Protein AF-0000000075639686 (afdb_homodimer)

Radius of gyration: 26.22 Å; Cα contacts (8 Å, |Δi|>4): 947; chains: 2; bounding box: 119×69×52 Å

Solvent-accessible surface area (backbone atoms only — not comparable to full-atom values): 20696 Å² total; per-residue (Å²): 134,85,78,78,78,78,77,75,76,74,72,72,68,76,64,76,86,61,84,72,82,29,56,40,62,60,57,76,54,48,77,17,32,34,47,80,26,70,75,27,55,53,42,80,59,68,42,42,56,49,83,75,45,85,30,66,38,75,43,95,82,59,18,47,31,42,30,37,31,35,31,18,69,37,25,50,29,41,35,26,19,71,46,66,72,51,40,70,68,28,65,32,37,35,39,36,39,28,27,71,89,72,32,21,30,36,32,33,34,28,25,19,56,37,55,72,40,76,44,78,74,43,81,67,37,75,40,83,39,69,57,78,50,24,77,86,40,63,40,44,30,32,42,34,39,35,85,83,24,36,36,36,34,27,40,68,93,50,90,57,61,82,43,72,45,69,41,78,77,68,35,66,48,10,40,26,59,38,11,54,91,42,49,24,38,35,31,35,54,15,60,70,86,130,136,86,79,76,77,79,77,75,74,74,73,72,68,77,64,75,86,61,82,69,82,29,54,37,62,59,56,78,52,51,78,16,32,33,46,79,26,70,77,28,54,52,42,82,60,69,42,42,56,48,82,75,44,85,30,65,40,74,43,96,81,61,18,46,30,40,30,36,31,34,31,20,70,37,24,50,29,40,34,26,19,71,48,66,73,51,41,71,67,29,67,32,38,37,41,37,38,28,27,72,90,72,33,22,30,36,32,33,35,28,25,20,56,38,56,74,40,75,43,79,75,42,82,66,36,76,41,84,39,68,58,77,50,25,76,88,39,63,41,42,29,34,42,34,39,34,86,84,24,36,34,36,35,26,41,69,92,51,91,58,62,82,42,71,47,70,42,80,77,66,35,67,50,9,41,28,58,38,12,56,92,42,50,23,38,36,31,34,52,15,61,71,84,130

Foldseek 3Di:
DDPPPPPPPPPPPPPPPDPPPDDDQCVQLPPWDKDKADPAQLDQFWKDFPVPQPAWDQDPQRWTKWKKKKAWAAWKKKKAFQDGRQQCQGKIKMWTGCHPVQRKIWIWIFTHNHSHDTHPIDTFDIGHHNDGHYNRHIFMWMWIAHPQQKIFIGTVPGPDGPDITGDNVTHRSIMGIHGHNIMMMMTTSGHDDD/DDPPPPPPPPPPPPPPPDPPPPDDQCVQLPPWDKDKADPAQLDQFWKDFCVPQDAWDQDPQRWTKWKKKKAWAAWKKKKAFQDGRQQCQGKIKMWTGLHPVQRKIWIWIFTHNHSHDTHPIDTFDIGHHNPGHYNRHIFMWMWIAHPQQKIFIGTVPGPDGPDITGDNVTHRRIMGIHGHNIMMMMTTSGHDDD

Secondary structure (DSSP, 8-state):
------------------GGGG--GGGGGTT-EEEEE-S-TTS---EEEGGG-SS-EE-TTS-EEEEEEEEESS-EEEEEESSS---SSEEEEEEEES-TTT-EEEEEEEEESSSS-EEEEEEEEEEE------SSS-EEEEEEE-TTSEEEEEETT-SS-SEEEE-TT---SEEEEE-SSS-EEEEESPPPP-/------------------GGGG--GGGGGTT-EEEEE-S-TTS---EEEGGG-S--EE-TTS-EEEEEEEEESS-EEEEEESSS---SSEEEEEEEES-TTT-EEEEEEEEESSSS-EEEEEEEEEEE------SSS-EEEEEEE-TTSEEEEEETT-SS-SEEEE-TT---SEEEEE-SSS-EEEEESPPPP-

Sequence (388 aa):
MIFATAVLAIVVVLGGQTQSAYENTFDATKGCLQYNSHYGYEFAHPYFSTGAFRNVRRGPDNSTEFRFGMLGDYNGIFRLSPVEYPYDNTQMCEIDLFNWISNVCEVRRFVRTSPSEITNYKQLMVKSGRGSMSRLEPFMFTLAIYPDGSATLTKDGATEPFLEFQDTTISFRYIGFADFSSPVIFFFDCPHKQMIFATAVLAIVVVLGGQTQSAYENTFDATKGCLQYNSHYGYEFAHPYFSTGAFRNVRRGPDNSTEFRFGMLGDYNGIFRLSPVEYPYDNTQMCEIDLFNWISNVCEVRRFVRTSPSEITNYKQLMVKSGRGSMSRLEPFMFTLAIYPDGSATLTKDGATEPFLEFQDTTISFRYIGFADFSSPVIFFFDCPHKQ

Nearest PDB structures (foldseek):
  6m16-assembly1_B  TM=4.529E-01  e=5.889E-03  Swine acute diarrhea syndrome coronavirus
  4udg-assembly1_A  TM=3.227E-01  e=9.935E+00  uncultured organism
  8qs0-assembly2_CCC  TM=2.707E-01  e=8.443E+00  Lemna aequinoctialis
  8qrt-assembly2_DDD  TM=2.505E-01  e=9.935E+00  Lemna aequinoctialis
  8qs0-assembly2_DDD  TM=2.983E-01  e=8.443E+00  Lemna aequinoctialis

pLDDT: mean 86.02, std 18.51, range [27.03, 98.31]

InterPro domains:
  IPR022041 Farnesoic acid O-methyl transferase [PF12248] (41-192)

Organism: Culex quinquefasciatus (NCBI:txid7176)

Structure (mmCIF, N/CA/C/O backbone):
data_AF-0000000075639686-model_v1
#
loop_
_entity.id
_entity.type
_entity.pdbx_description
1 polymer 'Farnesoic acid O-methyl transferase domain-containing protein'
#
loop_
_atom_site.group_PDB
_atom_site.id
_atom_site.type_symbol
_atom_site.label_atom_id
_atom_site.label_alt_id
_atom_site.label_comp_id
_atom_site.label_asym_id
_atom_site.label_entity_id
_atom_site.label_seq_id
_atom_site.pdbx_PDB_ins_code
_atom_site.Cartn_x
_atom_site.Cartn_y
_atom_site.Cartn_z
_atom_site.occupancy
_atom_site.B_iso_or_equiv
_atom_site.auth_seq_id
_atom_site.auth_comp_id
_atom_site.auth_asym_id
_atom_site.auth_atom_id
_atom_site.pdbx_PDB_model_num
ATOM 1 N N . MET A 1 1 ? 60.5 -32.031 -8.359 1 34 1 MET A N 1
ATOM 2 C CA . MET A 1 1 ? 59.719 -31.094 -7.535 1 34 1 MET A CA 1
ATOM 3 C C . MET A 1 1 ? 58.25 -31.125 -7.887 1 34 1 MET A C 1
ATOM 5 O O . MET A 1 1 ? 57.875 -30.891 -9.031 1 34 1 MET A O 1
ATOM 9 N N . ILE A 1 2 ? 57.469 -32.062 -7.234 1 40.56 2 ILE A N 1
ATOM 10 C CA . ILE A 1 2 ? 56.062 -32.312 -7.418 1 40.56 2 ILE A CA 1
ATOM 11 C C . ILE A 1 2 ? 55.219 -31.109 -6.996 1 40.56 2 ILE A C 1
ATOM 13 O O . ILE A 1 2 ? 55.312 -30.672 -5.848 1 40.56 2 ILE A O 1
ATOM 17 N N . PHE A 1 3 ? 54.875 -30.266 -7.973 1 38.22 3 PHE A N 1
ATOM 18 C CA . PHE A 1 3 ? 53.969 -29.125 -7.75 1 38.22 3 PHE A CA 1
ATOM 19 C C . PHE A 1 3 ? 52.562 -29.578 -7.395 1 38.22 3 PHE A C 1
ATOM 21 O O . PHE A 1 3 ? 51.906 -30.219 -8.211 1 38.22 3 PHE A O 1
ATOM 28 N N . ALA A 1 4 ? 52.344 -29.828 -6.125 1 36.97 4 ALA A N 1
ATOM 29 C CA . ALA A 1 4 ? 51 -30.062 -5.652 1 36.97 4 ALA A CA 1
ATOM 30 C C . ALA A 1 4 ? 50.125 -28.828 -5.871 1 36.97 4 ALA A C 1
ATOM 32 O O . ALA A 1 4 ? 50.469 -27.734 -5.422 1 36.97 4 ALA A O 1
ATOM 33 N N . THR A 1 5 ? 49.438 -28.781 -6.969 1 35.66 5 THR A N 1
ATOM 34 C CA . THR A 1 5 ? 48.438 -27.734 -7.211 1 35.66 5 THR A CA 1
ATOM 35 C C . THR A 1 5 ? 47.281 -27.828 -6.203 1 35.66 5 THR A C 1
ATOM 37 O O . THR A 1 5 ? 46.625 -28.859 -6.117 1 35.66 5 THR A O 1
ATOM 40 N N . ALA A 1 6 ? 47.469 -27.031 -5.105 1 44.53 6 ALA A N 1
ATOM 41 C CA . ALA A 1 6 ? 46.312 -26.859 -4.199 1 44.53 6 ALA A CA 1
ATOM 42 C C . ALA A 1 6 ? 45.125 -26.281 -4.934 1 44.53 6 ALA A C 1
ATOM 44 O O . ALA A 1 6 ? 45.156 -25.172 -5.445 1 44.53 6 ALA A O 1
ATOM 45 N N . VAL A 1 7 ? 44.25 -27.125 -5.5 1 29.89 7 VAL A N 1
ATOM 46 C CA . VAL A 1 7 ? 42.969 -26.672 -6 1 29.89 7 VAL A CA 1
ATOM 47 C C . VAL A 1 7 ? 42.125 -26.141 -4.844 1 29.89 7 VAL A C 1
ATOM 49 O O . VAL A 1 7 ? 41.781 -26.875 -3.91 1 29.89 7 VAL A O 1
ATOM 52 N N . LEU A 1 8 ? 42.25 -24.875 -4.52 1 32.16 8 LEU A N 1
ATOM 53 C CA . LEU A 1 8 ? 41.281 -24.219 -3.631 1 32.16 8 LEU A CA 1
ATOM 54 C C . LEU A 1 8 ? 39.875 -24.312 -4.199 1 32.16 8 LEU A C 1
ATOM 56 O O . LEU A 1 8 ? 39.594 -23.719 -5.25 1 32.16 8 LEU A O 1
ATOM 60 N N . ALA A 1 9 ? 39.219 -25.422 -3.928 1 27.03 9 ALA A N 1
ATOM 61 C CA . ALA A 1 9 ? 37.781 -25.453 -4.168 1 27.03 9 ALA A CA 1
ATOM 62 C C . ALA A 1 9 ? 37.094 -24.281 -3.471 1 27.03 9 ALA A C 1
ATOM 64 O O . ALA A 1 9 ? 37.062 -24.219 -2.24 1 27.03 9 ALA A O 1
ATOM 65 N N . ILE A 1 10 ? 37.094 -23.188 -4.168 1 30.86 10 ILE A N 1
ATOM 66 C CA . ILE A 1 10 ? 36.156 -22.156 -3.693 1 30.86 10 ILE A CA 1
ATOM 67 C C . ILE A 1 10 ? 34.75 -22.75 -3.607 1 30.86 10 ILE A C 1
ATOM 69 O O . ILE A 1 10 ? 34.156 -23.109 -4.625 1 30.86 10 ILE A O 1
ATOM 7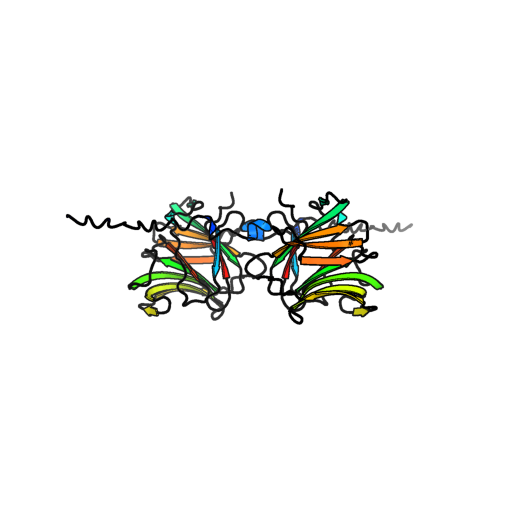3 N N . VAL A 1 11 ? 34.469 -23.375 -2.545 1 30 11 VAL A N 1
ATOM 74 C CA . VAL A 1 11 ? 33.062 -23.656 -2.262 1 30 11 VAL A CA 1
ATOM 75 C C . VAL A 1 11 ? 32.25 -22.359 -2.354 1 30 11 VAL A C 1
ATOM 77 O O . VAL A 1 11 ? 32.406 -21.469 -1.528 1 30 11 VAL A O 1
ATOM 80 N N . VAL A 1 12 ? 31.891 -22.016 -3.527 1 29.72 12 VAL A N 1
ATOM 81 C CA . VAL A 1 12 ? 30.781 -21.047 -3.615 1 29.72 12 VAL A CA 1
ATOM 82 C C . VAL A 1 12 ? 29.594 -21.562 -2.807 1 29.72 12 VAL A C 1
ATOM 84 O O . VAL A 1 12 ? 28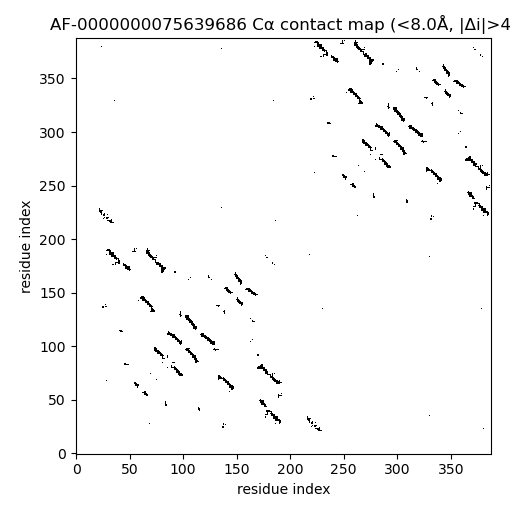.938 -22.531 -3.193 1 29.72 12 VAL A O 1
ATOM 87 N N . VAL A 1 13 ? 29.719 -21.516 -1.542 1 30.27 13 VAL A N 1
ATOM 88 C CA . VAL A 1 13 ? 28.469 -21.594 -0.804 1 30.27 13 VAL A CA 1
ATOM 89 C C . VAL A 1 13 ? 27.453 -20.641 -1.427 1 30.27 13 VAL A C 1
ATOM 91 O O . VAL A 1 13 ? 27.672 -19.422 -1.462 1 30.27 13 VAL A O 1
ATOM 94 N N . LEU A 1 14 ? 26.812 -21.016 -2.561 1 31.23 14 LEU A N 1
ATOM 95 C CA . LEU A 1 14 ? 25.531 -20.375 -2.838 1 31.23 14 LEU A CA 1
ATOM 96 C C . LEU A 1 14 ? 24.781 -20.078 -1.543 1 31.23 14 LEU A C 1
ATOM 98 O O . LEU A 1 14 ? 24.312 -20.984 -0.859 1 31.23 14 LEU A O 1
ATOM 102 N N . GLY A 1 15 ? 25.25 -19.234 -0.791 1 33.28 15 GLY A N 1
ATOM 103 C CA . GLY A 1 15 ? 24.562 -18.688 0.361 1 33.28 15 GLY A CA 1
ATOM 104 C C . GLY A 1 15 ? 23.062 -18.609 0.17 1 33.28 15 GLY A C 1
ATOM 105 O O . GLY A 1 15 ? 22.578 -18.328 -0.929 1 33.28 15 GLY A O 1
ATOM 106 N N . GLY A 1 16 ? 22.219 -19.422 0.935 1 34.81 16 GLY A N 1
ATOM 107 C CA . GLY A 1 16 ? 20.781 -19.328 1.152 1 34.81 16 GLY A CA 1
ATOM 108 C C . GLY A 1 16 ? 20.234 -17.938 0.945 1 34.81 16 GLY A C 1
ATOM 109 O O . GLY A 1 16 ? 20.516 -17.031 1.728 1 34.81 16 GLY A O 1
ATOM 110 N N . GLN A 1 17 ? 20.25 -17.297 -0.092 1 39.22 17 GLN A N 1
ATOM 111 C CA . GLN A 1 17 ? 19.531 -16.047 -0.336 1 39.22 17 GLN A CA 1
ATOM 112 C C . GLN A 1 17 ? 18.328 -15.922 0.587 1 39.22 17 GLN A C 1
ATOM 114 O O . GLN A 1 17 ? 17.297 -16.578 0.383 1 39.22 17 GLN A O 1
ATOM 119 N N . THR A 1 18 ? 18.281 -15.836 1.935 1 39.16 18 THR A N 1
ATOM 120 C CA . THR A 1 18 ? 17.609 -15.773 3.23 1 39.16 18 THR A CA 1
ATOM 121 C C . THR A 1 18 ? 16.344 -14.945 3.146 1 39.16 18 THR A C 1
ATOM 123 O O . THR A 1 18 ? 16.156 -14.156 2.209 1 39.16 18 THR A O 1
ATOM 126 N N . GLN A 1 19 ? 15.305 -14.961 4.113 1 48 19 GLN A N 1
ATOM 127 C CA . GLN A 1 19 ? 14.055 -14.469 4.672 1 48 19 GLN A CA 1
ATOM 128 C C . GLN A 1 19 ? 13.93 -12.953 4.504 1 48 19 GLN A C 1
ATOM 130 O O . GLN A 1 19 ? 12.836 -12.438 4.281 1 48 19 GLN A O 1
ATOM 135 N N . SER A 1 20 ? 15.07 -12.188 4.398 1 59.16 20 SER A N 1
ATOM 136 C CA . SER A 1 20 ? 15.125 -10.727 4.516 1 59.16 20 SER A CA 1
ATOM 137 C C . SER A 1 20 ? 14.727 -10.055 3.207 1 59.16 20 SER A C 1
ATOM 139 O O . SER A 1 20 ? 14.117 -8.984 3.215 1 59.16 20 SER A O 1
ATOM 141 N N . ALA A 1 21 ? 14.758 -10.711 2.09 1 75.25 21 ALA A N 1
ATOM 142 C CA . ALA A 1 21 ? 14.672 -10.008 0.813 1 75.25 21 ALA A CA 1
ATOM 143 C C . ALA A 1 21 ? 13.219 -9.688 0.466 1 75.25 21 ALA A C 1
ATOM 145 O O . ALA A 1 21 ? 12.945 -8.758 -0.298 1 75.25 21 ALA A O 1
ATOM 146 N N . TYR A 1 22 ? 12.336 -10.289 1.148 1 93.62 22 TYR A N 1
ATOM 147 C CA . TYR A 1 22 ? 10.945 -10.07 0.769 1 93.62 22 TYR A CA 1
ATOM 148 C C . TYR A 1 22 ? 10.109 -9.664 1.977 1 93.62 22 TYR A C 1
ATOM 150 O O . TYR A 1 22 ? 8.961 -10.102 2.117 1 93.62 22 TYR A O 1
ATOM 158 N N . GLU A 1 23 ? 10.859 -8.844 2.75 1 93.38 23 GLU A N 1
ATOM 159 C CA . GLU A 1 23 ? 10.18 -8.32 3.926 1 93.38 23 GLU A CA 1
ATOM 160 C C . GLU A 1 23 ? 8.992 -7.441 3.529 1 93.38 23 GLU A C 1
ATOM 162 O O . GLU A 1 23 ? 9.086 -6.656 2.586 1 93.38 23 GLU A O 1
ATOM 167 N N . ASN A 1 24 ? 7.918 -7.625 4.316 1 96.69 24 ASN A N 1
ATOM 168 C CA . ASN A 1 24 ? 6.73 -6.801 4.109 1 96.69 24 ASN A CA 1
ATOM 169 C C . ASN A 1 24 ? 6.914 -5.398 4.684 1 96.69 24 ASN A C 1
ATOM 171 O O . ASN A 1 24 ? 6.832 -5.203 5.895 1 96.69 24 ASN A O 1
ATOM 175 N N . THR A 1 25 ? 7.039 -4.461 3.846 1 95.56 25 THR A N 1
ATOM 176 C CA . THR A 1 25 ? 7.328 -3.098 4.277 1 95.56 25 THR A CA 1
ATOM 177 C C . THR A 1 25 ? 6.086 -2.449 4.883 1 95.56 25 THR A C 1
ATOM 179 O O . THR A 1 25 ? 6.188 -1.458 5.609 1 95.56 25 THR A O 1
ATOM 182 N N . PHE A 1 26 ? 4.965 -3.031 4.668 1 97 26 PHE A N 1
ATOM 183 C CA . PHE A 1 26 ? 3.729 -2.461 5.184 1 97 26 PHE A CA 1
ATOM 184 C C . PHE A 1 26 ? 3.537 -2.824 6.652 1 97 26 PHE A C 1
ATOM 186 O O . PHE A 1 26 ? 2.67 -2.268 7.328 1 97 26 PHE A O 1
ATOM 193 N N . ASP A 1 27 ? 4.387 -3.684 7.137 1 95.81 27 ASP A N 1
ATOM 194 C CA . ASP A 1 27 ? 4.355 -3.947 8.57 1 95.81 27 ASP A CA 1
ATOM 195 C C . ASP A 1 27 ? 4.621 -2.674 9.375 1 95.81 27 ASP A C 1
ATOM 197 O O . ASP A 1 27 ? 4.188 -2.553 10.523 1 95.81 27 ASP A O 1
ATOM 201 N N . ALA A 1 28 ? 5.277 -1.71 8.766 1 96.12 28 ALA A N 1
ATOM 202 C CA . ALA A 1 28 ? 5.582 -0.447 9.43 1 96.12 28 ALA A CA 1
ATOM 203 C C . ALA A 1 28 ? 4.309 0.331 9.742 1 96.12 28 ALA A C 1
ATOM 205 O O . ALA A 1 28 ? 4.309 1.224 10.594 1 96.12 28 ALA A O 1
ATOM 206 N N . THR A 1 29 ? 3.164 0.015 9.07 1 97.44 29 THR A N 1
ATOM 207 C CA . THR A 1 29 ? 1.934 0.783 9.227 1 97.44 29 THR A CA 1
ATOM 208 C C . THR A 1 29 ? 0.999 0.103 10.227 1 97.44 29 THR A C 1
ATOM 210 O O . THR A 1 29 ? -0.123 0.562 10.445 1 97.44 29 THR A O 1
ATOM 213 N N . LYS A 1 30 ? 1.521 -0.934 10.781 1 95.56 30 LYS A N 1
ATOM 214 C CA . LYS A 1 30 ? 0.665 -1.682 11.703 1 95.56 30 LYS A CA 1
ATOM 215 C C . LYS A 1 30 ? 0.157 -0.79 12.828 1 95.56 30 LYS A C 1
ATOM 217 O O . LYS A 1 30 ? 0.941 -0.094 13.477 1 95.56 30 LYS A O 1
ATOM 222 N N . GLY A 1 31 ? -1.211 -0.816 13.023 1 94.88 31 GLY A N 1
ATOM 223 C CA . GLY A 1 31 ? -1.815 -0.076 14.117 1 94.88 31 GLY A CA 1
ATOM 224 C C . GLY A 1 31 ? -2.182 1.349 13.75 1 94.88 31 GLY A C 1
ATOM 225 O O . GLY A 1 31 ? -2.836 2.049 14.523 1 94.88 31 GLY A O 1
ATOM 226 N N . CYS A 1 32 ? -1.742 1.809 12.633 1 97.75 32 CYS A N 1
ATOM 227 C CA . CYS A 1 32 ? -2.115 3.143 12.18 1 97.75 32 CYS A CA 1
ATOM 228 C C . CYS A 1 32 ? -3.578 3.186 11.75 1 97.75 32 CYS A C 1
ATOM 230 O O . CYS A 1 32 ? -4.16 2.154 11.414 1 97.75 32 CYS A O 1
ATOM 232 N N . LEU A 1 33 ? -4.137 4.355 11.773 1 97.75 33 LEU A N 1
ATOM 233 C CA . LEU A 1 33 ? -5.336 4.648 11 1 97.75 33 LEU A CA 1
ATOM 234 C C . LEU A 1 33 ? -4.984 5.012 9.562 1 97.75 33 LEU A C 1
ATOM 236 O O . LEU A 1 33 ? -3.82 5.285 9.25 1 97.75 33 LEU A O 1
ATOM 240 N N . GLN A 1 34 ? -5.977 4.953 8.688 1 98 34 GLN A N 1
ATOM 241 C CA . GLN A 1 34 ? -5.711 5.16 7.27 1 98 34 GLN A CA 1
ATOM 242 C C . GLN A 1 34 ? -6.715 6.133 6.66 1 98 34 GLN A C 1
ATOM 244 O O . GLN A 1 34 ? -7.91 6.062 6.945 1 98 34 GLN A O 1
ATOM 249 N N . TYR A 1 35 ? -6.277 7.117 5.914 1 97.31 35 TYR A N 1
ATOM 250 C CA . TYR A 1 35 ? -7.105 7.992 5.094 1 97.31 35 TYR A CA 1
ATOM 251 C C . TYR A 1 35 ? -6.629 7.996 3.646 1 97.31 35 TYR A C 1
ATOM 253 O O . TYR A 1 35 ? -5.453 8.258 3.375 1 97.31 35 TYR A O 1
ATOM 261 N N . ASN A 1 36 ? -7.496 7.637 2.771 1 95.44 36 ASN A N 1
ATOM 262 C CA . ASN A 1 36 ? -7.203 7.676 1.342 1 95.44 36 ASN A CA 1
ATOM 263 C C . ASN A 1 36 ? -7.617 9.008 0.721 1 95.44 36 ASN A C 1
ATOM 265 O O . ASN A 1 36 ? -8.805 9.305 0.61 1 95.44 36 ASN A O 1
ATOM 269 N N . SER A 1 37 ? -6.59 9.766 0.33 1 93.81 37 SER A N 1
ATOM 270 C CA . SER A 1 37 ? -6.875 11 -0.388 1 93.81 37 SER A CA 1
ATOM 271 C C . SER A 1 37 ? -6.785 10.797 -1.896 1 93.81 37 SER A C 1
ATOM 273 O O . SER A 1 37 ? -5.711 10.5 -2.424 1 93.81 37 SER A O 1
ATOM 275 N N . HIS A 1 38 ? -7.941 10.898 -2.562 1 89.69 38 HIS A N 1
ATOM 276 C CA . HIS A 1 38 ? -7.93 10.711 -4.008 1 89.69 38 HIS A CA 1
ATOM 277 C C . HIS A 1 38 ? -8.883 11.68 -4.699 1 89.69 38 HIS A C 1
ATOM 279 O O . HIS A 1 38 ? -9.211 11.508 -5.875 1 89.69 38 HIS A O 1
ATOM 285 N N . TYR A 1 39 ? -9.281 12.734 -4.016 1 88.38 39 TYR A N 1
ATOM 286 C CA . TYR A 1 39 ? -10.273 13.648 -4.57 1 88.38 39 TYR A CA 1
ATOM 287 C C . TYR A 1 39 ? -9.625 14.953 -5.02 1 88.38 39 TYR A C 1
ATOM 289 O O . TYR A 1 39 ? -10.266 15.781 -5.676 1 88.38 39 TYR A O 1
ATOM 297 N N . GLY A 1 40 ? -8.406 15.125 -4.625 1 90.56 40 GLY A N 1
ATOM 298 C CA . GLY A 1 40 ? -7.699 16.312 -5.098 1 90.56 40 GLY A CA 1
ATOM 299 C C . GLY A 1 40 ? -7.566 17.375 -4.035 1 90.56 40 GLY A C 1
ATOM 300 O O . GLY A 1 40 ? -8.219 17.312 -2.992 1 90.56 40 GLY A O 1
ATOM 301 N N . TYR A 1 41 ? -6.863 18.438 -4.363 1 92.12 41 TYR A N 1
ATOM 302 C CA . TYR A 1 41 ? -6.426 19.5 -3.447 1 92.12 41 TYR A CA 1
ATOM 303 C C . TYR A 1 41 ? -7.609 20.344 -2.98 1 92.12 41 TYR A C 1
ATOM 305 O O . TYR A 1 41 ? -7.645 20.781 -1.832 1 92.12 41 TYR A O 1
ATOM 313 N N . GLU A 1 42 ? -8.562 20.531 -3.854 1 92.31 42 GLU A N 1
ATOM 314 C CA . GLU A 1 42 ? -9.633 21.484 -3.586 1 92.31 42 GLU A CA 1
ATOM 315 C C . GLU A 1 42 ? -10.844 20.781 -2.969 1 92.31 42 GLU A C 1
ATOM 317 O O . GLU A 1 42 ? -11.891 21.406 -2.76 1 92.31 42 GLU A O 1
ATOM 322 N N . PHE A 1 43 ? -10.68 19.578 -2.658 1 93.12 43 PHE A N 1
ATOM 323 C CA . PHE A 1 43 ? -11.734 18.828 -1.995 1 93.12 43 PHE A CA 1
ATOM 324 C C . PHE A 1 43 ? -11.82 19.188 -0.52 1 93.12 43 PHE A C 1
ATOM 326 O O . PHE A 1 43 ? -10.805 19.516 0.106 1 93.12 43 PHE A O 1
ATOM 333 N N . ALA A 1 44 ? -13.062 19.141 0.015 1 93.12 44 ALA A N 1
ATOM 334 C CA . ALA A 1 44 ? -13.266 19.391 1.441 1 93.12 44 ALA A CA 1
ATOM 335 C C . ALA A 1 44 ? -12.875 18.172 2.266 1 93.12 44 ALA A C 1
ATOM 337 O O . ALA A 1 44 ? -13.742 17.469 2.791 1 93.12 44 ALA A O 1
ATOM 338 N N . HIS A 1 45 ? -11.594 17.953 2.406 1 93.81 45 HIS A N 1
ATOM 339 C CA . HIS A 1 45 ? -11.102 16.844 3.195 1 93.81 45 HIS A CA 1
ATOM 340 C C . HIS A 1 45 ? -11.461 17 4.668 1 93.81 45 HIS A C 1
ATOM 342 O O . HIS A 1 45 ? -11.562 18.125 5.168 1 93.81 45 HIS A O 1
ATOM 348 N N . PRO A 1 46 ? -11.656 15.859 5.367 1 95.12 46 PRO A N 1
ATOM 349 C CA . PRO A 1 46 ? -11.891 15.969 6.809 1 95.12 46 PRO A CA 1
ATOM 350 C C . PRO A 1 46 ? -10.633 16.375 7.578 1 95.12 46 PRO A C 1
ATOM 352 O O . PRO A 1 46 ? -9.516 16.203 7.082 1 95.12 46 PRO A O 1
ATOM 355 N N . TYR A 1 47 ? -10.883 16.969 8.703 1 96.12 47 TYR A N 1
ATOM 356 C CA . TYR A 1 47 ? -9.836 17.25 9.68 1 96.12 47 TYR A CA 1
ATOM 357 C C . TYR A 1 47 ? -10.039 16.438 10.945 1 96.12 47 TYR A C 1
ATOM 359 O O . TYR A 1 47 ? -11.164 16.328 11.453 1 96.12 47 TYR A O 1
ATOM 367 N N . PHE A 1 48 ? -8.945 15.883 11.383 1 97 48 PHE A N 1
ATOM 368 C CA . PHE A 1 48 ? -8.992 14.984 12.531 1 97 48 PHE A CA 1
ATOM 369 C C . PHE A 1 48 ? -8.469 15.688 13.781 1 97 48 PHE A C 1
ATOM 371 O O . PHE A 1 48 ? -7.43 16.344 13.734 1 97 48 PHE A O 1
ATOM 378 N N . SER A 1 49 ? -9.242 15.492 14.82 1 97.12 49 SER A N 1
ATOM 379 C CA . SER A 1 49 ? -8.766 16.047 16.094 1 97.12 49 SER A CA 1
ATOM 380 C C . SER A 1 49 ? -7.555 15.281 16.609 1 97.12 49 SER A C 1
ATOM 382 O O . SER A 1 49 ? -7.641 14.078 16.875 1 97.12 49 SER A O 1
ATOM 384 N N . THR A 1 50 ? -6.402 16.016 16.828 1 96.31 50 THR A N 1
ATOM 385 C CA . THR A 1 50 ? -5.207 15.344 17.312 1 96.31 50 THR A CA 1
ATOM 386 C C . THR A 1 50 ? -5.371 14.93 18.766 1 96.31 50 THR A C 1
ATOM 388 O O . THR A 1 50 ? -4.668 14.047 19.25 1 96.31 50 THR A O 1
ATOM 391 N N . GLY A 1 51 ? -6.266 15.602 19.422 1 95.25 51 GLY A N 1
ATOM 392 C CA . GLY A 1 51 ? -6.574 15.219 20.781 1 95.25 51 GLY A CA 1
ATOM 393 C C . GLY A 1 51 ? -7.156 13.82 20.891 1 95.25 51 GLY A C 1
ATOM 394 O O . GLY A 1 51 ? -7.121 13.219 21.969 1 95.25 51 GLY A O 1
ATOM 395 N N . ALA A 1 52 ? -7.715 13.289 19.828 1 95.56 52 ALA A N 1
ATOM 396 C CA . ALA A 1 52 ? -8.328 11.969 19.828 1 95.56 52 ALA A CA 1
ATOM 397 C C . ALA A 1 52 ? -7.309 10.891 19.453 1 95.56 52 ALA A C 1
ATOM 399 O O . ALA A 1 52 ? -7.625 9.703 19.453 1 95.56 52 ALA A O 1
ATOM 400 N N . PHE A 1 53 ? -6.043 11.312 19.125 1 96.88 53 PHE A N 1
ATOM 401 C CA . PHE A 1 53 ? -5.023 10.352 18.734 1 96.88 53 PHE A CA 1
ATOM 402 C C . PHE A 1 53 ? -4.543 9.555 19.938 1 96.88 53 PHE A C 1
ATOM 404 O O . PHE A 1 53 ? -4.375 10.109 21.031 1 96.88 53 PHE A O 1
ATOM 411 N N . ARG A 1 54 ? -4.297 8.25 19.688 1 96.81 54 ARG A N 1
ATOM 412 C CA . ARG A 1 54 ? -3.91 7.352 20.781 1 96.81 54 ARG A CA 1
ATOM 413 C C . ARG A 1 54 ? -2.396 7.156 20.812 1 96.81 54 ARG A C 1
ATOM 415 O O . ARG A 1 54 ? -1.852 6.656 21.797 1 96.81 54 ARG A O 1
ATOM 422 N N . ASN A 1 55 ? -1.733 7.59 19.781 1 97.56 55 ASN A N 1
ATOM 423 C CA . ASN A 1 55 ? -0.317 7.258 19.672 1 97.56 55 ASN A CA 1
ATOM 424 C C . ASN A 1 55 ? 0.55 8.508 19.594 1 97.56 55 ASN A C 1
ATOM 426 O O . ASN A 1 55 ? 1.618 8.5 18.984 1 97.56 55 ASN A O 1
ATOM 430 N N . VAL A 1 56 ? 0.019 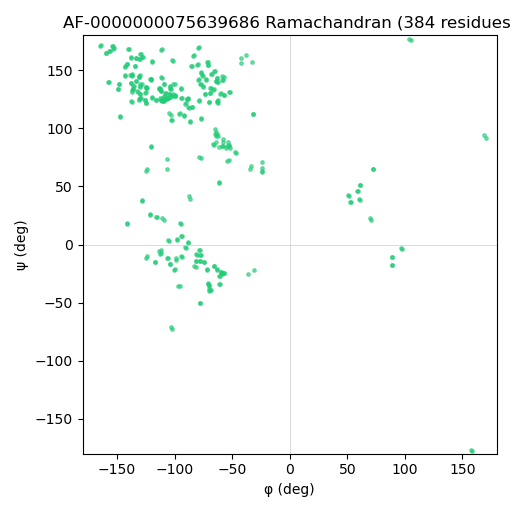9.609 20.172 1 97.25 56 VAL A N 1
ATOM 431 C CA . VAL A 1 56 ? 0.843 10.805 20.281 1 97.25 56 VAL A CA 1
ATOM 432 C C . VAL A 1 56 ? 1.863 10.625 21.406 1 97.25 56 VAL A C 1
ATOM 434 O O . VAL A 1 56 ? 1.533 10.109 22.484 1 97.25 56 VAL A O 1
ATOM 437 N N . ARG A 1 57 ? 3.086 11.031 21.094 1 96.19 57 ARG A N 1
ATOM 438 C CA . ARG A 1 57 ? 4.152 10.859 22.078 1 96.19 57 ARG A CA 1
ATOM 439 C C . ARG A 1 57 ? 4.781 12.203 22.438 1 96.19 57 ARG A C 1
ATOM 441 O O . ARG A 1 57 ? 4.926 13.078 21.578 1 96.19 57 ARG A O 1
ATOM 448 N N . ARG A 1 58 ? 5.102 12.305 23.734 1 94.81 58 ARG A N 1
ATOM 449 C CA . ARG A 1 58 ? 5.934 13.43 24.156 1 94.81 58 ARG A CA 1
ATOM 450 C C . ARG A 1 58 ? 7.414 13.062 24.094 1 94.81 58 ARG A C 1
ATOM 452 O O . ARG A 1 58 ? 7.84 12.086 24.719 1 94.81 58 ARG A O 1
ATOM 459 N N . GLY A 1 59 ? 8.148 13.828 23.328 1 92 59 GLY A N 1
ATOM 460 C CA . GLY A 1 59 ? 9.578 13.578 23.219 1 92 59 GLY A CA 1
ATOM 461 C C . GLY A 1 59 ? 10.375 14.117 24.391 1 92 59 GLY A C 1
ATOM 462 O O . GLY A 1 59 ? 9.828 14.812 25.25 1 92 59 GLY A O 1
ATOM 463 N N . PRO A 1 60 ? 11.633 13.711 24.438 1 87.5 60 PRO A N 1
ATOM 464 C CA . PRO A 1 60 ? 12.484 14.133 25.547 1 87.5 60 PRO A CA 1
ATOM 465 C C . PRO A 1 60 ? 12.641 15.648 25.625 1 87.5 60 PRO A C 1
ATOM 467 O O . PRO A 1 60 ? 12.891 16.203 26.703 1 87.5 60 PRO A O 1
ATOM 470 N N . ASP A 1 61 ? 12.547 16.391 24.641 1 92.06 61 ASP A N 1
ATOM 471 C CA . ASP A 1 61 ? 12.695 17.828 24.578 1 92.06 61 ASP A CA 1
ATOM 472 C C . ASP A 1 61 ? 11.336 18.531 24.688 1 92.06 61 ASP A C 1
ATOM 474 O O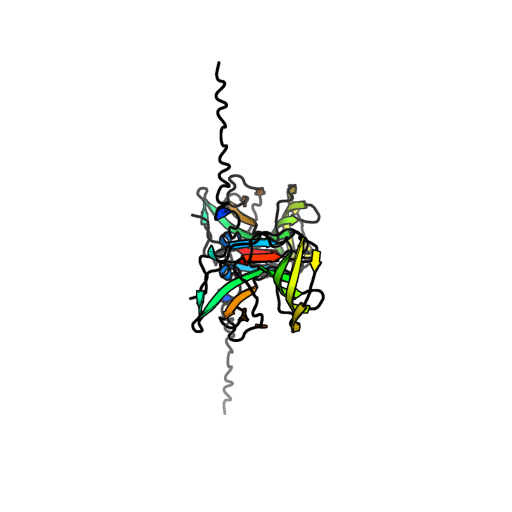 . ASP A 1 61 ? 11.188 19.688 24.281 1 92.06 61 ASP A O 1
ATOM 478 N N . ASN A 1 62 ? 10.383 17.797 25.156 1 93.81 62 ASN A N 1
ATOM 479 C CA . ASN A 1 62 ? 9.016 18.266 25.359 1 93.81 62 ASN A CA 1
ATOM 480 C C . ASN A 1 62 ? 8.297 18.5 24.031 1 93.81 62 ASN A C 1
ATOM 482 O O . ASN A 1 62 ? 7.379 19.328 23.953 1 93.81 62 ASN A O 1
ATOM 486 N N . SER A 1 63 ? 8.836 17.844 23.047 1 95.44 63 SER A N 1
ATOM 487 C CA . SER A 1 63 ? 8.148 17.891 21.766 1 95.44 63 SER A CA 1
ATOM 488 C C . SER A 1 63 ? 6.91 17 21.766 1 95.44 63 SER A C 1
ATOM 490 O O . SER A 1 63 ? 6.836 16.031 22.516 1 95.44 63 SER A O 1
ATOM 492 N N . THR A 1 64 ? 5.887 17.469 21.047 1 96.06 64 THR A N 1
ATOM 493 C CA . THR A 1 64 ? 4.766 16.594 20.703 1 96.06 64 THR A CA 1
ATOM 494 C C . THR A 1 64 ? 5.027 15.867 19.375 1 96.06 64 THR A C 1
ATOM 496 O O . THR A 1 64 ? 5.258 16.516 18.359 1 96.06 64 THR A O 1
ATOM 499 N N . GLU A 1 65 ? 4.938 14.508 19.406 1 97.62 65 GLU A N 1
ATOM 500 C CA . GLU A 1 65 ? 5.383 13.742 18.25 1 97.62 65 GLU A CA 1
ATOM 501 C C . GLU A 1 65 ? 4.242 12.914 17.656 1 97.62 65 GLU A C 1
ATOM 503 O O . GLU A 1 65 ? 3.594 12.148 18.391 1 97.62 65 GLU A O 1
ATOM 508 N N . PHE A 1 66 ? 4.066 13.102 16.406 1 98 66 PHE A N 1
ATOM 509 C CA . PHE A 1 66 ? 3.119 12.32 15.609 1 98 66 PHE A CA 1
ATOM 510 C C . PHE A 1 66 ? 3.852 11.453 14.594 1 98 66 PHE A C 1
ATOM 512 O O . PHE A 1 66 ? 4.742 11.93 13.891 1 98 66 PHE A O 1
ATOM 519 N N . ARG A 1 67 ? 3.482 10.203 14.484 1 98.25 67 ARG A N 1
ATOM 520 C CA . ARG A 1 67 ? 4.039 9.344 13.453 1 98.25 67 ARG A CA 1
ATOM 521 C C . ARG A 1 67 ? 3.041 9.133 12.32 1 98.25 67 ARG A C 1
ATOM 523 O O . ARG A 1 67 ? 1.867 8.844 12.562 1 98.25 67 ARG A O 1
ATOM 530 N N . PHE A 1 68 ? 3.533 9.359 11.156 1 98.12 68 PHE A N 1
ATOM 531 C CA . PHE A 1 68 ? 2.713 9.281 9.953 1 98.12 68 PHE A CA 1
ATOM 532 C C . PHE A 1 68 ? 3.361 8.367 8.914 1 98.12 68 PHE A C 1
ATOM 534 O O . PHE A 1 68 ? 4.555 8.078 9 1 98.12 68 PHE A O 1
ATOM 541 N N . GLY A 1 69 ? 2.586 7.949 8.016 1 97.44 69 GLY A N 1
ATOM 542 C CA . GLY A 1 69 ? 3.039 7.324 6.785 1 97.44 69 GLY A CA 1
ATOM 543 C C . GLY A 1 69 ? 2.324 7.852 5.555 1 97.44 69 GLY A C 1
ATOM 544 O O . GLY A 1 69 ? 1.201 8.352 5.648 1 97.44 69 GLY A O 1
ATOM 545 N N . MET A 1 70 ? 2.977 7.781 4.457 1 96.56 70 MET A N 1
ATOM 546 C CA . MET A 1 70 ? 2.395 8.125 3.16 1 96.56 70 MET A CA 1
ATOM 547 C C . MET A 1 70 ? 2.719 7.055 2.121 1 96.56 70 MET A C 1
ATOM 549 O O . MET A 1 70 ? 3.834 6.527 2.092 1 96.56 70 MET A O 1
ATOM 553 N N . LEU A 1 71 ? 1.772 6.77 1.315 1 95.81 71 LEU A N 1
ATOM 554 C CA . LEU A 1 71 ? 1.932 5.879 0.172 1 95.81 71 LEU A CA 1
ATOM 555 C C . LEU A 1 71 ? 1.373 6.516 -1.097 1 95.81 71 LEU A C 1
ATOM 557 O O . LEU A 1 71 ? 0.214 6.938 -1.126 1 95.81 71 LEU A O 1
ATOM 561 N N . GLY A 1 72 ? 2.168 6.602 -2.098 1 91.62 72 GLY A N 1
ATOM 562 C CA . GLY A 1 72 ? 1.764 7.203 -3.359 1 91.62 72 GLY A CA 1
ATOM 563 C C . GLY A 1 72 ? 2.934 7.688 -4.191 1 91.62 72 GLY A C 1
ATOM 564 O O . GLY A 1 72 ? 4.094 7.512 -3.809 1 91.62 72 GLY A O 1
ATOM 565 N N . ASP A 1 73 ? 2.633 8.281 -5.293 1 86.5 73 ASP A N 1
ATOM 566 C CA . ASP A 1 73 ? 3.666 8.742 -6.219 1 86.5 73 ASP A CA 1
ATOM 567 C C . ASP A 1 73 ? 4.305 10.039 -5.73 1 86.5 73 ASP A C 1
ATOM 569 O O . ASP A 1 73 ? 5.527 10.18 -5.746 1 86.5 73 ASP A O 1
ATOM 573 N N . TYR A 1 74 ? 3.396 10.969 -5.414 1 83.5 74 TYR A N 1
ATOM 574 C CA . TYR A 1 74 ? 3.893 12.273 -4.996 1 83.5 74 TYR A CA 1
ATOM 575 C C . TYR A 1 74 ? 2.832 13.031 -4.211 1 83.5 74 TYR A C 1
ATOM 577 O O . TYR A 1 74 ? 1.684 12.594 -4.121 1 83.5 74 TYR A O 1
ATOM 585 N N . ASN A 1 75 ? 3.322 14.086 -3.531 1 81.12 75 ASN A N 1
ATOM 586 C CA . ASN A 1 75 ? 2.49 15.164 -3.012 1 81.12 75 ASN A CA 1
ATOM 587 C C . ASN A 1 75 ? 1.665 14.711 -1.812 1 81.12 75 ASN A C 1
ATOM 589 O O . ASN A 1 75 ? 0.434 14.75 -1.848 1 81.12 75 ASN A O 1
ATOM 593 N N . GLY A 1 76 ? 2.266 14.383 -0.778 1 92.19 76 GLY A N 1
ATOM 594 C CA . GLY A 1 76 ? 1.537 14.258 0.475 1 92.19 76 GLY A CA 1
ATOM 595 C C . GLY A 1 76 ? 1.385 15.57 1.211 1 92.19 76 GLY A C 1
ATOM 596 O O . GLY A 1 76 ? 2.379 16.203 1.566 1 92.19 76 GLY A O 1
ATOM 597 N N . ILE A 1 77 ? 0.148 16.016 1.417 1 95 77 ILE A N 1
ATOM 598 C CA . ILE A 1 77 ? -0.109 17.328 2.012 1 95 77 ILE A CA 1
ATOM 599 C C . ILE A 1 77 ? -0.729 17.156 3.396 1 95 77 ILE A C 1
ATOM 601 O O . ILE A 1 77 ? -1.736 16.453 3.549 1 95 77 ILE A O 1
ATOM 605 N N . PHE A 1 78 ? -0.088 17.75 4.324 1 96.62 78 PHE A N 1
ATOM 606 C CA . PHE A 1 78 ? -0.587 17.828 5.695 1 96.62 78 PHE A CA 1
ATOM 607 C C . PHE A 1 78 ? -1.065 19.234 6.016 1 96.62 78 PHE A C 1
ATOM 609 O O . PHE A 1 78 ? -0.31 20.203 5.879 1 96.62 78 PHE A O 1
ATOM 616 N N . ARG A 1 79 ? -2.32 19.281 6.461 1 95.75 79 ARG A N 1
ATOM 617 C CA . ARG A 1 79 ? -2.895 20.578 6.848 1 95.75 79 ARG A CA 1
ATOM 618 C C . ARG A 1 79 ? -3.088 20.656 8.359 1 95.75 79 ARG A C 1
ATOM 620 O O . ARG A 1 79 ? -3.744 19.797 8.953 1 95.75 79 ARG A O 1
ATOM 627 N N . LEU A 1 80 ? -2.504 21.672 8.883 1 95.88 80 LEU A N 1
ATOM 628 C CA . LEU A 1 80 ? -2.619 21.906 10.32 1 95.88 80 LEU A CA 1
ATOM 629 C C . LEU A 1 80 ? -3.568 23.078 10.602 1 95.88 80 LEU A C 1
ATOM 631 O O . LEU A 1 80 ? -3.381 24.172 10.078 1 95.88 80 LEU A O 1
ATOM 635 N N . SER A 1 81 ? -4.539 22.812 11.43 1 95.62 81 SER A N 1
ATOM 636 C CA . SER A 1 81 ? -5.598 23.797 11.664 1 95.62 81 SER A CA 1
ATOM 637 C C . SER A 1 81 ? -5.945 23.891 13.141 1 95.62 81 SER A C 1
ATOM 639 O O . SER A 1 81 ? -5.918 22.891 13.859 1 95.62 81 SER A O 1
ATOM 641 N N . PRO A 1 82 ? -6.312 25.109 13.578 1 95.19 82 PRO A N 1
ATOM 642 C CA . PRO A 1 82 ? -6.785 25.25 14.953 1 95.19 82 PRO A CA 1
ATOM 643 C C . PRO A 1 82 ? -8.227 24.781 15.133 1 95.19 82 PRO A C 1
ATOM 645 O O . PRO A 1 82 ? -8.68 24.578 16.266 1 95.19 82 PRO A O 1
ATOM 648 N N . VAL A 1 83 ? -8.938 24.594 13.977 1 95.06 83 VAL A N 1
ATOM 649 C CA . VAL A 1 83 ? -10.344 24.219 14.086 1 95.06 83 VAL A CA 1
ATOM 650 C C . VAL A 1 83 ? -10.648 23.062 13.133 1 95.06 83 VAL A C 1
ATOM 652 O O . VAL A 1 83 ? -9.898 22.812 12.188 1 95.06 83 VAL A O 1
ATOM 655 N N . GLU A 1 84 ? -11.742 22.359 13.383 1 94.38 84 GLU A N 1
ATOM 656 C CA . GLU A 1 84 ? -12.125 21.172 12.625 1 94.38 84 GLU A CA 1
ATOM 657 C C . GLU A 1 84 ? -12.586 21.547 11.219 1 94.38 84 GLU A C 1
ATOM 659 O O . GLU A 1 84 ? -12.383 20.781 10.273 1 94.38 84 GLU A O 1
ATOM 664 N N . TYR A 1 85 ? -13.227 22.703 11.062 1 92.19 85 TYR A N 1
ATOM 665 C CA . TYR A 1 85 ? -13.703 23.156 9.758 1 92.19 85 TYR A CA 1
ATOM 666 C C . TYR A 1 85 ? -13.07 24.484 9.375 1 92.19 85 TYR A C 1
ATOM 668 O O . TYR A 1 85 ? -13.703 25.531 9.492 1 92.19 85 TYR A O 1
ATOM 676 N N . PRO A 1 86 ? -11.883 24.391 8.797 1 92.88 86 PRO A N 1
ATOM 677 C CA . PRO A 1 86 ? -11.102 25.609 8.633 1 92.88 86 PRO A CA 1
ATOM 678 C C . PRO A 1 86 ? -11.438 26.359 7.336 1 92.88 86 PRO A C 1
ATOM 680 O O . PRO A 1 86 ? -10.531 26.859 6.664 1 92.88 86 PRO A O 1
ATOM 683 N N . TYR A 1 87 ? -12.68 26.438 6.922 1 89.5 87 TYR A N 1
ATOM 684 C CA . TYR A 1 87 ? -13.07 27.094 5.676 1 89.5 87 TYR A CA 1
ATOM 685 C C . TYR A 1 87 ? -13.812 28.391 5.953 1 89.5 87 TYR A C 1
ATOM 687 O O . TYR A 1 87 ? -14.57 28.875 5.105 1 89.5 87 TYR A O 1
ATOM 695 N N . ASP A 1 88 ? -13.656 28.938 7.066 1 88.5 88 ASP A N 1
ATOM 696 C CA . ASP A 1 88 ? -14.25 30.203 7.484 1 88.5 88 ASP A CA 1
ATOM 697 C C . ASP A 1 88 ? -13.18 31.203 7.938 1 88.5 88 ASP A C 1
ATOM 699 O O . ASP A 1 88 ? -13.172 31.625 9.094 1 88.5 88 ASP A O 1
ATOM 703 N N . ASN A 1 89 ? -12.352 31.609 7.031 1 91.25 89 ASN A N 1
ATOM 704 C CA . ASN A 1 89 ? -11.305 32.594 7.273 1 91.25 89 ASN A CA 1
ATOM 705 C C . ASN A 1 89 ? -10.336 32.125 8.352 1 91.25 89 ASN A C 1
ATOM 707 O O . ASN A 1 89 ? -9.961 32.906 9.234 1 91.25 89 ASN A O 1
ATOM 711 N N . THR A 1 90 ? -10.023 30.891 8.336 1 92.31 90 THR A N 1
ATOM 712 C CA . THR A 1 90 ? -9.109 30.312 9.312 1 92.31 90 THR A CA 1
ATOM 713 C C . THR A 1 90 ? -7.684 30.281 8.781 1 92.31 90 THR A C 1
ATOM 715 O O . THR A 1 90 ? -7.445 29.875 7.641 1 92.31 90 THR A O 1
ATOM 718 N N . GLN A 1 91 ? -6.785 30.859 9.578 1 93.19 91 GLN A N 1
ATOM 719 C CA . GLN A 1 91 ? -5.371 30.719 9.25 1 93.19 91 GLN A CA 1
ATOM 720 C C . GLN A 1 91 ? -4.867 29.312 9.547 1 93.19 91 GLN A C 1
ATOM 722 O O . GLN A 1 91 ? -5.137 28.766 10.625 1 93.19 91 GLN A O 1
ATOM 727 N N . MET A 1 92 ? -4.203 28.734 8.539 1 93.19 92 MET A N 1
ATOM 728 C CA . MET A 1 92 ? -3.713 27.359 8.711 1 93.19 92 MET A CA 1
ATOM 729 C C . MET A 1 92 ? -2.307 27.219 8.141 1 93.19 92 MET A C 1
ATOM 731 O O . MET A 1 92 ? -1.838 28.078 7.402 1 93.19 92 MET A O 1
ATOM 735 N N . CYS A 1 93 ? -1.666 26.219 8.562 1 95.06 93 CYS A N 1
ATOM 736 C CA . CYS A 1 93 ? -0.356 25.844 8.047 1 95.06 93 CYS A CA 1
ATOM 737 C C . CYS A 1 93 ? -0.448 24.562 7.219 1 95.06 93 CYS A C 1
ATOM 739 O O . CYS A 1 93 ? -1.176 23.641 7.574 1 95.06 93 CYS A O 1
ATOM 741 N N . GLU A 1 94 ? 0.256 24.547 6.109 1 95.44 94 GLU A N 1
ATOM 742 C CA . GLU A 1 94 ? 0.284 23.375 5.246 1 95.44 94 GLU A CA 1
ATOM 743 C C . GLU A 1 94 ? 1.716 22.906 4.984 1 95.44 94 GLU A C 1
ATOM 745 O O . GLU A 1 94 ? 2.592 23.734 4.699 1 95.44 94 GLU A O 1
ATOM 750 N N . ILE A 1 95 ? 1.884 21.641 5.172 1 95 95 ILE A N 1
ATOM 751 C CA . ILE A 1 95 ? 3.131 20.984 4.809 1 95 95 ILE A CA 1
ATOM 752 C C . ILE A 1 95 ? 2.932 20.172 3.529 1 95 95 ILE A C 1
ATOM 754 O O . ILE A 1 95 ? 2.154 19.219 3.508 1 95 95 ILE A O 1
ATOM 758 N N . ASP A 1 96 ? 3.543 20.562 2.502 1 93.31 96 ASP A N 1
ATOM 759 C CA . ASP A 1 96 ? 3.504 19.891 1.211 1 93.31 96 ASP A CA 1
ATOM 760 C C . ASP A 1 96 ? 4.789 19.109 0.965 1 93.31 96 ASP A C 1
ATOM 762 O O . ASP A 1 96 ? 5.836 19.688 0.674 1 93.31 96 ASP A O 1
ATOM 766 N N . LEU A 1 97 ? 4.641 17.766 1.064 1 93.06 97 LEU A N 1
ATOM 767 C CA . LEU A 1 97 ? 5.82 16.922 0.955 1 93.06 97 LEU A CA 1
ATOM 768 C C . LEU A 1 97 ? 5.922 16.297 -0.437 1 93.06 97 LEU A C 1
ATOM 770 O O . LEU A 1 97 ? 4.957 15.703 -0.928 1 93.06 97 LEU A O 1
ATOM 774 N N . PHE A 1 98 ? 7.109 16.422 -1.078 1 89 98 PHE A N 1
ATOM 775 C CA . PHE A 1 98 ? 7.5 15.781 -2.33 1 89 98 PHE A CA 1
ATOM 776 C C . PHE A 1 98 ? 6.578 16.203 -3.467 1 89 98 PHE A C 1
ATOM 778 O O . PHE A 1 98 ? 6.031 15.367 -4.176 1 89 98 PHE A O 1
ATOM 785 N N . ASN A 1 99 ? 6.484 17.469 -3.529 1 79.25 99 ASN A N 1
ATOM 786 C CA . ASN A 1 99 ? 5.676 18.047 -4.59 1 79.25 99 ASN A CA 1
ATOM 787 C C . ASN A 1 99 ? 6.203 17.672 -5.973 1 79.25 99 ASN A C 1
ATOM 789 O O . ASN A 1 99 ? 7.395 17.812 -6.246 1 79.25 99 ASN A O 1
ATOM 793 N N . TRP A 1 100 ? 5.348 17.188 -6.836 1 70.31 100 TRP A N 1
ATOM 794 C CA . TRP A 1 100 ? 5.758 16.688 -8.141 1 70.31 100 TRP A CA 1
ATOM 795 C C . TRP A 1 100 ? 6.234 17.828 -9.039 1 70.31 100 TRP A C 1
ATOM 797 O O . TRP A 1 100 ? 7.188 17.656 -9.805 1 70.31 100 TRP A O 1
ATOM 807 N N . ILE A 1 101 ? 5.559 18.891 -8.93 1 65.38 101 ILE A N 1
ATOM 808 C CA . ILE A 1 101 ? 5.84 19.984 -9.859 1 65.38 101 ILE A CA 1
ATOM 809 C C . ILE A 1 101 ? 7.203 20.594 -9.539 1 65.38 101 ILE A C 1
ATOM 811 O O . ILE A 1 101 ? 8.016 20.828 -10.438 1 65.38 101 ILE A O 1
ATOM 815 N N . SER A 1 102 ? 7.41 20.688 -8.273 1 63.56 102 SER A N 1
ATOM 816 C CA . SER A 1 102 ? 8.602 21.453 -7.922 1 63.56 102 SER A CA 1
ATOM 817 C C . SER A 1 102 ? 9.68 20.562 -7.32 1 63.56 102 SER A C 1
ATOM 819 O O . SER A 1 102 ? 10.82 21 -7.148 1 63.56 102 SER A O 1
ATOM 821 N N . ASN A 1 103 ? 9.297 19.344 -7.156 1 73.62 103 ASN A N 1
ATOM 822 C CA . ASN A 1 103 ? 10.227 18.406 -6.52 1 73.62 103 ASN A CA 1
ATOM 823 C C . ASN A 1 103 ? 10.742 18.953 -5.191 1 73.62 103 ASN A C 1
ATOM 825 O O . ASN A 1 103 ? 11.945 18.906 -4.922 1 73.62 103 ASN A O 1
ATOM 829 N N . VAL A 1 104 ? 9.883 19.625 -4.484 1 83.75 104 VAL A N 1
ATOM 830 C CA . VAL A 1 104 ? 10.336 20.234 -3.242 1 83.75 104 VAL A CA 1
ATOM 831 C C . VAL A 1 104 ? 9.367 19.891 -2.111 1 83.75 104 VAL A C 1
ATOM 833 O O . VAL A 1 104 ? 8.266 19.406 -2.361 1 83.75 104 VAL A O 1
ATOM 836 N N . CYS A 1 105 ? 9.852 20.016 -0.947 1 91.94 105 CYS A N 1
ATOM 837 C CA . CYS A 1 105 ? 9.016 20.125 0.244 1 91.94 105 CYS A CA 1
ATOM 838 C C . CYS A 1 105 ? 8.789 21.594 0.605 1 91.94 105 CYS A C 1
ATOM 840 O O . CYS A 1 105 ? 9.719 22.391 0.573 1 91.94 105 CYS A O 1
ATOM 842 N N . GLU A 1 106 ? 7.547 21.875 0.89 1 92.56 106 GLU A N 1
ATOM 843 C CA . GLU A 1 106 ? 7.211 23.266 1.192 1 92.56 106 GLU A CA 1
ATOM 844 C C . GLU A 1 106 ? 6.289 23.359 2.406 1 92.56 106 GLU A C 1
ATOM 846 O O . GLU A 1 106 ? 5.371 22.547 2.559 1 92.56 106 GLU A O 1
ATOM 851 N N . VAL A 1 107 ? 6.625 24.312 3.26 1 95.06 107 VAL A N 1
ATOM 852 C CA . VAL A 1 107 ? 5.723 24.688 4.348 1 95.06 107 VAL A CA 1
ATOM 853 C C . VAL A 1 107 ? 5.18 26.094 4.113 1 95.06 107 VAL A C 1
ATOM 855 O O . VAL A 1 107 ? 5.938 27.016 3.811 1 95.06 107 VAL A O 1
ATOM 858 N N . ARG A 1 108 ? 3.867 26.203 4.258 1 94.81 108 ARG A N 1
ATOM 859 C CA . ARG A 1 108 ? 3.234 27.484 3.973 1 94.81 108 ARG A CA 1
ATOM 860 C C . ARG A 1 108 ? 2.111 27.781 4.961 1 94.81 108 ARG A C 1
ATOM 862 O O . ARG A 1 108 ? 1.571 26.859 5.582 1 94.81 108 ARG A O 1
ATOM 869 N N . ARG A 1 109 ? 1.89 29.016 5.066 1 95.25 109 ARG A N 1
ATOM 870 C CA . ARG A 1 109 ? 0.774 29.516 5.863 1 95.25 109 ARG A CA 1
ATOM 871 C C . ARG A 1 109 ? -0.185 30.344 5.012 1 95.25 109 ARG A C 1
ATOM 873 O O . ARG A 1 109 ? 0.245 31.094 4.129 1 95.25 109 ARG A O 1
ATOM 880 N N . PHE A 1 110 ? -1.473 30.188 5.309 1 94.62 110 PHE A N 1
ATOM 881 C CA . PHE A 1 110 ? -2.469 30.969 4.578 1 94.62 110 PHE A CA 1
ATOM 882 C C . PHE A 1 110 ? -3.812 30.938 5.297 1 94.62 110 PHE A C 1
ATOM 884 O O . PHE A 1 110 ? -3.951 30.281 6.336 1 94.62 110 PHE A O 1
ATOM 891 N N . VAL A 1 111 ? -4.66 31.766 4.773 1 94.88 111 VAL A N 1
ATOM 892 C CA . VAL A 1 111 ? -6.043 31.766 5.234 1 94.88 111 VAL A CA 1
ATOM 893 C C . VAL A 1 111 ? -6.93 31.062 4.207 1 94.88 111 VAL A C 1
ATOM 895 O O . VAL A 1 111 ? -6.812 31.312 3.004 1 94.88 111 VAL A O 1
ATOM 898 N N . ARG A 1 112 ? -7.668 30.125 4.684 1 91.69 112 ARG A N 1
ATOM 899 C CA . ARG A 1 112 ? -8.609 29.453 3.793 1 91.69 112 ARG A CA 1
ATOM 900 C C . ARG A 1 112 ? -10.039 29.922 4.047 1 91.69 112 ARG A C 1
ATOM 902 O O . ARG A 1 112 ? -10.453 30.062 5.199 1 91.69 112 ARG A O 1
ATOM 909 N N . THR A 1 113 ? -10.82 30.203 2.943 1 90.69 113 THR A N 1
ATOM 910 C CA . THR A 1 113 ? -12.203 30.656 3.045 1 90.69 113 THR A CA 1
ATOM 911 C C . THR A 1 113 ? -13.156 29.641 2.416 1 90.69 113 THR A C 1
ATOM 913 O O . THR A 1 113 ? -14.375 29.75 2.555 1 90.69 113 THR A O 1
ATOM 916 N N . SER A 1 114 ? -12.695 28.766 1.68 1 91.25 114 SER A N 1
ATOM 917 C CA . SER A 1 114 ? -13.344 27.594 1.096 1 91.25 114 SER A CA 1
ATOM 918 C C . SER A 1 114 ? -12.328 26.484 0.808 1 91.25 114 SER A C 1
ATOM 920 O O . SER A 1 114 ? -11.117 26.703 0.94 1 91.25 114 SER A O 1
ATOM 922 N N . PRO A 1 115 ? -12.797 25.281 0.453 1 88.75 115 PRO A N 1
ATOM 923 C CA . PRO A 1 115 ? -11.836 24.234 0.115 1 88.75 115 PRO A CA 1
ATOM 924 C C . PRO A 1 115 ? -10.891 24.641 -1.019 1 88.75 115 PRO A C 1
ATOM 926 O O . PRO A 1 115 ? -9.742 24.203 -1.055 1 88.75 115 PRO A O 1
ATOM 929 N N . SER A 1 116 ? -11.312 25.531 -1.826 1 89.62 116 SER A N 1
ATOM 930 C CA . SER A 1 116 ? -10.531 25.828 -3.018 1 89.62 116 SER A CA 1
ATOM 931 C C . SER A 1 116 ? -9.914 27.234 -2.943 1 89.62 116 SER A C 1
ATOM 933 O O . SER A 1 116 ? -9.141 27.609 -3.816 1 89.62 116 SER A O 1
ATOM 935 N N . GLU A 1 117 ? -10.273 28 -1.96 1 91.69 117 GLU A N 1
ATOM 936 C CA . GLU A 1 117 ? -9.852 29.391 -1.936 1 91.69 117 GLU A CA 1
ATOM 937 C C . GLU A 1 117 ? -8.867 29.656 -0.799 1 91.69 117 GLU A C 1
ATOM 939 O O . GLU A 1 117 ? -9.156 29.344 0.361 1 91.69 117 GLU A O 1
ATOM 944 N N . ILE A 1 118 ? -7.723 30.203 -1.11 1 91.56 118 ILE A N 1
ATOM 945 C CA . ILE A 1 118 ? -6.676 30.562 -0.163 1 91.56 118 ILE A CA 1
ATOM 946 C C . ILE A 1 118 ? -6.32 32.031 -0.324 1 91.56 118 ILE A C 1
ATOM 948 O O . ILE A 1 118 ? -6.242 32.562 -1.446 1 91.56 118 ILE A O 1
ATOM 952 N N . THR A 1 119 ? -6.191 32.719 0.832 1 93.31 119 THR A N 1
ATOM 953 C CA . THR A 1 119 ? -5.695 34.094 0.855 1 93.31 119 THR A CA 1
ATOM 954 C C . THR A 1 119 ? -4.57 34.25 1.873 1 93.31 119 THR A C 1
ATOM 956 O O . THR A 1 119 ? -4.305 33.312 2.652 1 93.31 119 THR A O 1
ATOM 959 N N . ASN A 1 120 ? -3.758 35.406 1.762 1 93.44 120 ASN A N 1
ATOM 960 C CA . ASN A 1 120 ? -2.695 35.719 2.703 1 93.44 120 ASN A CA 1
ATOM 961 C C . ASN A 1 120 ? -1.634 34.625 2.762 1 93.44 120 ASN A C 1
ATOM 963 O O . ASN A 1 120 ? -1.238 34.219 3.848 1 93.44 120 ASN A O 1
ATOM 967 N N . TYR A 1 121 ? -1.272 34.219 1.623 1 93.75 121 TYR A N 1
ATOM 968 C CA . TYR A 1 121 ? -0.288 33.156 1.449 1 93.75 121 TYR A CA 1
ATOM 969 C C . TYR A 1 121 ? 1.098 33.625 1.878 1 93.75 121 TYR A C 1
ATOM 971 O O . TYR A 1 121 ? 1.529 34.719 1.518 1 93.75 121 TYR A O 1
ATOM 979 N N . LYS A 1 122 ? 1.784 32.844 2.699 1 93.88 122 LYS A N 1
ATOM 980 C CA . LYS A 1 122 ? 3.172 33.062 3.088 1 93.88 122 LYS A CA 1
ATOM 981 C C . LYS A 1 122 ? 3.967 31.766 3.08 1 93.88 122 LYS A C 1
ATOM 983 O O . LYS A 1 122 ? 3.613 30.812 3.779 1 93.88 122 LYS A O 1
ATOM 988 N N . GLN A 1 123 ? 5.035 31.688 2.324 1 94 123 GLN A N 1
ATOM 989 C CA . GLN A 1 123 ? 5.941 30.547 2.322 1 94 123 GLN A CA 1
ATOM 990 C C . GLN A 1 123 ? 6.875 30.594 3.527 1 94 123 GLN A C 1
ATOM 992 O O . GLN A 1 123 ? 7.574 31.578 3.748 1 94 123 GLN A O 1
ATOM 997 N N . LEU A 1 124 ? 6.84 29.531 4.258 1 93.56 124 LEU A N 1
ATOM 998 C CA . LEU A 1 124 ? 7.664 29.5 5.465 1 93.56 124 LEU A CA 1
ATOM 999 C C . LEU A 1 124 ? 8.984 28.781 5.199 1 93.56 124 LEU A C 1
ATOM 1001 O O . LEU A 1 124 ? 10.008 29.125 5.797 1 93.56 124 LEU A O 1
ATOM 1005 N N . MET A 1 125 ? 8.906 27.797 4.395 1 92.31 125 MET A N 1
ATOM 1006 C CA . MET A 1 125 ? 10.078 26.984 4.113 1 92.31 125 MET A CA 1
ATOM 1007 C C . MET A 1 125 ? 9.938 26.266 2.773 1 92.31 125 MET A C 1
ATOM 1009 O O . MET A 1 125 ? 8.844 25.844 2.408 1 92.31 125 MET A O 1
ATOM 1013 N N . VAL A 1 126 ? 11.039 26.203 2.025 1 90.88 126 VAL A N 1
ATOM 1014 C CA . VAL A 1 126 ? 11.117 25.375 0.824 1 90.88 126 VAL A CA 1
ATOM 1015 C C . VAL A 1 126 ? 12.453 24.641 0.788 1 90.88 126 VAL A C 1
ATOM 1017 O O . VAL A 1 126 ? 13.5 25.234 1.086 1 90.88 126 VAL A O 1
ATOM 1020 N N . LYS A 1 127 ? 12.398 23.453 0.538 1 89.69 127 LYS A N 1
ATOM 1021 C CA . LYS A 1 127 ? 13.602 22.641 0.443 1 89.69 127 LYS A CA 1
ATOM 1022 C C . LYS A 1 127 ? 13.539 21.703 -0.76 1 89.69 127 LYS A C 1
ATOM 1024 O O . LYS A 1 127 ? 12.508 21.078 -1.02 1 89.69 127 LYS A O 1
ATOM 1029 N N . SER A 1 128 ? 14.766 21.781 -1.422 1 77.69 128 SER A N 1
ATOM 1030 C CA . SER A 1 128 ? 14.852 20.828 -2.523 1 77.69 128 SER A CA 1
ATOM 1031 C C . SER A 1 128 ? 14.898 19.406 -2.01 1 77.69 128 SER A C 1
ATOM 1033 O O . SER A 1 128 ? 15.516 19.125 -0.978 1 77.69 128 SER A O 1
ATOM 1035 N N . GLY A 1 129 ? 14.234 18.516 -2.479 1 61.78 129 GLY A N 1
ATOM 1036 C CA . GLY A 1 129 ? 14.367 17.141 -2.061 1 61.78 129 GLY A CA 1
ATOM 1037 C C . GLY A 1 129 ? 13.289 16.234 -2.621 1 61.78 129 GLY A C 1
ATOM 1038 O O . GLY A 1 129 ? 12.102 16.422 -2.322 1 61.78 129 GLY A O 1
ATOM 1039 N N . ARG A 1 130 ? 13.617 15.68 -3.738 1 57.81 130 ARG A N 1
ATOM 1040 C CA . ARG A 1 130 ? 12.703 14.641 -4.207 1 57.81 130 ARG A CA 1
ATOM 1041 C C . ARG A 1 130 ? 12.625 13.492 -3.205 1 57.81 130 ARG A C 1
ATOM 1043 O O . ARG A 1 130 ? 13.625 12.82 -2.945 1 57.81 130 ARG A O 1
ATOM 1050 N N . GLY A 1 131 ? 12.305 13.883 -1.887 1 63.84 131 GLY A N 1
ATOM 1051 C CA . GLY A 1 131 ? 12.148 12.648 -1.128 1 63.84 131 GLY A CA 1
ATOM 1052 C C . GLY A 1 131 ? 11.391 11.578 -1.883 1 63.84 131 GLY A C 1
ATOM 1053 O O . GLY A 1 131 ? 11.008 11.773 -3.039 1 63.84 131 GLY A O 1
ATOM 1054 N N . SER A 1 132 ? 11.484 10.258 -1.532 1 73 132 SER A N 1
ATOM 1055 C CA . SER A 1 132 ? 11.102 9.141 -2.391 1 73 132 SER A CA 1
ATOM 1056 C C . SER A 1 132 ? 9.797 8.5 -1.915 1 73 132 SER A C 1
ATOM 1058 O O . SER A 1 132 ? 9.805 7.691 -0.988 1 73 132 SER A O 1
ATOM 1060 N N . MET A 1 133 ? 8.695 9.344 -2.018 1 83.62 133 MET A N 1
ATOM 1061 C CA . MET A 1 133 ? 7.465 8.57 -1.9 1 83.62 133 MET A CA 1
ATOM 1062 C C . MET A 1 133 ? 7.391 7.496 -2.98 1 83.62 133 MET A C 1
ATOM 1064 O O . MET A 1 133 ? 8.047 7.609 -4.02 1 83.62 133 MET A O 1
ATOM 1068 N N . SER A 1 134 ? 6.84 6.461 -2.588 1 87.19 134 SER A N 1
ATOM 1069 C CA . SER A 1 134 ? 6.695 5.332 -3.498 1 87.19 134 SER A CA 1
ATOM 1070 C C . SER A 1 134 ? 5.324 4.68 -3.361 1 87.19 134 SER A C 1
ATOM 1072 O O . SER A 1 134 ? 4.746 4.664 -2.273 1 87.19 134 SER A O 1
ATOM 1074 N N . ARG A 1 135 ? 4.871 4.223 -4.465 1 88.69 135 ARG A N 1
ATOM 1075 C CA . ARG A 1 135 ? 3.635 3.445 -4.406 1 88.69 135 ARG A CA 1
ATOM 1076 C C . ARG A 1 135 ? 3.906 2.023 -3.928 1 88.69 135 ARG A C 1
ATOM 1078 O O . ARG A 1 135 ? 2.973 1.263 -3.664 1 88.69 135 ARG A O 1
ATOM 1085 N N . LEU A 1 136 ? 5.207 1.684 -3.734 1 89.44 136 LEU A N 1
ATOM 1086 C CA . LEU A 1 136 ? 5.551 0.3 -3.43 1 89.44 136 LEU A CA 1
ATOM 1087 C C . LEU A 1 136 ? 5.891 0.136 -1.951 1 89.44 136 LEU A C 1
ATOM 1089 O O . LEU A 1 136 ? 5.93 -0.985 -1.438 1 89.44 136 LEU A O 1
ATOM 1093 N N . GLU A 1 137 ? 6.137 1.264 -1.363 1 92.5 137 GLU A N 1
ATOM 1094 C CA . GLU A 1 137 ? 6.539 1.229 0.039 1 92.5 137 GLU A CA 1
ATOM 1095 C C . GLU A 1 137 ? 6.086 2.486 0.775 1 92.5 137 GLU A C 1
ATOM 1097 O O . GLU A 1 137 ? 6.262 3.6 0.278 1 92.5 137 GLU A O 1
ATOM 1102 N N . PRO A 1 138 ? 5.496 2.229 1.997 1 96.06 138 PRO A N 1
ATOM 1103 C CA . PRO A 1 138 ? 5.117 3.42 2.762 1 96.06 138 PRO A CA 1
ATOM 1104 C C . PRO A 1 138 ? 6.324 4.234 3.219 1 96.06 138 PRO A C 1
ATOM 1106 O O . PRO A 1 138 ? 7.34 3.668 3.623 1 96.06 138 PRO A O 1
ATOM 1109 N N . PHE A 1 139 ? 6.254 5.543 3.02 1 95.5 139 PHE A N 1
ATOM 1110 C CA . PHE A 1 139 ? 7.215 6.488 3.58 1 95.5 139 PHE A CA 1
ATOM 1111 C C . PHE A 1 139 ? 6.809 6.902 4.988 1 95.5 139 PHE A C 1
ATOM 1113 O O . PHE A 1 139 ? 5.883 7.699 5.164 1 95.5 139 PHE A O 1
ATOM 1120 N N . MET A 1 140 ? 7.539 6.363 6.035 1 96.94 140 MET A N 1
ATOM 1121 C CA . MET A 1 140 ? 7.184 6.594 7.43 1 96.94 140 MET A CA 1
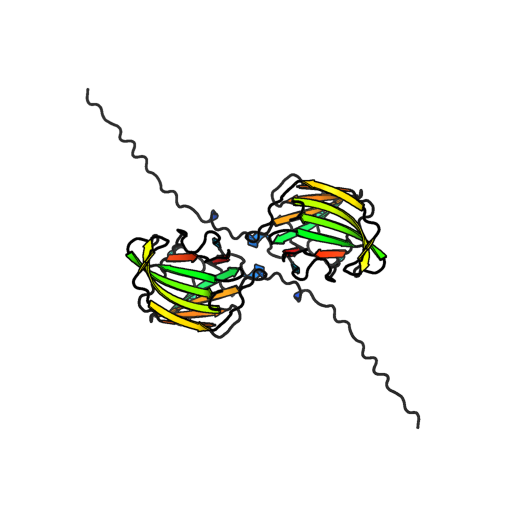ATOM 1122 C C . MET A 1 140 ? 8.055 7.68 8.047 1 96.94 140 MET A C 1
ATOM 1124 O O . MET A 1 140 ? 9.273 7.703 7.824 1 96.94 140 MET A O 1
ATOM 1128 N N . PHE A 1 141 ? 7.391 8.539 8.82 1 96.62 141 PHE A N 1
ATOM 1129 C CA . PHE A 1 141 ? 8.164 9.609 9.438 1 96.62 141 PHE A CA 1
ATOM 1130 C C . PHE A 1 141 ? 7.469 10.125 10.688 1 96.62 141 PHE A C 1
ATOM 1132 O O . PHE A 1 141 ? 6.309 9.797 10.938 1 96.62 141 PHE A O 1
ATOM 1139 N N . THR A 1 142 ? 8.203 10.875 11.461 1 97.5 142 THR A N 1
ATOM 1140 C CA . THR A 1 142 ? 7.691 11.508 12.672 1 97.5 142 THR A CA 1
ATOM 1141 C C . THR A 1 142 ? 7.723 13.023 12.547 1 97.5 142 THR A C 1
ATOM 1143 O O . THR A 1 142 ? 8.742 13.602 12.164 1 97.5 142 THR A O 1
ATOM 1146 N N . LEU A 1 143 ? 6.602 13.633 12.727 1 97.12 143 LEU A N 1
ATOM 1147 C CA . LEU A 1 143 ? 6.516 15.078 12.922 1 97.12 143 LEU A CA 1
ATOM 1148 C C . LEU A 1 143 ? 6.66 15.43 14.398 1 97.12 143 LEU A C 1
ATOM 1150 O O . LEU A 1 143 ? 5.867 14.984 15.234 1 97.12 143 LEU A O 1
ATOM 1154 N N . ALA A 1 144 ? 7.68 16.188 14.727 1 96.81 144 ALA A N 1
ATOM 1155 C CA . ALA A 1 144 ? 7.883 16.688 16.078 1 96.81 144 ALA A CA 1
ATOM 1156 C C . ALA A 1 144 ? 7.66 18.188 16.141 1 96.81 144 ALA A C 1
ATOM 1158 O O . ALA A 1 144 ? 8.266 18.953 15.391 1 96.81 144 ALA A O 1
ATOM 1159 N N . ILE A 1 145 ? 6.75 18.578 17.016 1 95 145 ILE A N 1
ATOM 1160 C CA . ILE A 1 145 ? 6.477 20 17.234 1 95 145 ILE A CA 1
ATOM 1161 C C . ILE A 1 145 ? 6.996 20.406 18.609 1 95 145 ILE A C 1
ATOM 1163 O O . ILE A 1 145 ? 6.613 19.828 19.625 1 95 145 ILE A O 1
ATOM 1167 N N . TYR A 1 146 ? 7.777 21.453 18.578 1 94.56 146 TYR A N 1
ATOM 1168 C CA . TYR A 1 146 ? 8.438 21.875 19.812 1 94.56 146 TYR A CA 1
ATOM 1169 C C . TYR A 1 146 ? 7.727 23.078 20.422 1 94.56 146 TYR A C 1
ATOM 1171 O O . TYR A 1 146 ? 7.02 23.812 19.734 1 94.56 146 TYR A O 1
ATOM 1179 N N . PRO A 1 147 ? 7.938 23.281 21.734 1 92.12 147 PRO A N 1
ATOM 1180 C CA . PRO A 1 147 ? 7.25 24.375 22.438 1 92.12 147 PRO A CA 1
ATOM 1181 C C . PRO A 1 147 ? 7.555 25.75 21.844 1 92.12 147 PRO A C 1
ATOM 1183 O O . PRO A 1 147 ? 6.734 26.656 21.953 1 92.12 147 PRO A O 1
ATOM 1186 N N . ASP A 1 148 ? 8.68 25.922 21.172 1 91.25 148 ASP A N 1
ATOM 1187 C CA . ASP A 1 148 ? 9.07 27.234 20.672 1 91.25 148 ASP A CA 1
ATOM 1188 C C . ASP A 1 148 ? 8.484 27.484 19.281 1 91.25 148 ASP A C 1
ATOM 1190 O O . ASP A 1 148 ? 8.773 28.516 18.656 1 91.25 148 ASP A O 1
ATOM 1194 N N . GLY A 1 149 ? 7.734 26.578 18.766 1 89.06 149 GLY A N 1
ATOM 1195 C CA . GLY A 1 149 ? 7.098 26.75 17.469 1 89.06 149 GLY A CA 1
ATOM 1196 C C . GLY A 1 149 ? 7.875 26.109 16.328 1 89.06 149 GLY A C 1
ATOM 1197 O O . GLY A 1 149 ? 7.434 26.125 15.18 1 89.06 149 GLY A O 1
ATOM 1198 N N . SER A 1 150 ? 8.992 25.578 16.688 1 94.25 150 SER A N 1
ATOM 1199 C CA . SER A 1 150 ? 9.734 24.844 15.656 1 94.25 150 SER A CA 1
ATOM 1200 C C . SER A 1 150 ? 9.172 23.438 15.453 1 94.25 150 SER A C 1
ATOM 1202 O O . SER A 1 150 ? 8.492 22.906 16.328 1 94.25 150 SER A O 1
ATOM 1204 N N . ALA A 1 151 ? 9.414 22.938 14.227 1 95.69 151 ALA A N 1
ATOM 1205 C CA . ALA A 1 151 ? 8.961 21.578 13.906 1 95.69 151 ALA A CA 1
ATOM 1206 C C . ALA A 1 151 ? 9.969 20.859 13.008 1 95.69 151 ALA A C 1
ATOM 1208 O O . ALA A 1 151 ? 10.648 21.5 12.203 1 95.69 151 ALA A O 1
ATOM 1209 N N . THR A 1 152 ? 10.078 19.531 13.219 1 96.12 152 THR A N 1
ATOM 1210 C CA . THR A 1 152 ? 10.945 18.703 12.383 1 96.12 152 THR A CA 1
ATOM 1211 C C . THR A 1 152 ? 10.203 17.469 11.883 1 96.12 152 THR A C 1
ATOM 1213 O O . THR A 1 152 ? 9.305 16.969 12.562 1 96.12 152 THR A O 1
ATOM 1216 N N . LEU A 1 153 ? 10.508 17.078 10.695 1 95.75 153 LEU A N 1
ATOM 1217 C CA . LEU A 1 153 ? 10.086 15.789 10.156 1 95.75 153 LEU A CA 1
ATOM 1218 C C . LEU A 1 153 ? 11.289 14.867 9.969 1 95.75 153 LEU A C 1
ATOM 1220 O O . LEU A 1 153 ? 12.25 15.227 9.289 1 95.75 153 LEU A O 1
ATOM 1224 N N . THR A 1 154 ? 11.195 13.688 10.594 1 95.94 154 THR A N 1
ATOM 1225 C CA . THR A 1 154 ? 12.297 12.719 10.547 1 95.94 154 THR A CA 1
ATOM 1226 C C . THR A 1 154 ? 11.805 11.367 10.055 1 95.94 154 THR A C 1
ATOM 1228 O O . THR A 1 154 ? 10.867 10.797 10.609 1 95.94 154 THR A O 1
ATOM 1231 N N . LYS A 1 155 ? 12.438 10.883 9.008 1 95.31 155 LYS A N 1
ATOM 1232 C CA . LYS A 1 155 ? 12.094 9.562 8.477 1 95.31 155 LYS A CA 1
ATOM 1233 C C . LYS A 1 155 ? 12.383 8.469 9.492 1 95.31 155 LYS A C 1
ATOM 1235 O O . LYS A 1 155 ? 13.375 8.539 10.227 1 95.31 155 LYS A O 1
ATOM 1240 N N . ASP A 1 156 ? 11.469 7.461 9.484 1 96 156 ASP A N 1
ATOM 1241 C CA . ASP A 1 156 ? 11.75 6.309 10.336 1 96 156 ASP A CA 1
ATOM 1242 C C . ASP A 1 156 ? 13.148 5.762 10.078 1 96 156 ASP A C 1
ATOM 1244 O O . ASP A 1 156 ? 13.547 5.562 8.93 1 96 156 ASP A O 1
ATOM 1248 N N . GLY A 1 157 ? 13.914 5.535 11.109 1 93.44 157 GLY A N 1
ATOM 1249 C CA . GLY A 1 157 ? 15.258 4.98 11.008 1 93.44 157 GLY A CA 1
ATOM 1250 C C . GLY A 1 157 ? 16.328 6.039 10.836 1 93.44 157 GLY A C 1
ATOM 1251 O O . GLY A 1 157 ? 17.516 5.762 11 1 93.44 157 GLY A O 1
ATOM 1252 N N . ALA A 1 158 ? 15.93 7.227 10.453 1 93.62 158 ALA A N 1
ATOM 1253 C CA . ALA A 1 158 ? 16.906 8.305 10.289 1 93.62 158 ALA A CA 1
ATOM 1254 C C . ALA A 1 158 ? 17.156 9.016 11.617 1 93.62 158 ALA A C 1
ATOM 1256 O O . ALA A 1 158 ? 16.297 9.039 12.492 1 93.62 158 ALA A O 1
ATOM 1257 N N . THR A 1 159 ? 18.328 9.586 11.719 1 92.75 159 THR A N 1
ATOM 1258 C CA . THR A 1 159 ? 18.672 10.32 12.938 1 92.75 159 THR A CA 1
ATOM 1259 C C . THR A 1 159 ? 18.5 11.82 12.727 1 92.75 159 THR A C 1
ATOM 1261 O O . THR A 1 159 ? 18.344 12.57 13.695 1 92.75 159 THR A O 1
ATOM 1264 N N . GLU A 1 160 ? 18.531 12.211 11.445 1 94.62 160 GLU A N 1
ATOM 1265 C CA . GLU A 1 160 ? 18.391 13.625 11.133 1 94.62 160 GLU A CA 1
ATOM 1266 C C . GLU A 1 160 ? 17.062 13.914 10.438 1 94.62 160 GLU A C 1
ATOM 1268 O O . GLU A 1 160 ? 16.609 13.133 9.602 1 94.62 160 GLU A O 1
ATOM 1273 N N . PRO A 1 161 ? 16.516 15.078 10.789 1 95.31 161 PRO A N 1
ATOM 1274 C CA . PRO A 1 161 ? 15.281 15.453 10.094 1 95.31 161 PRO A CA 1
ATOM 1275 C C . PRO A 1 161 ? 15.516 15.758 8.617 1 95.31 161 PRO A C 1
ATOM 1277 O O . PRO A 1 161 ? 16.562 16.281 8.25 1 95.31 161 PRO A O 1
ATOM 1280 N N . PHE A 1 162 ? 14.477 15.422 7.781 1 93.25 162 PHE A N 1
ATOM 1281 C CA . P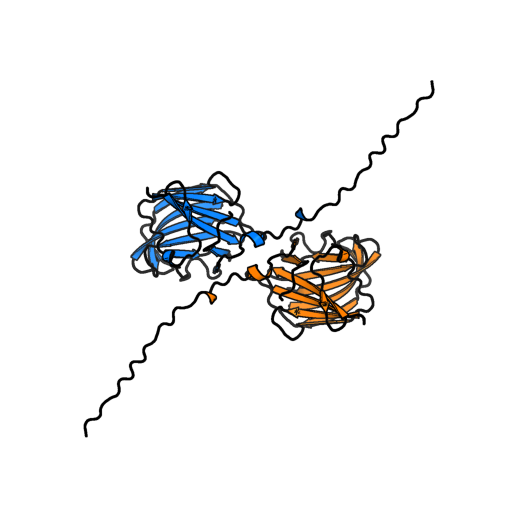HE A 1 162 ? 14.578 15.773 6.371 1 93.25 162 PHE A CA 1
ATOM 1282 C C . PHE A 1 162 ? 13.906 17.109 6.102 1 93.25 162 PHE A C 1
ATOM 1284 O O . PHE A 1 162 ? 14.062 17.688 5.02 1 93.25 162 PHE A O 1
ATOM 1291 N N . LEU A 1 163 ? 13.219 17.609 7.051 1 94.12 163 LEU A N 1
ATOM 1292 C CA . LEU A 1 163 ? 12.586 18.922 6.965 1 94.12 163 LEU A CA 1
ATOM 1293 C C . LEU A 1 163 ? 12.516 19.594 8.336 1 94.12 163 LEU A C 1
ATOM 1295 O O . LEU A 1 163 ? 12.234 18.922 9.336 1 94.12 163 LEU A O 1
ATOM 1299 N N . GLU A 1 164 ? 12.797 20.859 8.359 1 95.12 164 GLU A N 1
ATOM 1300 C CA . GLU A 1 164 ? 12.672 21.688 9.555 1 95.12 164 GLU A CA 1
ATOM 1301 C C . GLU A 1 164 ? 12.062 23.047 9.219 1 95.12 164 GLU A C 1
ATOM 1303 O O . GLU A 1 164 ? 12.398 23.656 8.195 1 95.12 164 GLU A O 1
ATOM 1308 N N . PHE A 1 165 ? 11.188 23.453 10.094 1 95.06 165 PHE A N 1
ATOM 1309 C CA . PHE A 1 165 ? 10.609 24.781 9.883 1 95.06 165 PHE A CA 1
ATOM 1310 C C . PHE A 1 165 ? 10.172 25.406 11.203 1 95.06 165 PHE A C 1
ATOM 1312 O O . PHE A 1 165 ? 10.211 24.734 12.242 1 95.06 165 PHE A O 1
ATOM 1319 N N . GLN A 1 166 ? 9.859 26.688 11.102 1 93.69 166 GLN A N 1
ATOM 1320 C CA . GLN A 1 166 ? 9.391 27.438 12.258 1 93.69 166 GLN A CA 1
ATOM 1321 C C . GLN A 1 166 ? 8.102 28.203 11.945 1 93.69 166 GLN A C 1
ATOM 1323 O O . GLN A 1 166 ? 8.008 28.859 10.906 1 93.69 166 GLN A O 1
ATOM 1328 N N . ASP A 1 167 ? 7.172 27.938 12.781 1 90.25 167 ASP A N 1
ATOM 1329 C CA . ASP A 1 167 ? 5.93 28.703 12.75 1 90.25 167 ASP A CA 1
ATOM 1330 C C . ASP A 1 167 ? 5.344 28.859 14.148 1 90.25 167 ASP A C 1
ATOM 1332 O O . ASP A 1 167 ? 4.711 27.938 14.68 1 90.25 167 ASP A O 1
ATOM 1336 N N . THR A 1 168 ? 5.395 30.031 14.648 1 84.88 168 THR A N 1
ATOM 1337 C CA . THR A 1 168 ? 4.984 30.281 16.031 1 84.88 168 THR A CA 1
ATOM 1338 C C . THR A 1 168 ? 3.463 30.312 16.141 1 84.88 168 THR A C 1
ATOM 1340 O O . THR A 1 168 ? 2.916 30.281 17.25 1 84.88 168 THR A O 1
ATOM 1343 N N . THR A 1 169 ? 2.832 30.297 15.055 1 83.81 169 THR A N 1
ATOM 1344 C CA . THR A 1 169 ? 1.376 30.391 15.094 1 83.81 169 THR A CA 1
ATOM 1345 C C . THR A 1 169 ? 0.749 29.031 14.781 1 83.81 169 THR A C 1
ATOM 1347 O O . THR A 1 169 ? -0.476 28.922 14.695 1 83.81 169 THR A O 1
ATOM 1350 N N . ILE A 1 170 ? 1.541 28.109 14.625 1 79.12 170 ILE A N 1
ATOM 1351 C CA . ILE A 1 170 ? 1.097 26.781 14.188 1 79.12 170 ILE A CA 1
ATOM 1352 C C . ILE A 1 170 ? 0.152 26.188 15.227 1 79.12 170 ILE A C 1
ATOM 1354 O O . ILE A 1 170 ? 0.432 26.219 16.422 1 79.12 170 ILE A O 1
ATOM 1358 N N . SER A 1 171 ? -1.062 25.875 14.789 1 87.38 171 SER A N 1
ATOM 1359 C CA . SER A 1 171 ? -1.937 25.047 15.617 1 87.38 171 SER A CA 1
ATOM 1360 C C . SER A 1 171 ? -2.084 23.641 15.023 1 87.38 171 SER A C 1
ATOM 1362 O O . SER A 1 171 ? -2.318 23.484 13.828 1 87.38 171 SER A O 1
ATOM 1364 N N . PHE A 1 172 ? -1.893 22.609 15.859 1 88.5 172 PHE A N 1
ATOM 1365 C CA . PHE A 1 172 ? -1.99 21.234 15.406 1 88.5 172 PHE A CA 1
ATOM 1366 C C . PHE A 1 172 ? -3.143 20.516 16.094 1 88.5 172 PHE A C 1
ATOM 1368 O O . PHE A 1 172 ? -3.111 19.297 16.266 1 88.5 172 PHE A O 1
ATOM 1375 N N . ARG A 1 173 ? -4.074 21.312 16.531 1 94.62 173 ARG A N 1
ATOM 1376 C CA . ARG A 1 173 ? -5.246 20.719 17.172 1 94.62 173 ARG A CA 1
ATOM 1377 C C . ARG A 1 173 ? -5.992 19.797 16.203 1 94.62 173 ARG A C 1
ATOM 1379 O O . ARG A 1 173 ? -6.574 18.797 16.641 1 94.62 173 ARG A O 1
ATOM 1386 N N . TYR A 1 174 ? -5.961 20.188 14.992 1 96.88 174 TYR A N 1
ATOM 1387 C CA . TYR A 1 174 ? -6.555 19.375 13.938 1 96.88 174 TYR A CA 1
ATOM 1388 C C . TYR A 1 174 ? -5.586 19.188 12.773 1 96.88 174 TYR A C 1
ATOM 1390 O O . TYR A 1 174 ? -4.801 20.094 12.469 1 96.88 174 TYR A O 1
ATOM 1398 N N . ILE A 1 175 ? -5.695 18.047 12.211 1 97.19 175 ILE A N 1
ATOM 1399 C CA . ILE A 1 175 ? -4.852 17.766 11.055 1 97.19 175 ILE A CA 1
ATOM 1400 C C . ILE A 1 175 ? -5.695 17.219 9.914 1 97.19 175 ILE A C 1
ATOM 1402 O O . ILE A 1 175 ? -6.594 16.391 10.141 1 97.19 175 ILE A O 1
ATOM 1406 N N . GLY A 1 176 ? -5.453 17.703 8.727 1 96.69 176 GLY A N 1
ATOM 1407 C CA . GLY A 1 176 ? -6.051 17.203 7.504 1 96.69 176 GLY A CA 1
ATOM 1408 C C . GLY A 1 176 ? -5.027 16.688 6.516 1 96.69 176 GLY A C 1
ATOM 1409 O O . GLY A 1 176 ? -3.842 17.016 6.609 1 96.69 176 GLY A O 1
ATOM 1410 N N . PHE A 1 177 ? -5.48 15.828 5.637 1 97.44 177 PHE A N 1
ATOM 1411 C CA . PHE A 1 177 ? -4.641 15.227 4.605 1 97.44 177 PHE A CA 1
ATOM 1412 C C . PHE A 1 177 ? -5.223 15.477 3.221 1 97.44 177 PHE A C 1
ATOM 1414 O O . PHE A 1 177 ? -6.43 15.328 3.012 1 97.44 177 PHE A O 1
ATOM 1421 N N . ALA A 1 178 ? -4.344 15.859 2.363 1 95.31 178 ALA A N 1
ATOM 1422 C CA . ALA A 1 178 ? -4.816 16.141 1.009 1 95.31 178 ALA A CA 1
ATOM 1423 C C . ALA A 1 178 ? -3.787 15.703 -0.031 1 95.31 178 ALA A C 1
ATOM 1425 O O . ALA A 1 178 ? -2.609 15.523 0.289 1 95.31 178 ALA A O 1
ATOM 1426 N N . ASP A 1 179 ? -4.289 15.414 -1.181 1 92.5 179 ASP A N 1
ATOM 1427 C CA . ASP A 1 179 ? -3.455 15.172 -2.354 1 92.5 179 ASP A CA 1
ATOM 1428 C C . ASP A 1 179 ? -3.625 16.281 -3.387 1 92.5 179 ASP A C 1
ATOM 1430 O O . ASP A 1 179 ? -4.469 17.172 -3.225 1 92.5 179 ASP A O 1
ATOM 1434 N N . PHE A 1 180 ? -2.791 16.359 -4.379 1 87.75 180 PHE A N 1
ATOM 1435 C CA . PHE A 1 180 ? -2.965 17.312 -5.465 1 87.75 180 PHE A CA 1
ATOM 1436 C C . PHE A 1 180 ? -3.527 16.625 -6.703 1 87.75 180 PHE A C 1
ATOM 1438 O O . PHE A 1 180 ? -4.719 16.75 -7 1 87.75 180 PHE A O 1
ATOM 1445 N N . SER A 1 181 ? -2.695 15.812 -7.391 1 80.56 181 SER A N 1
ATOM 1446 C CA . SER A 1 181 ? -3.137 15.242 -8.664 1 80.56 181 SER A CA 1
ATOM 1447 C C . SER A 1 181 ? -3.055 13.719 -8.648 1 80.56 181 SER A C 1
ATOM 1449 O O . SER A 1 181 ? -3.561 13.062 -9.555 1 80.56 181 SER A O 1
ATOM 1451 N N . SER A 1 182 ? -2.449 13.219 -7.652 1 86.5 182 SER A N 1
ATOM 1452 C CA . SER A 1 182 ? -2.307 11.773 -7.516 1 86.5 182 SER A CA 1
ATOM 1453 C C . SER A 1 182 ? -2.742 11.305 -6.129 1 86.5 182 SER A C 1
ATOM 1455 O O . SER A 1 182 ? -2.445 11.961 -5.125 1 86.5 182 SER A O 1
ATOM 1457 N N . PRO A 1 183 ? -3.467 10.164 -6.121 1 91.62 183 PRO A N 1
ATOM 1458 C CA . PRO A 1 183 ? -3.918 9.664 -4.82 1 91.62 183 PRO A CA 1
ATOM 1459 C C . PRO A 1 183 ? -2.762 9.383 -3.863 1 91.62 183 PRO A C 1
ATOM 1461 O O . PRO A 1 183 ? -1.686 8.961 -4.293 1 91.62 183 PRO A O 1
ATOM 1464 N N . VAL A 1 184 ? -2.998 9.695 -2.633 1 94.94 184 VAL A N 1
ATOM 1465 C CA . VAL A 1 184 ? -2.051 9.406 -1.562 1 94.94 184 VAL A CA 1
ATOM 1466 C C . VAL A 1 184 ? -2.771 8.703 -0.413 1 94.94 184 VAL A C 1
ATOM 1468 O O . VAL A 1 184 ? -3.863 9.117 -0.013 1 94.94 184 VAL A O 1
ATOM 1471 N N . ILE A 1 185 ? -2.244 7.613 0.044 1 97.12 185 ILE A N 1
ATOM 1472 C CA . ILE A 1 185 ? -2.701 6.996 1.285 1 97.12 185 ILE A CA 1
ATOM 1473 C C . ILE A 1 185 ? -1.928 7.578 2.467 1 97.12 185 ILE A C 1
ATOM 1475 O O . ILE A 1 185 ? -0.694 7.59 2.463 1 97.12 185 ILE A O 1
ATOM 1479 N N . PHE A 1 186 ? -2.684 8.062 3.383 1 98 186 PHE A N 1
ATOM 1480 C CA . PHE A 1 186 ? -2.084 8.562 4.613 1 98 186 PHE A CA 1
ATOM 1481 C C . PHE A 1 186 ? -2.322 7.59 5.766 1 98 186 PHE A C 1
ATOM 1483 O O . PHE A 1 186 ? -3.455 7.172 6.008 1 98 186 PHE A O 1
ATOM 1490 N N . PHE A 1 187 ? -1.235 7.242 6.371 1 98.31 187 PHE A N 1
ATOM 1491 C CA . PHE A 1 187 ? -1.301 6.539 7.648 1 98.31 187 PHE A CA 1
ATOM 1492 C C . PHE A 1 187 ? -1.076 7.5 8.805 1 98.31 187 PHE A C 1
ATOM 1494 O O . PHE A 1 187 ? -0.102 8.258 8.812 1 98.31 187 PHE A O 1
ATOM 1501 N N . PHE A 1 188 ? -1.981 7.48 9.75 1 98.31 188 PHE A N 1
ATOM 1502 C CA . PHE A 1 188 ? -1.878 8.453 10.836 1 98.31 188 PHE A CA 1
ATOM 1503 C C . PHE A 1 188 ? -2.232 7.809 12.172 1 98.31 188 PHE A C 1
ATOM 1505 O O . PHE A 1 188 ? -2.689 6.664 12.219 1 98.31 188 PHE A O 1
ATOM 1512 N N . ASP A 1 189 ? -1.928 8.57 13.266 1 98.12 189 ASP A N 1
ATOM 1513 C CA . ASP A 1 189 ? -2.045 8.031 14.617 1 98.12 189 ASP A CA 1
ATOM 1514 C C . ASP A 1 189 ? -1.319 6.691 14.742 1 98.12 189 ASP A C 1
ATOM 1516 O O . ASP A 1 189 ? -1.874 5.723 15.266 1 98.12 189 ASP A O 1
ATOM 1520 N N . CYS A 1 190 ? -0.117 6.695 14.125 1 98.06 190 CYS A N 1
ATOM 1521 C CA . CYS A 1 190 ? 0.662 5.465 14.07 1 98.06 190 CYS A CA 1
ATOM 1522 C C . CYS A 1 190 ? 1.391 5.227 15.391 1 98.06 190 CYS A C 1
ATOM 1524 O O . CYS A 1 190 ? 1.947 6.156 15.969 1 98.06 190 CYS A O 1
ATOM 1526 N N . PRO A 1 191 ? 1.441 3.936 15.789 1 97.44 191 PRO A N 1
ATOM 1527 C CA . PRO A 1 191 ? 2.291 3.654 16.953 1 97.44 191 PRO A CA 1
ATOM 1528 C C . PRO A 1 191 ? 3.766 3.945 16.688 1 97.44 191 PRO A C 1
ATOM 1530 O O . PRO A 1 191 ? 4.254 3.715 15.578 1 97.44 191 PRO A O 1
ATOM 1533 N N . HIS A 1 192 ? 4.418 4.5 17.703 1 95.94 192 HIS A N 1
ATOM 1534 C CA . HIS A 1 192 ? 5.855 4.734 17.594 1 95.94 192 HIS A CA 1
ATOM 1535 C C . HIS A 1 192 ? 6.641 3.445 17.797 1 95.94 192 HIS A C 1
ATOM 1537 O O . HIS A 1 192 ? 6.223 2.572 18.562 1 95.94 192 HIS A O 1
ATOM 1543 N N . LYS A 1 193 ? 7.664 3.297 16.938 1 81.25 193 LYS A N 1
ATOM 1544 C CA . LYS A 1 193 ? 8.516 2.129 17.141 1 81.25 193 LYS A CA 1
ATOM 1545 C C . LYS A 1 193 ? 9.227 2.188 18.484 1 81.25 193 LYS A C 1
ATOM 1547 O O . LYS A 1 193 ? 9.625 3.262 18.938 1 81.25 193 LYS A O 1
ATOM 1552 N N . GLN A 1 194 ? 9.078 1.139 19.391 1 63.59 194 GLN A N 1
ATOM 1553 C CA . GLN A 1 194 ? 9.781 1.062 20.656 1 63.59 194 GLN A CA 1
ATOM 1554 C C . GLN A 1 194 ? 11.289 1.013 20.453 1 63.59 194 GLN A C 1
ATOM 1556 O O . GLN A 1 194 ? 11.766 0.537 19.422 1 63.59 194 GLN A O 1
ATOM 1561 N N . MET B 1 1 ? -60.469 21.484 24.531 1 33.59 1 MET B N 1
ATOM 1562 C CA . MET B 1 1 ? -59.656 20.328 24.203 1 33.59 1 MET B CA 1
ATOM 1563 C C . MET B 1 1 ? -58.25 20.766 23.812 1 33.59 1 MET B C 1
ATOM 1565 O O . MET B 1 1 ? -58.062 21.516 22.844 1 33.59 1 MET B O 1
ATOM 1569 N N . ILE B 1 2 ? -57.312 20.938 24.75 1 38.94 2 ILE B N 1
ATOM 1570 C CA . ILE B 1 2 ? -55.938 21.391 24.641 1 38.94 2 ILE B CA 1
ATOM 1571 C C . ILE B 1 2 ? -55.125 20.375 23.828 1 38.94 2 ILE B C 1
ATOM 1573 O O . ILE B 1 2 ? -55.062 19.203 24.203 1 38.94 2 ILE B O 1
ATOM 1577 N N . PHE B 1 3 ? -54.906 20.641 22.516 1 35.69 3 PHE B N 1
ATOM 1578 C CA . PHE B 1 3 ? -54.031 19.859 21.641 1 35.69 3 PHE B CA 1
ATOM 1579 C C . PHE B 1 3 ? -52.594 20 22.078 1 35.69 3 PHE B C 1
ATOM 1581 O O . PHE B 1 3 ? -52 21.094 22.016 1 35.69 3 PHE B O 1
ATOM 1588 N N . ALA B 1 4 ? -52.219 19.156 23.016 1 38.69 4 ALA B N 1
ATOM 1589 C CA . ALA B 1 4 ? -50.781 19.078 23.359 1 38.69 4 ALA B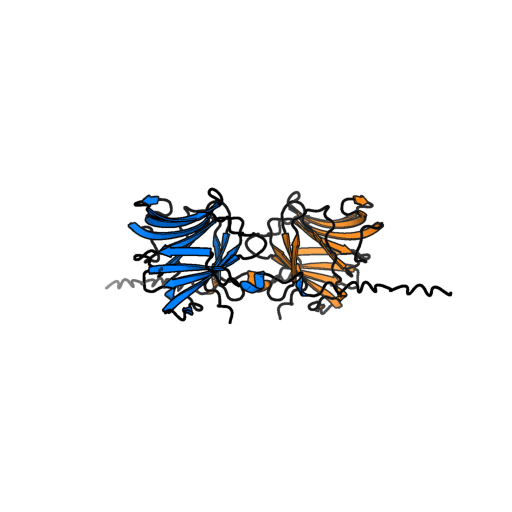 CA 1
ATOM 1590 C C . ALA B 1 4 ? -49.969 18.594 22.156 1 38.69 4 ALA B C 1
ATOM 1592 O O . ALA B 1 4 ? -50.25 17.531 21.609 1 38.69 4 ALA B O 1
ATOM 1593 N N . THR B 1 5 ? -49.406 19.5 21.359 1 34.19 5 THR B N 1
ATOM 1594 C CA . THR B 1 5 ? -48.469 19.141 20.297 1 34.19 5 THR B CA 1
ATOM 1595 C C . THR B 1 5 ? -47.219 18.531 20.891 1 34.19 5 THR B C 1
ATOM 1597 O O . THR B 1 5 ? -46.531 19.156 21.688 1 34.19 5 THR B O 1
ATOM 1600 N N . ALA B 1 6 ? -47.156 17.172 20.938 1 39.84 6 ALA B N 1
ATOM 1601 C CA . ALA B 1 6 ? -45.938 16.453 21.266 1 39.84 6 ALA B CA 1
ATOM 1602 C C . ALA B 1 6 ? -44.812 16.797 20.297 1 39.84 6 ALA B C 1
ATOM 1604 O O . ALA B 1 6 ? -44.906 16.531 19.094 1 39.84 6 ALA B O 1
ATOM 1605 N N . VAL B 1 7 ? -44.094 17.859 20.516 1 30.06 7 VAL B N 1
ATOM 1606 C CA . VAL B 1 7 ? -42.844 18.125 19.797 1 30.06 7 VAL B CA 1
ATOM 1607 C C . VAL B 1 7 ? -41.875 16.969 20.031 1 30.06 7 VAL B C 1
ATOM 1609 O O . VAL B 1 7 ? -41.438 16.734 21.156 1 30.06 7 VAL B O 1
ATOM 1612 N N . LEU B 1 8 ? -41.938 15.953 19.203 1 31.41 8 LEU B N 1
ATOM 1613 C CA . LEU B 1 8 ? -40.875 14.961 19.188 1 31.41 8 LEU B CA 1
ATOM 1614 C C . LEU B 1 8 ? -39.531 15.594 18.797 1 31.41 8 LEU B C 1
ATOM 1616 O O . LEU B 1 8 ? -39.375 16.078 17.672 1 31.41 8 LEU B O 1
ATOM 1620 N N . ALA B 1 9 ? -38.875 16.156 19.781 1 28.25 9 ALA B N 1
ATOM 1621 C CA . ALA B 1 9 ? -37.469 16.484 19.531 1 28.25 9 ALA B CA 1
ATOM 1622 C C . ALA B 1 9 ? -36.688 15.273 19.031 1 28.25 9 ALA B C 1
ATOM 1624 O O . ALA B 1 9 ? -36.531 14.289 19.75 1 28.25 9 ALA B O 1
ATOM 1625 N N . ILE B 1 10 ? -36.719 15.117 17.734 1 31 10 ILE B N 1
ATOM 1626 C CA . ILE B 1 10 ? -35.75 14.188 17.172 1 31 10 ILE B CA 1
ATOM 1627 C C . ILE B 1 10 ? -34.344 14.602 17.609 1 31 10 ILE B C 1
ATOM 1629 O O . ILE B 1 10 ? -33.844 15.656 17.203 1 31 10 ILE B O 1
ATOM 1633 N N . VAL B 1 11 ? -33.969 14.219 18.734 1 29.92 11 VAL B N 1
ATOM 1634 C CA . VAL B 1 11 ? -32.531 14.305 19.047 1 29.92 11 VAL B CA 1
ATOM 1635 C C . VAL B 1 11 ? -31.719 13.609 17.953 1 29.92 11 VAL B C 1
ATOM 1637 O O . VAL B 1 11 ? -31.797 12.383 17.797 1 29.92 11 VAL B O 1
ATOM 1640 N N . VAL B 1 12 ? -31.438 14.305 16.938 1 30.33 12 VAL B N 1
ATOM 1641 C CA . VAL B 1 12 ? -30.359 13.844 16.078 1 30.33 12 VAL B CA 1
ATOM 1642 C C . VAL B 1 12 ? -29.094 13.633 16.922 1 30.33 12 VAL B C 1
ATOM 1644 O O . VAL B 1 12 ? -28.484 14.594 17.375 1 30.33 12 VAL B O 1
ATOM 1647 N N . VAL B 1 13 ? -29.109 12.633 17.688 1 30.23 13 VAL B N 1
ATOM 1648 C CA . VAL B 1 13 ? -27.781 12.211 18.156 1 30.23 13 VAL B CA 1
ATOM 1649 C C . VAL B 1 13 ? -26.828 12.133 16.969 1 30.23 13 VAL B C 1
ATOM 1651 O O . VAL B 1 13 ? -27.047 11.359 16.031 1 30.23 13 VAL B O 1
ATOM 1654 N N . LEU B 1 14 ? -26.297 13.258 16.5 1 31.52 14 LEU B N 1
ATOM 1655 C CA . LEU B 1 14 ? -25.047 13.117 15.75 1 31.52 14 LEU B CA 1
ATOM 1656 C C . LEU B 1 14 ? -24.188 11.992 16.328 1 31.52 14 LEU B C 1
ATOM 1658 O O . LEU B 1 14 ? -23.641 12.133 17.422 1 31.52 14 LEU B O 1
ATOM 1662 N N . GLY B 1 15 ? -24.625 10.844 16.25 1 33.38 15 GLY B N 1
ATOM 1663 C CA . GLY B 1 15 ? -23.781 9.688 16.547 1 33.38 15 GLY B CA 1
ATOM 1664 C C . GLY B 1 15 ? -22.328 9.906 16.203 1 33.38 15 GLY B C 1
ATOM 1665 O O . GLY B 1 15 ? -22 10.562 15.211 1 33.38 15 GLY B O 1
ATOM 1666 N N . GLY B 1 16 ? -21.391 9.984 17.219 1 35.25 16 GLY B N 1
ATOM 1667 C CA . GLY B 1 16 ? -19.938 9.922 17.156 1 35.25 16 GLY B CA 1
ATOM 1668 C C . GLY B 1 16 ? -19.438 9.195 15.93 1 35.25 16 GLY B C 1
ATOM 1669 O O . GLY B 1 16 ? -19.688 8 15.758 1 35.25 16 GLY B O 1
ATOM 1670 N N . GLN B 1 17 ? -19.484 9.594 14.766 1 39.12 17 GLN B N 1
ATOM 1671 C CA . GLN B 1 17 ? -18.797 8.977 13.633 1 39.12 17 GLN B CA 1
ATOM 1672 C C . GLN B 1 17 ? -17.594 8.172 14.086 1 39.12 17 GLN B C 1
ATOM 1674 O O . GLN B 1 17 ? -16.594 8.742 14.539 1 39.12 17 GLN B O 1
ATOM 1679 N N . THR B 1 18 ? -17.547 7.059 14.82 1 39.84 18 THR B N 1
ATOM 1680 C CA . THR B 1 18 ? -16.797 6.008 15.492 1 39.84 18 THR B CA 1
ATOM 1681 C C . THR B 1 18 ? -15.508 5.684 14.734 1 39.84 18 THR B C 1
ATOM 1683 O O . THR B 1 18 ? -15.398 5.98 13.539 1 39.84 18 THR B O 1
ATOM 1686 N N . GLN B 1 19 ? -14.375 5.082 15.32 1 48.19 19 GLN B N 1
ATOM 1687 C CA . GLN B 1 19 ? -13.078 4.43 15.18 1 48.19 19 GLN B CA 1
ATOM 1688 C C . GLN B 1 19 ? -13.008 3.633 13.883 1 48.19 19 GLN B C 1
ATOM 1690 O O . GLN B 1 19 ? -11.945 3.547 13.258 1 48.19 19 GLN B O 1
ATOM 1695 N N . SER B 1 20 ? -14.172 3.223 13.266 1 60.53 20 SER B N 1
ATOM 1696 C CA . SER B 1 20 ? -14.242 2.238 12.195 1 60.53 20 SER B CA 1
ATOM 1697 C C . SER B 1 20 ? -13.961 2.879 10.836 1 60.53 20 SER B C 1
ATOM 1699 O O . SER B 1 20 ? -13.367 2.25 9.961 1 60.53 20 SER B O 1
ATOM 1701 N N . ALA B 1 21 ? -14.062 4.148 10.688 1 75.69 21 ALA B N 1
ATOM 1702 C CA . ALA B 1 21 ? -14.086 4.73 9.352 1 75.69 21 ALA B CA 1
ATOM 1703 C C . ALA B 1 21 ? -12.68 4.871 8.789 1 75.69 21 ALA B C 1
ATOM 1705 O O . ALA B 1 21 ? -12.492 4.91 7.566 1 75.69 21 ALA B O 1
ATOM 1706 N N . TYR B 1 22 ? -11.719 4.754 9.602 1 93.56 22 TYR B N 1
ATOM 1707 C CA . TYR B 1 22 ? -10.367 4.969 9.102 1 93.56 22 TYR B CA 1
ATOM 1708 C C . TYR B 1 22 ? -9.461 3.805 9.469 1 93.56 22 TYR B C 1
ATOM 1710 O O . TYR B 1 22 ? -8.289 4.004 9.805 1 93.56 22 TYR B O 1
ATOM 1718 N N . GLU B 1 23 ? -10.188 2.658 9.375 1 93.38 23 GLU B N 1
ATOM 1719 C CA . GLU B 1 23 ? -9.43 1.436 9.625 1 93.38 23 GLU B CA 1
ATOM 1720 C C . GLU B 1 23 ? -8.312 1.258 8.602 1 93.38 23 GLU B C 1
ATOM 1722 O O . GLU B 1 23 ? -8.508 1.513 7.414 1 93.38 23 GLU B O 1
ATOM 1727 N N . ASN B 1 24 ? -7.16 0.796 9.148 1 96.75 24 ASN B N 1
ATOM 1728 C CA . ASN B 1 24 ? -6.027 0.5 8.281 1 96.75 24 ASN B CA 1
ATOM 1729 C C . ASN B 1 24 ? -6.215 -0.822 7.543 1 96.75 24 ASN B C 1
ATOM 1731 O O . ASN B 1 24 ? -6.039 -1.894 8.125 1 96.75 24 ASN B O 1
ATOM 1735 N N . THR B 1 25 ? -6.449 -0.743 6.305 1 95.56 25 THR B N 1
ATOM 1736 C CA . THR B 1 25 ? -6.75 -1.935 5.52 1 95.56 25 THR B CA 1
ATOM 1737 C C . THR B 1 25 ? -5.492 -2.762 5.285 1 95.56 25 THR B C 1
ATOM 1739 O O . THR B 1 25 ? -5.57 -3.951 4.969 1 95.56 25 THR B O 1
ATOM 1742 N N . PHE B 1 26 ? -4.371 -2.199 5.516 1 97.06 26 PHE B N 1
ATOM 1743 C CA . PHE B 1 26 ? -3.115 -2.91 5.293 1 97.06 26 PHE B CA 1
ATOM 1744 C C . PHE B 1 26 ? -2.799 -3.832 6.465 1 97.06 26 PHE B C 1
ATOM 1746 O O . PHE B 1 26 ? -1.906 -4.676 6.375 1 97.06 26 PHE B O 1
ATOM 1753 N N . ASP B 1 27 ? -3.568 -3.705 7.512 1 95.88 27 ASP B N 1
ATOM 1754 C CA . ASP B 1 27 ? -3.414 -4.664 8.602 1 95.88 27 ASP B CA 1
ATOM 1755 C C . ASP B 1 27 ? -3.674 -6.09 8.117 1 95.88 27 ASP B C 1
ATOM 1757 O O . ASP B 1 27 ? -3.164 -7.051 8.695 1 95.88 27 ASP B O 1
ATOM 1761 N N . ALA B 1 28 ? -4.418 -6.234 7.035 1 96.12 28 ALA B N 1
ATOM 1762 C CA . ALA B 1 28 ? -4.719 -7.551 6.484 1 96.12 28 ALA B CA 1
ATOM 1763 C C . ALA B 1 28 ? -3.457 -8.227 5.961 1 96.12 28 ALA B C 1
ATOM 1765 O O . ALA B 1 28 ? -3.428 -9.453 5.789 1 96.12 28 ALA B O 1
ATOM 1766 N N . THR B 1 29 ? -2.348 -7.465 5.699 1 97.44 29 THR B N 1
ATOM 1767 C CA . THR B 1 29 ? -1.141 -8.023 5.102 1 97.44 29 THR B CA 1
ATOM 1768 C C . THR B 1 29 ? -0.106 -8.352 6.172 1 97.44 29 THR B C 1
ATOM 1770 O O . THR B 1 29 ? 1.01 -8.773 5.859 1 97.44 29 THR B O 1
ATOM 1773 N N . LYS B 1 30 ? -0.531 -8.156 7.371 1 95.56 30 LYS B N 1
ATOM 1774 C CA . LYS B 1 30 ? 0.422 -8.383 8.453 1 95.56 30 LYS B CA 1
ATOM 1775 C C . LYS B 1 30 ? 0.974 -9.805 8.406 1 95.56 30 LYS B C 1
ATOM 1777 O O . LYS B 1 30 ? 0.212 -10.773 8.328 1 95.56 30 LYS B O 1
ATOM 1782 N N . GLY B 1 31 ? 2.348 -9.898 8.438 1 94.88 31 GLY B N 1
ATOM 1783 C CA . GLY B 1 31 ? 3 -11.195 8.484 1 94.88 31 GLY B CA 1
ATOM 1784 C C . GLY B 1 31 ? 3.281 -11.773 7.109 1 94.88 31 GLY B C 1
ATOM 1785 O O . GLY B 1 31 ? 3.967 -12.789 6.98 1 94.88 31 GLY B O 1
ATOM 1786 N N . CYS B 1 32 ? 2.748 -11.188 6.094 1 97.75 32 CYS B N 1
ATOM 1787 C CA . CYS B 1 32 ? 3.033 -11.641 4.738 1 97.75 32 CYS B CA 1
ATOM 1788 C C . CYS B 1 32 ? 4.453 -11.273 4.328 1 97.75 32 CYS B C 1
ATOM 1790 O O . CYS B 1 32 ? 5.051 -10.352 4.883 1 97.75 32 CYS B O 1
ATOM 1792 N N . LEU B 1 33 ? 4.961 -12 3.377 1 97.75 33 LEU B N 1
ATOM 1793 C CA . LEU B 1 33 ? 6.09 -11.531 2.576 1 97.75 33 LEU B CA 1
ATOM 1794 C C . LEU B 1 33 ? 5.609 -10.641 1.434 1 97.75 33 LEU B C 1
ATOM 1796 O O . LEU B 1 33 ? 4.418 -10.617 1.117 1 97.75 33 LEU B O 1
ATOM 1800 N N . GLN B 1 34 ? 6.535 -9.875 0.886 1 98 34 GLN B N 1
ATOM 1801 C CA . GLN B 1 34 ? 6.16 -8.898 -0.127 1 98 34 GLN B CA 1
ATOM 1802 C C . GLN B 1 34 ? 7.074 -8.984 -1.345 1 98 34 GLN B C 1
ATOM 1804 O O . GLN B 1 34 ? 8.297 -9.109 -1.203 1 98 34 GLN B O 1
ATOM 1809 N N . TYR B 1 35 ? 6.547 -9.031 -2.543 1 97.31 35 TYR B N 1
ATOM 1810 C CA . TYR B 1 35 ? 7.273 -8.898 -3.799 1 97.31 35 TYR B CA 1
ATOM 1811 C C . TYR B 1 35 ? 6.688 -7.781 -4.652 1 97.31 35 TYR B C 1
ATOM 1813 O O . TYR B 1 35 ? 5.488 -7.762 -4.926 1 97.31 35 TYR B O 1
ATOM 1821 N N . ASN B 1 36 ? 7.504 -6.84 -4.973 1 95.38 36 ASN B N 1
ATOM 1822 C CA . ASN B 1 36 ? 7.105 -5.75 -5.852 1 95.38 36 ASN B CA 1
ATOM 1823 C C . ASN B 1 36 ? 7.418 -6.062 -7.312 1 95.38 36 ASN B C 1
ATOM 1825 O O . ASN B 1 36 ? 8.586 -6.121 -7.703 1 95.38 36 ASN B O 1
ATOM 1829 N N . SER B 1 37 ? 6.34 -6.262 -8.078 1 93.81 37 SER B N 1
ATOM 1830 C CA . SER B 1 37 ? 6.523 -6.441 -9.516 1 93.81 37 SER B CA 1
ATOM 1831 C C . SER B 1 37 ? 6.328 -5.133 -10.266 1 93.81 37 SER B C 1
ATOM 1833 O O . SER B 1 37 ? 5.23 -4.566 -10.266 1 93.81 37 SER B O 1
ATOM 1835 N N . HIS B 1 38 ? 7.418 -4.629 -10.844 1 89.75 38 HIS B N 1
ATOM 1836 C CA . HIS B 1 38 ? 7.305 -3.373 -11.578 1 89.75 38 HIS B CA 1
ATOM 1837 C C . HIS B 1 38 ? 8.164 -3.395 -12.836 1 89.75 38 HIS B C 1
ATOM 1839 O O . HIS B 1 38 ? 8.414 -2.35 -13.438 1 89.75 38 HIS B O 1
ATOM 1845 N N . TYR B 1 39 ? 8.562 -4.57 -13.289 1 88.56 39 TYR B N 1
ATOM 1846 C CA . TYR B 1 39 ? 9.469 -4.664 -14.422 1 88.56 39 TYR B CA 1
ATOM 1847 C C . TYR B 1 39 ? 8.742 -5.141 -15.672 1 88.56 39 TYR B C 1
ATOM 1849 O O . TYR B 1 39 ? 9.297 -5.117 -16.781 1 88.56 39 TYR B O 1
ATOM 1857 N N . GLY B 1 40 ? 7.539 -5.59 -15.469 1 90.56 40 GLY B N 1
ATOM 1858 C CA . GLY B 1 40 ? 6.75 -5.984 -16.625 1 90.56 40 GLY B CA 1
ATOM 1859 C C . GLY B 1 40 ? 6.66 -7.488 -16.812 1 90.56 40 GLY B C 1
ATOM 1860 O O . GLY B 1 40 ? 7.387 -8.242 -16.156 1 90.56 40 GLY B O 1
ATOM 1861 N N . TYR B 1 41 ? 5.906 -7.934 -17.797 1 92.19 41 TYR B N 1
ATOM 1862 C CA . TYR B 1 41 ? 5.504 -9.32 -18.031 1 92.19 41 TYR B CA 1
ATOM 1863 C C . TYR B 1 41 ? 6.688 -10.164 -18.484 1 92.19 41 TYR B C 1
ATOM 1865 O O . TYR B 1 41 ? 6.797 -11.336 -18.125 1 92.19 41 TYR B O 1
ATOM 1873 N N . GLU B 1 42 ? 7.555 -9.555 -19.25 1 92.31 42 GLU B N 1
ATOM 1874 C CA . GLU B 1 42 ? 8.609 -10.312 -19.922 1 92.31 42 GLU B CA 1
ATOM 1875 C C . GLU B 1 42 ? 9.891 -10.32 -19.078 1 92.31 42 GLU B C 1
ATOM 1877 O O . GLU B 1 42 ? 10.914 -10.844 -19.516 1 92.31 42 GLU B O 1
ATOM 1882 N N . PHE B 1 43 ? 9.797 -9.82 -17.922 1 93.12 43 PHE B N 1
ATOM 1883 C CA . PHE B 1 43 ? 10.93 -9.836 -17.016 1 93.12 43 PHE B CA 1
ATOM 1884 C C . PHE B 1 43 ? 11.117 -11.227 -16.406 1 93.12 43 PHE B C 1
ATOM 1886 O O . PHE B 1 43 ? 10.141 -11.953 -16.203 1 93.12 43 PHE B O 1
ATOM 1893 N N . ALA B 1 44 ? 12.375 -11.547 -16.125 1 93.12 44 ALA B N 1
ATOM 1894 C CA . ALA B 1 44 ? 12.68 -12.812 -15.469 1 93.12 44 ALA B CA 1
ATOM 1895 C C . ALA B 1 44 ? 12.398 -12.727 -13.969 1 93.12 44 ALA B C 1
ATOM 1897 O O . ALA B 1 44 ? 13.328 -12.688 -13.164 1 93.12 44 ALA B O 1
ATOM 1898 N N . HIS B 1 45 ? 11.156 -12.766 -13.625 1 93.75 45 HIS B N 1
ATOM 1899 C CA . HIS B 1 45 ? 10.766 -12.719 -12.219 1 93.75 45 HIS B CA 1
ATOM 1900 C C . HIS B 1 45 ? 11.234 -13.961 -11.477 1 93.75 45 HIS B C 1
ATOM 1902 O O . HIS B 1 45 ? 11.336 -15.047 -12.062 1 93.75 45 HIS B O 1
ATOM 1908 N N . PRO B 1 46 ? 11.523 -13.812 -10.164 1 95.06 46 PRO B N 1
ATOM 1909 C CA . PRO B 1 46 ? 11.859 -15.008 -9.383 1 95.06 46 PRO B CA 1
ATOM 1910 C C . PRO B 1 46 ? 10.648 -15.906 -9.141 1 95.06 46 PRO B C 1
ATOM 1912 O O . PRO B 1 46 ? 9.508 -15.453 -9.227 1 95.06 46 PRO B O 1
ATOM 1915 N N . TYR B 1 47 ? 10.961 -17.156 -8.938 1 96.12 47 TYR B N 1
ATOM 1916 C CA . TYR B 1 47 ? 9.984 -18.141 -8.477 1 96.12 47 TYR B CA 1
ATOM 1917 C C . TYR B 1 47 ? 10.312 -18.625 -7.074 1 96.12 47 TYR B C 1
ATOM 1919 O O . TYR B 1 47 ? 11.469 -18.922 -6.766 1 96.12 47 TYR B O 1
ATOM 1927 N N . PHE B 1 48 ? 9.266 -18.641 -6.293 1 97 48 PHE B N 1
ATOM 1928 C CA . PHE B 1 48 ? 9.438 -18.984 -4.891 1 97 48 PHE B CA 1
ATOM 1929 C C . PHE B 1 48 ? 8.977 -20.422 -4.629 1 97 48 PHE B C 1
ATOM 1931 O O . PHE B 1 48 ? 7.91 -20.828 -5.09 1 97 48 PHE B O 1
ATOM 1938 N N . SER B 1 49 ? 9.844 -21.094 -3.898 1 97.12 49 SER B N 1
ATOM 1939 C CA . SER B 1 49 ? 9.445 -22.438 -3.516 1 97.12 49 SER B CA 1
ATOM 1940 C C . SER B 1 49 ? 8.305 -22.422 -2.5 1 97.12 49 SER B C 1
ATOM 1942 O O . SER B 1 49 ? 8.461 -21.891 -1.399 1 97.12 49 SER B O 1
ATOM 1944 N N . THR B 1 50 ? 7.145 -23.094 -2.855 1 96.38 50 THR B N 1
ATOM 1945 C CA . THR B 1 50 ? 6.016 -23.094 -1.933 1 96.38 50 THR B CA 1
ATOM 1946 C C . THR B 1 50 ? 6.305 -23.984 -0.728 1 96.38 50 THR B C 1
ATOM 1948 O O . THR B 1 50 ? 5.676 -23.844 0.323 1 96.38 50 THR B O 1
ATOM 1951 N N . GLY B 1 51 ? 7.223 -24.875 -0.929 1 95.25 51 GLY B N 1
ATOM 1952 C CA . GLY B 1 51 ? 7.648 -25.703 0.188 1 95.25 51 GLY B CA 1
ATOM 1953 C C . GLY B 1 51 ? 8.289 -24.906 1.31 1 95.25 51 GLY B C 1
ATOM 1954 O O . GLY B 1 51 ? 8.352 -25.375 2.449 1 95.25 51 GLY B O 1
ATOM 1955 N N . ALA B 1 52 ? 8.781 -23.719 1.024 1 95.62 52 ALA B N 1
ATOM 1956 C CA . ALA B 1 52 ? 9.438 -22.875 2.023 1 95.62 52 ALA B CA 1
ATOM 1957 C C . ALA B 1 52 ? 8.438 -21.953 2.703 1 95.62 52 ALA B C 1
ATOM 1959 O O . ALA B 1 52 ? 8.797 -21.203 3.617 1 95.62 52 ALA B O 1
ATOM 1960 N N . PHE B 1 53 ? 7.141 -22 2.271 1 96.94 53 PHE B N 1
ATOM 1961 C CA . PHE B 1 53 ? 6.133 -21.141 2.873 1 96.94 53 PHE B CA 1
ATOM 1962 C C . PHE B 1 53 ? 5.781 -21.609 4.277 1 96.94 53 PHE B C 1
ATOM 1964 O O . PHE B 1 53 ? 5.672 -22.812 4.523 1 96.94 53 PHE B O 1
ATOM 1971 N N . ARG B 1 54 ? 5.562 -20.641 5.156 1 96.88 54 ARG B N 1
ATOM 1972 C CA . ARG B 1 54 ? 5.293 -20.938 6.559 1 96.88 54 ARG B CA 1
ATOM 1973 C C . ARG B 1 54 ? 3.795 -20.906 6.848 1 96.88 54 ARG B C 1
ATOM 1975 O O . ARG B 1 54 ? 3.346 -21.391 7.887 1 96.88 54 ARG B O 1
ATOM 1982 N N . ASN B 1 55 ? 3.043 -20.391 5.941 1 97.69 55 ASN B N 1
ATOM 1983 C CA . ASN B 1 55 ? 1.636 -20.141 6.242 1 97.69 55 ASN B CA 1
ATOM 1984 C C . ASN B 1 55 ? 0.717 -20.891 5.277 1 97.69 55 ASN B C 1
ATOM 1986 O O . ASN B 1 55 ? -0.393 -20.422 4.996 1 97.69 55 ASN B O 1
ATOM 1990 N N . VAL B 1 56 ? 1.243 -21.984 4.727 1 97.25 56 VAL B N 1
ATOM 1991 C CA . VAL B 1 56 ? 0.384 -22.844 3.92 1 97.25 56 VAL B CA 1
ATOM 1992 C C . VAL B 1 56 ? -0.537 -23.656 4.828 1 97.25 56 VAL B C 1
ATOM 1994 O O . VAL B 1 56 ? -0.104 -24.172 5.859 1 97.25 56 VAL B O 1
ATOM 1997 N N . ARG B 1 57 ? -1.783 -23.703 4.422 1 96.19 57 ARG B N 1
ATOM 1998 C CA . ARG B 1 57 ? -2.76 -24.406 5.242 1 96.19 57 ARG B CA 1
ATOM 1999 C C . ARG B 1 57 ? -3.41 -25.547 4.457 1 96.19 57 ARG B C 1
ATOM 2001 O O . ARG B 1 57 ? -3.648 -25.422 3.254 1 96.19 57 ARG B O 1
ATOM 2008 N N . ARG B 1 58 ? -3.641 -26.641 5.188 1 94.88 58 ARG B N 1
ATOM 2009 C CA . ARG B 1 58 ? -4.484 -27.703 4.629 1 94.88 58 ARG B CA 1
ATOM 2010 C C . ARG B 1 58 ? -5.945 -27.484 5.004 1 94.88 58 ARG B C 1
ATOM 2012 O O . ARG B 1 58 ? -6.285 -27.391 6.184 1 94.88 58 ARG B O 1
ATOM 2019 N N . GLY B 1 59 ? -6.77 -27.359 3.998 1 92.19 59 GLY B N 1
ATOM 2020 C CA . GLY B 1 59 ? -8.188 -27.172 4.238 1 92.19 59 GLY B CA 1
ATOM 2021 C C . GLY B 1 59 ? -8.914 -28.453 4.59 1 92.19 59 GLY B C 1
ATOM 2022 O O . GLY B 1 59 ? -8.336 -29.531 4.531 1 92.19 59 GLY B O 1
ATOM 2023 N N . PRO B 1 60 ? -10.156 -28.281 5.023 1 87.69 60 PRO B N 1
ATOM 2024 C CA . PRO B 1 60 ? -10.938 -29.453 5.438 1 87.69 60 PRO B CA 1
ATOM 2025 C C . PRO B 1 60 ? -11.148 -30.453 4.301 1 87.69 60 PRO B C 1
ATOM 2027 O O . PRO B 1 60 ? -11.328 -31.656 4.551 1 87.69 60 PRO B O 1
ATOM 2030 N N . ASP B 1 61 ? -11.156 -30.141 3.105 1 92.19 61 ASP B N 1
ATOM 2031 C CA . ASP B 1 61 ? -11.359 -31 1.944 1 92.19 61 ASP B CA 1
ATOM 2032 C C . ASP B 1 61 ? -10.023 -31.453 1.364 1 92.19 61 ASP B C 1
ATOM 2034 O O . ASP B 1 61 ? -9.945 -31.828 0.193 1 92.19 61 ASP B O 1
ATOM 2038 N N . ASN B 1 62 ? -9.023 -31.344 2.141 1 93.88 62 ASN B N 1
ATOM 2039 C CA . ASN B 1 62 ? -7.66 -31.734 1.799 1 93.88 62 ASN B CA 1
ATOM 2040 C C . ASN B 1 62 ? -7.055 -30.812 0.748 1 93.88 62 ASN B C 1
ATOM 2042 O O . ASN B 1 62 ? -6.168 -31.219 -0.008 1 93.88 62 ASN B O 1
ATOM 2046 N N . SER B 1 63 ? -7.637 -29.641 0.707 1 95.38 63 SER B N 1
ATOM 2047 C CA . SER B 1 63 ? -7.047 -28.641 -0.177 1 95.38 63 SER B CA 1
ATOM 2048 C C . SER B 1 63 ? -5.777 -28.047 0.428 1 95.38 63 SER B C 1
ATOM 2050 O O . SER B 1 63 ? -5.605 -28.047 1.648 1 95.38 63 SER B O 1
ATOM 2052 N N . THR B 1 64 ? -4.84 -27.734 -0.456 1 96 64 THR B N 1
ATOM 2053 C CA . THR B 1 64 ? -3.713 -26.891 -0.071 1 96 64 THR B CA 1
ATOM 2054 C C . THR B 1 64 ? -4.047 -25.406 -0.287 1 96 64 THR B C 1
ATOM 2056 O O . THR B 1 64 ? -4.379 -25 -1.401 1 96 64 THR B O 1
ATOM 2059 N N . GLU B 1 65 ? -3.902 -24.594 0.801 1 97.56 65 GLU B N 1
ATOM 2060 C CA . GLU B 1 65 ? -4.406 -23.219 0.731 1 97.56 65 GLU B CA 1
ATOM 2061 C C . GLU B 1 65 ? -3.283 -22.203 0.939 1 97.56 65 GLU B C 1
ATOM 2063 O O . GLU B 1 65 ? -2.555 -22.281 1.932 1 97.56 65 GLU B O 1
ATOM 2068 N N . PHE B 1 66 ? -3.207 -21.328 -0.005 1 97.94 66 PHE B N 1
ATOM 2069 C CA . PHE B 1 66 ? -2.295 -20.188 0.05 1 97.94 66 PHE B CA 1
ATOM 2070 C C . PHE B 1 66 ? -3.066 -18.891 0.171 1 97.94 66 PHE B C 1
ATOM 2072 O O . PHE B 1 66 ? -4.027 -18.656 -0.566 1 97.94 66 PHE B O 1
ATOM 2079 N N . ARG B 1 67 ? -2.658 -18.016 1.048 1 98.19 67 ARG B N 1
ATOM 2080 C CA . ARG B 1 67 ? -3.26 -16.688 1.138 1 98.19 67 ARG B CA 1
ATOM 2081 C C . ARG B 1 67 ? -2.344 -15.633 0.533 1 98.19 67 ARG B C 1
ATOM 2083 O O . ARG B 1 67 ? -1.146 -15.609 0.822 1 98.19 67 ARG B O 1
ATOM 2090 N N . PHE B 1 68 ? -2.928 -14.867 -0.325 1 98.06 68 PHE B N 1
ATOM 2091 C CA . PHE B 1 68 ? -2.197 -13.844 -1.062 1 98.06 68 PHE B CA 1
ATOM 2092 C C . PHE B 1 68 ? -2.889 -12.492 -0.937 1 98.06 68 PHE B C 1
ATOM 2094 O O . PHE B 1 68 ? -4.062 -12.422 -0.567 1 98.06 68 PHE B O 1
ATOM 2101 N N . GLY B 1 69 ? -2.156 -11.508 -1.208 1 97.44 69 GLY B N 1
ATOM 2102 C CA . GLY B 1 69 ? -2.678 -10.172 -1.443 1 97.44 69 GLY B CA 1
ATOM 2103 C C . GLY B 1 69 ? -2.078 -9.5 -2.666 1 97.44 69 GLY B C 1
ATOM 2104 O O . GLY B 1 69 ? -0.974 -9.852 -3.092 1 97.44 69 GLY B O 1
ATOM 2105 N N . MET B 1 70 ? -2.805 -8.617 -3.236 1 96.5 70 MET B N 1
ATOM 2106 C CA . MET B 1 70 ? -2.334 -7.789 -4.344 1 96.5 70 MET B CA 1
ATOM 2107 C C . MET B 1 70 ? -2.695 -6.324 -4.117 1 96.5 70 MET B C 1
ATOM 2109 O O . MET B 1 70 ? -3.787 -6.02 -3.635 1 96.5 70 MET B O 1
ATOM 2113 N N . LEU B 1 71 ? -1.801 -5.492 -4.469 1 95.81 71 LEU B N 1
ATOM 2114 C CA . LEU B 1 71 ? -2.012 -4.051 -4.461 1 95.81 71 LEU B CA 1
ATOM 2115 C C . LEU B 1 71 ? -1.576 -3.428 -5.781 1 95.81 71 LEU B C 1
ATOM 2117 O O . LEU B 1 71 ? -0.441 -3.625 -6.223 1 95.81 71 LEU B O 1
ATOM 2121 N N . GLY B 1 72 ? -2.457 -2.727 -6.406 1 91.5 72 GLY B N 1
ATOM 2122 C CA . GLY B 1 72 ? -2.17 -2.092 -7.684 1 91.5 72 GLY B CA 1
ATOM 2123 C C . GLY B 1 72 ? -3.416 -1.785 -8.492 1 91.5 72 GLY B C 1
ATOM 2124 O O . GLY B 1 72 ? -4.535 -2.016 -8.031 1 91.5 72 GLY B O 1
ATOM 2125 N N . ASP B 1 73 ? -3.223 -1.274 -9.648 1 86.44 73 ASP B N 1
ATOM 2126 C CA . ASP B 1 73 ? -4.336 -0.868 -10.5 1 86.44 73 ASP B CA 1
ATOM 2127 C C . ASP B 1 73 ? -4.98 -2.076 -11.172 1 86.44 73 ASP B C 1
ATOM 2129 O O . ASP B 1 73 ? -6.207 -2.197 -11.203 1 86.44 73 ASP B O 1
ATOM 2133 N N . TYR B 1 74 ? -4.105 -2.861 -11.773 1 83.44 74 TYR B N 1
ATOM 2134 C CA . TYR B 1 74 ? -4.617 -4.016 -12.508 1 83.44 74 TYR B CA 1
ATOM 2135 C C . TYR B 1 74 ? -3.527 -5.062 -12.703 1 83.44 74 TYR B C 1
ATOM 2137 O O . TYR B 1 74 ? -2.357 -4.816 -12.406 1 83.44 74 TYR B O 1
ATOM 2145 N N . ASN B 1 75 ? -4 -6.242 -13.062 1 81.31 75 ASN B N 1
ATOM 2146 C CA . ASN B 1 75 ? -3.174 -7.285 -13.656 1 81.31 75 ASN B CA 1
ATOM 2147 C C . ASN B 1 75 ? -2.236 -7.914 -12.633 1 81.31 75 ASN B C 1
ATOM 2149 O O . ASN B 1 75 ? -1.016 -7.863 -12.781 1 81.31 75 ASN B O 1
ATOM 2153 N N . GLY B 1 76 ? -2.732 -8.547 -11.688 1 92.19 76 GLY B N 1
ATOM 2154 C CA . GLY B 1 76 ? -1.904 -9.43 -10.883 1 92.19 76 GLY B CA 1
ATOM 2155 C C . GLY B 1 76 ? -1.756 -10.812 -11.477 1 92.19 76 GLY B C 1
ATOM 2156 O O . GLY B 1 76 ? -2.746 -11.523 -11.664 1 92.19 76 GLY B O 1
ATOM 2157 N N . ILE B 1 77 ? -0.527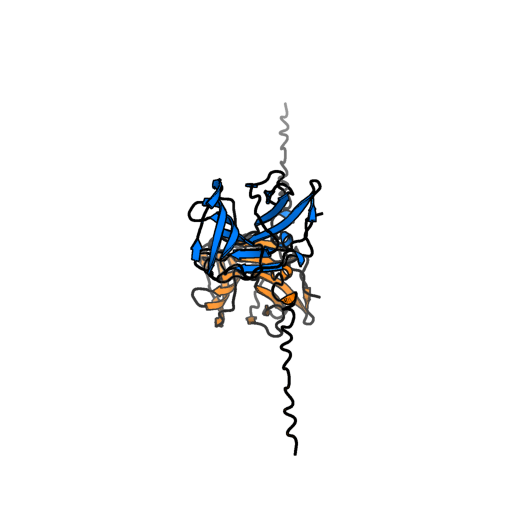 -11.211 -11.812 1 94.94 77 ILE B N 1
ATOM 2158 C CA . ILE B 1 77 ? -0.284 -12.477 -12.492 1 94.94 77 ILE B CA 1
ATOM 2159 C C . ILE B 1 77 ? 0.446 -13.438 -11.547 1 94.94 77 ILE B C 1
ATOM 2161 O O . ILE B 1 77 ? 1.49 -13.094 -10.992 1 94.94 77 ILE B O 1
ATOM 2165 N N . PHE B 1 78 ? -0.151 -14.562 -11.391 1 96.56 78 PHE B N 1
ATOM 2166 C CA . PHE B 1 78 ? 0.449 -15.672 -10.648 1 96.56 78 PHE B CA 1
ATOM 2167 C C . PHE B 1 78 ? 0.895 -16.781 -11.594 1 96.56 78 PHE B C 1
ATOM 2169 O O . PHE B 1 78 ? 0.096 -17.281 -12.391 1 96.56 78 PHE B O 1
ATOM 2176 N N . ARG B 1 79 ? 2.176 -17.109 -11.453 1 95.69 79 ARG B N 1
ATOM 2177 C CA . ARG B 1 79 ? 2.725 -18.188 -12.266 1 95.69 79 ARG B CA 1
ATOM 2178 C C . ARG B 1 79 ? 3.021 -19.422 -11.414 1 95.69 79 ARG B C 1
ATOM 2180 O O . ARG B 1 79 ? 3.738 -19.328 -10.422 1 95.69 79 ARG B O 1
ATOM 2187 N N . LEU B 1 80 ? 2.449 -20.5 -11.859 1 95.81 80 LEU B N 1
ATOM 2188 C CA . LEU B 1 80 ? 2.66 -21.766 -11.172 1 95.81 80 LEU B CA 1
ATOM 2189 C C . LEU B 1 80 ? 3.582 -22.672 -11.984 1 95.81 80 LEU B C 1
ATOM 2191 O O . LEU B 1 80 ? 3.311 -22.953 -13.156 1 95.81 80 LEU B O 1
ATOM 2195 N N . SER B 1 81 ? 4.613 -23.109 -11.352 1 95.62 81 SER B N 1
ATOM 2196 C CA . SER B 1 81 ? 5.648 -23.859 -12.062 1 95.62 81 SER B CA 1
ATOM 2197 C C . SER B 1 81 ? 6.105 -25.078 -11.258 1 95.62 81 SER B C 1
ATOM 2199 O O . SER B 1 81 ? 6.176 -25.031 -10.031 1 95.62 81 SER B O 1
ATOM 2201 N N . PRO B 1 82 ? 6.445 -26.141 -11.977 1 95.19 82 PRO B N 1
ATOM 2202 C CA . PRO B 1 82 ? 7.02 -27.297 -11.281 1 95.19 82 PRO B CA 1
ATOM 2203 C C . PRO B 1 82 ? 8.484 -27.109 -10.914 1 95.19 82 PRO B C 1
ATOM 2205 O O . PRO B 1 82 ? 9.031 -27.859 -10.102 1 95.19 82 PRO B O 1
ATOM 2208 N N . VAL B 1 83 ? 9.117 -26.062 -11.531 1 95.12 83 VAL B N 1
ATOM 2209 C CA . VAL B 1 83 ? 10.547 -25.859 -11.289 1 95.12 83 VAL B CA 1
ATOM 2210 C C . VAL B 1 83 ? 10.82 -24.391 -10.984 1 95.12 83 VAL B C 1
ATOM 2212 O O . VAL B 1 83 ? 10.008 -23.516 -11.297 1 95.12 83 VAL B O 1
ATOM 2215 N N . GLU B 1 84 ? 11.953 -24.125 -10.359 1 94.31 84 GLU B N 1
ATOM 2216 C CA . GLU B 1 84 ? 12.328 -22.781 -9.922 1 94.31 84 GLU B CA 1
ATOM 2217 C C . GLU B 1 84 ? 12.664 -21.891 -11.109 1 94.31 84 GLU B C 1
ATOM 2219 O O . GLU B 1 84 ? 12.43 -20.672 -11.062 1 94.31 84 GLU B O 1
ATOM 2224 N N . TYR B 1 85 ? 13.234 -22.453 -12.172 1 91.94 85 TYR B N 1
ATOM 2225 C CA . TYR B 1 85 ? 13.602 -21.688 -13.359 1 91.94 85 TYR B CA 1
ATOM 2226 C C . TYR B 1 85 ? 12.891 -22.219 -14.594 1 91.94 85 TYR B C 1
ATOM 2228 O O . TYR B 1 85 ? 13.484 -22.938 -15.406 1 91.94 85 TYR B O 1
ATOM 2236 N N . PRO B 1 86 ? 11.664 -21.75 -14.766 1 92.69 86 PRO B N 1
ATOM 2237 C CA . PRO B 1 86 ? 10.82 -22.406 -15.773 1 92.69 86 PRO B CA 1
ATOM 2238 C C . PRO B 1 86 ? 11.023 -21.812 -17.172 1 92.69 86 PRO B C 1
ATOM 2240 O O . PRO B 1 86 ? 10.055 -21.625 -17.906 1 92.69 86 PRO B O 1
ATOM 2243 N N . TYR B 1 87 ? 12.227 -21.516 -17.594 1 89.12 87 TYR B N 1
ATOM 2244 C CA . TYR B 1 87 ? 12.492 -20.938 -18.906 1 89.12 87 TYR B CA 1
ATOM 2245 C C . TYR B 1 87 ? 13.211 -21.922 -19.812 1 89.12 87 TYR B C 1
ATOM 2247 O O . TYR B 1 87 ? 13.906 -21.531 -20.75 1 89.12 87 TYR B O 1
ATOM 2255 N N . ASP B 1 88 ? 13.094 -23.156 -19.547 1 88.31 88 ASP B N 1
ATOM 2256 C CA . ASP B 1 88 ? 13.688 -24.234 -20.312 1 88.31 88 ASP B CA 1
ATOM 2257 C C . ASP B 1 88 ? 12.617 -25.234 -20.75 1 88.31 88 ASP B C 1
ATOM 2259 O O . ASP B 1 88 ? 12.688 -26.422 -20.406 1 88.31 88 ASP B O 1
ATOM 2263 N N . ASN B 1 89 ? 11.695 -24.797 -21.547 1 91.06 89 ASN B N 1
ATOM 2264 C CA . ASN B 1 89 ? 10.633 -25.641 -22.094 1 91.06 89 ASN B CA 1
ATOM 2265 C C . ASN B 1 89 ? 9.758 -26.234 -20.984 1 91.06 89 ASN B C 1
ATOM 2267 O O . ASN B 1 89 ? 9.414 -27.406 -21.031 1 91.06 89 ASN B O 1
ATOM 2271 N N . THR B 1 90 ? 9.508 -25.469 -20 1 92.25 90 THR B N 1
ATOM 2272 C CA . THR B 1 90 ? 8.695 -25.906 -18.875 1 92.25 90 THR B CA 1
ATOM 2273 C C . THR B 1 90 ? 7.234 -25.516 -19.078 1 92.25 90 THR B C 1
ATOM 2275 O O . THR B 1 90 ? 6.926 -24.375 -19.438 1 92.25 90 THR B O 1
ATOM 2278 N N . GLN B 1 91 ? 6.379 -26.547 -18.969 1 93.12 91 GLN B N 1
ATOM 2279 C CA . GLN B 1 91 ? 4.949 -26.25 -18.953 1 93.12 91 GLN B CA 1
ATOM 2280 C C . GLN B 1 91 ? 4.527 -25.641 -17.625 1 93.12 91 GLN B C 1
ATOM 2282 O O . GLN B 1 91 ? 4.895 -26.125 -16.562 1 93.12 91 GLN B O 1
ATOM 2287 N N . MET B 1 92 ? 3.816 -24.516 -17.734 1 93.19 92 MET B N 1
ATOM 2288 C CA . MET B 1 92 ? 3.395 -23.812 -16.531 1 93.19 92 MET B CA 1
ATOM 2289 C C . MET B 1 92 ? 1.958 -23.328 -16.656 1 93.19 92 MET B C 1
ATOM 2291 O O . MET B 1 92 ? 1.401 -23.297 -17.75 1 93.19 92 MET B O 1
ATOM 2295 N N . CYS B 1 93 ? 1.396 -23.062 -15.57 1 95 93 CYS B N 1
ATOM 2296 C CA . CYS B 1 93 ? 0.068 -22.453 -15.484 1 95 93 CYS B CA 1
ATOM 2297 C C . CYS B 1 93 ? 0.148 -21.016 -15 1 95 93 CYS B C 1
ATOM 2299 O O . CYS B 1 93 ? 0.939 -20.703 -14.109 1 95 93 CYS B O 1
ATOM 2301 N N . GLU B 1 94 ? -0.63 -20.156 -15.602 1 95.38 94 GLU B N 1
ATOM 2302 C CA . GLU B 1 94 ? -0.676 -18.75 -15.203 1 95.38 94 GLU B CA 1
ATOM 2303 C C . GLU B 1 94 ? -2.105 -18.312 -14.891 1 95.38 94 GLU B C 1
ATOM 2305 O O . GLU B 1 94 ? -3.033 -18.641 -15.641 1 95.38 94 GLU B O 1
ATOM 2310 N N . ILE B 1 95 ? -2.211 -17.703 -13.766 1 95 95 ILE B N 1
ATOM 2311 C CA . ILE B 1 95 ? -3.453 -17.047 -13.367 1 95 95 ILE B CA 1
ATOM 2312 C C . ILE B 1 95 ? -3.32 -15.531 -13.539 1 95 95 ILE B C 1
ATOM 2314 O O . ILE B 1 95 ? -2.51 -14.898 -12.859 1 95 95 ILE B O 1
ATOM 2318 N N . ASP B 1 96 ? -4.016 -15 -14.438 1 93.38 96 ASP B N 1
ATOM 2319 C CA . ASP B 1 96 ? -4.047 -13.562 -14.703 1 93.38 96 ASP B CA 1
ATOM 2320 C C . ASP B 1 96 ? -5.316 -12.93 -14.133 1 93.38 96 ASP B C 1
ATOM 2322 O O . ASP B 1 96 ? -6.402 -13.102 -14.695 1 93.38 96 ASP B O 1
ATOM 2326 N N . LEU B 1 97 ? -5.102 -12.188 -13.031 1 93 97 LEU B N 1
ATOM 2327 C CA . LEU B 1 97 ? -6.25 -11.617 -12.336 1 93 97 LEU B CA 1
ATOM 2328 C C . LEU B 1 97 ? -6.434 -10.148 -12.703 1 93 97 LEU B C 1
ATOM 2330 O O . LEU B 1 97 ? -5.492 -9.359 -12.602 1 93 97 LEU B O 1
ATOM 2334 N N . PHE B 1 98 ? -7.672 -9.758 -13.109 1 89 98 PHE B N 1
ATOM 2335 C CA . PHE B 1 98 ? -8.133 -8.398 -13.352 1 89 98 PHE B CA 1
ATOM 2336 C C . PHE B 1 98 ? -7.32 -7.734 -14.453 1 89 98 PHE B C 1
ATOM 2338 O O . PHE B 1 98 ? -6.797 -6.633 -14.266 1 89 98 PHE B O 1
ATOM 2345 N N . ASN B 1 99 ? -7.273 -8.453 -15.484 1 79.38 99 ASN B N 1
ATOM 2346 C CA . ASN B 1 99 ? -6.574 -7.945 -16.656 1 79.38 99 ASN B CA 1
ATOM 2347 C C . ASN B 1 99 ? -7.191 -6.645 -17.156 1 79.38 99 ASN B C 1
ATOM 2349 O O . ASN B 1 99 ? -8.406 -6.555 -17.328 1 79.38 99 ASN B O 1
ATOM 2353 N N . TRP B 1 100 ? -6.371 -5.645 -17.375 1 70.31 100 TRP B N 1
ATOM 2354 C CA . TRP B 1 100 ? -6.855 -4.316 -17.734 1 70.31 100 TRP B CA 1
ATOM 2355 C C . TRP B 1 100 ? -7.465 -4.316 -19.125 1 70.31 100 TRP B C 1
ATOM 2357 O O . TRP B 1 100 ? -8.461 -3.631 -19.375 1 70.31 100 TRP B O 1
ATOM 2367 N N . ILE B 1 101 ? -6.84 -5.039 -19.969 1 65.38 101 ILE B N 1
ATOM 2368 C CA . ILE B 1 101 ? -7.258 -4.98 -21.359 1 65.38 101 ILE B CA 1
ATOM 2369 C C . ILE B 1 101 ? -8.625 -5.645 -21.531 1 65.38 101 ILE B C 1
ATOM 2371 O O . ILE B 1 101 ? -9.516 -5.094 -22.188 1 65.38 101 ILE B O 1
ATOM 2375 N N . SER B 1 102 ? -8.758 -6.703 -20.797 1 63.12 102 SER B N 1
ATOM 2376 C CA . SER B 1 102 ? -9.953 -7.484 -21.094 1 63.12 102 SER B CA 1
ATOM 2377 C C . SER B 1 102 ? -10.938 -7.449 -19.922 1 63.12 102 SER B C 1
ATOM 2379 O O . SER B 1 102 ? -12.086 -7.871 -20.062 1 63.12 102 SER B O 1
ATOM 2381 N N . ASN B 1 103 ? -10.469 -6.832 -18.875 1 73.69 103 ASN B N 1
ATOM 2382 C CA . ASN B 1 103 ? -11.297 -6.805 -17.672 1 73.69 103 ASN B CA 1
ATOM 2383 C C . ASN B 1 103 ? -11.727 -8.211 -17.266 1 73.69 103 ASN B C 1
ATOM 2385 O O . ASN B 1 103 ? -12.906 -8.438 -16.969 1 73.69 103 ASN B O 1
ATOM 2389 N N . VAL B 1 104 ? -10.859 -9.148 -17.453 1 83.56 104 VAL B N 1
ATOM 2390 C CA . VAL B 1 104 ? -11.234 -10.523 -17.141 1 83.56 104 VAL B CA 1
ATOM 2391 C C . VAL B 1 104 ? -10.164 -11.164 -16.266 1 83.56 104 VAL B C 1
ATOM 2393 O O . VAL B 1 104 ? -9.07 -10.625 -16.109 1 83.56 104 VAL B O 1
ATOM 2396 N N . CYS B 1 105 ? -10.555 -12.18 -15.609 1 91.94 105 CYS B N 1
ATOM 2397 C CA . CYS B 1 105 ? -9.633 -13.156 -15.047 1 91.94 105 CYS B CA 1
ATOM 2398 C C . CYS B 1 105 ? -9.438 -14.336 -15.992 1 91.94 105 CYS B C 1
ATOM 2400 O O . CYS B 1 105 ? -10.398 -14.836 -16.578 1 91.94 105 CYS B O 1
ATOM 2402 N N . GLU B 1 106 ? -8.188 -14.68 -16.141 1 92.56 106 GLU B N 1
ATOM 2403 C CA . GLU B 1 106 ? -7.883 -15.758 -17.078 1 92.56 106 GLU B CA 1
ATOM 2404 C C . GLU B 1 106 ? -6.875 -16.734 -16.469 1 92.56 106 GLU B C 1
ATOM 2406 O O . GLU B 1 106 ? -5.918 -16.328 -15.812 1 92.56 106 GLU B O 1
ATOM 2411 N N . VAL B 1 107 ? -7.184 -18.016 -16.672 1 95.06 107 VAL B N 1
ATOM 2412 C CA . VAL B 1 107 ? -6.215 -19.062 -16.359 1 95.06 107 VAL B CA 1
ATOM 2413 C C . VAL B 1 107 ? -5.746 -19.719 -17.656 1 95.06 107 VAL B C 1
ATOM 2415 O O . VAL B 1 107 ? -6.559 -20.078 -18.516 1 95.06 107 VAL B O 1
ATOM 2418 N N . ARG B 1 108 ? -4.426 -19.844 -17.766 1 94.81 108 ARG B N 1
ATOM 2419 C CA . ARG B 1 108 ? -3.869 -20.391 -19 1 94.81 108 ARG B CA 1
ATOM 2420 C C . ARG B 1 108 ? -2.688 -21.312 -18.703 1 94.81 108 ARG B C 1
ATOM 2422 O O . ARG B 1 108 ? -2.061 -21.203 -17.656 1 94.81 108 ARG B O 1
ATOM 2429 N N . ARG B 1 109 ? -2.512 -22.172 -19.641 1 95.25 109 ARG B N 1
ATOM 2430 C CA . ARG B 1 109 ? -1.363 -23.062 -19.625 1 95.25 109 ARG B CA 1
ATOM 2431 C C . ARG B 1 109 ? -0.503 -22.875 -20.875 1 95.25 109 ARG B C 1
ATOM 2433 O O . ARG B 1 109 ? -1.027 -22.656 -21.969 1 95.25 109 ARG B O 1
ATOM 2440 N N . PHE B 1 110 ? 0.806 -22.953 -20.672 1 94.56 110 PHE B N 1
ATOM 2441 C CA . PHE B 1 110 ? 1.714 -22.828 -21.797 1 94.56 110 PHE B CA 1
ATOM 2442 C C . PHE B 1 110 ? 3.107 -23.328 -21.438 1 94.56 110 PHE B C 1
ATOM 2444 O O . PHE B 1 110 ? 3.35 -23.734 -20.297 1 94.56 110 PHE B O 1
ATOM 2451 N N . VAL B 1 111 ? 3.877 -23.391 -22.469 1 94.81 111 VAL B N 1
ATOM 2452 C CA . VAL B 1 111 ? 5.293 -23.703 -22.297 1 94.81 111 VAL B CA 1
ATOM 2453 C C . VAL B 1 111 ? 6.125 -22.438 -22.438 1 94.81 111 VAL B C 1
ATOM 2455 O O . VAL B 1 111 ? 5.902 -21.641 -23.359 1 94.81 111 VAL B O 1
ATOM 2458 N N . ARG B 1 112 ? 6.922 -22.203 -21.469 1 91.62 112 ARG B N 1
ATOM 2459 C CA . ARG B 1 112 ? 7.824 -21.047 -21.562 1 91.62 112 ARG B CA 1
ATOM 2460 C C . ARG B 1 112 ? 9.242 -21.5 -21.891 1 91.62 112 ARG B C 1
ATOM 2462 O O . ARG B 1 112 ? 9.742 -22.469 -21.312 1 91.62 112 ARG B O 1
ATOM 2469 N N . THR B 1 113 ? 9.922 -20.781 -22.844 1 90.81 113 THR B N 1
ATOM 2470 C CA . THR B 1 113 ? 11.289 -21.094 -23.25 1 90.81 113 THR B CA 1
ATOM 2471 C C . THR B 1 113 ? 12.227 -19.938 -22.906 1 90.81 113 THR B C 1
ATOM 2473 O O . THR B 1 113 ? 13.445 -20.078 -23 1 90.81 113 THR B O 1
ATOM 2476 N N . SER B 1 114 ? 11.75 -18.828 -22.625 1 91.12 114 SER B N 1
ATOM 2477 C CA . SER B 1 114 ? 12.398 -17.625 -22.109 1 91.12 114 SER B CA 1
ATOM 2478 C C . SER B 1 114 ? 11.406 -16.75 -21.344 1 91.12 114 SER B C 1
ATOM 2480 O O . SER B 1 114 ? 10.211 -17.031 -21.328 1 91.12 114 SER B O 1
ATOM 2482 N N . PRO B 1 115 ? 11.898 -15.711 -20.656 1 88.5 115 PRO B N 1
ATOM 2483 C CA . PRO B 1 115 ? 10.961 -14.828 -19.969 1 88.5 115 PRO B CA 1
ATOM 2484 C C . PRO B 1 115 ? 9.914 -14.219 -20.891 1 88.5 115 PRO B C 1
ATOM 2486 O O . PRO B 1 115 ? 8.789 -13.961 -20.484 1 88.5 115 PRO B O 1
ATOM 2489 N N . SER B 1 116 ? 10.242 -14.133 -22.141 1 89.31 116 SER B N 1
ATOM 2490 C CA . SER B 1 116 ? 9.352 -13.406 -23.031 1 89.31 116 SER B CA 1
ATOM 2491 C C . SER B 1 116 ? 8.688 -14.344 -24.047 1 89.31 116 SER B C 1
ATOM 2493 O O . SER B 1 116 ? 7.812 -13.938 -24.797 1 89.31 116 SER B O 1
ATOM 2495 N N . GLU B 1 117 ? 9.117 -15.57 -24.078 1 91.62 117 GLU B N 1
ATOM 2496 C CA . GLU B 1 117 ? 8.641 -16.469 -25.125 1 91.62 117 GLU B CA 1
ATOM 2497 C C . GLU B 1 117 ? 7.734 -17.547 -24.562 1 91.62 117 GLU B C 1
ATOM 2499 O O . GLU B 1 117 ? 8.125 -18.266 -23.625 1 91.62 117 GLU B O 1
ATOM 2504 N N . ILE B 1 118 ? 6.559 -17.688 -25.094 1 91.5 118 ILE B N 1
ATOM 2505 C CA . ILE B 1 118 ? 5.57 -18.688 -24.719 1 91.5 118 ILE B CA 1
ATOM 2506 C C . ILE B 1 118 ? 5.145 -19.484 -25.938 1 91.5 118 ILE B C 1
ATOM 2508 O O . ILE B 1 118 ? 4.965 -18.922 -27.031 1 91.5 118 ILE B O 1
ATOM 2512 N N . THR B 1 119 ? 5.07 -20.812 -25.734 1 93.44 119 THR B N 1
ATOM 2513 C CA . THR B 1 119 ? 4.523 -21.688 -26.766 1 93.44 119 THR B CA 1
ATOM 2514 C C . THR B 1 119 ? 3.471 -22.625 -26.172 1 93.44 119 THR B C 1
ATOM 2516 O O . THR B 1 119 ? 3.305 -22.688 -24.953 1 93.44 119 THR B O 1
ATOM 2519 N N . ASN B 1 120 ? 2.602 -23.297 -27.094 1 93.56 120 ASN B N 1
ATOM 2520 C CA . ASN B 1 120 ? 1.597 -24.266 -26.703 1 93.56 120 ASN B CA 1
ATOM 2521 C C . ASN B 1 120 ? 0.589 -23.688 -25.719 1 93.56 120 ASN B C 1
ATOM 2523 O O . ASN B 1 120 ? 0.284 -24.281 -24.688 1 93.56 120 ASN B O 1
ATOM 2527 N N . TYR B 1 121 ? 0.17 -22.547 -26.078 1 93.81 121 TYR B N 1
ATOM 2528 C CA . TYR B 1 121 ? -0.783 -21.781 -25.266 1 93.81 121 TYR B CA 1
ATOM 2529 C C . TYR B 1 121 ? -2.15 -22.453 -25.266 1 93.81 121 TYR B C 1
ATOM 2531 O O . TYR B 1 121 ? -2.648 -22.875 -26.312 1 93.81 121 TYR B O 1
ATOM 2539 N N . LYS B 1 122 ? -2.73 -22.641 -24.078 1 93.94 122 LYS B N 1
ATOM 2540 C CA . LYS B 1 122 ? -4.094 -23.141 -23.922 1 93.94 122 LYS B CA 1
ATOM 2541 C C . LYS B 1 122 ? -4.836 -22.359 -22.828 1 93.94 122 LYS B C 1
ATOM 2543 O O . LYS B 1 122 ? -4.395 -22.297 -21.688 1 93.94 122 LYS B O 1
ATOM 2548 N N . GLN B 1 123 ? -5.961 -21.766 -23.156 1 94.06 123 GLN B N 1
ATOM 2549 C CA . GLN B 1 123 ? -6.82 -21.078 -22.188 1 94.06 123 GLN B CA 1
ATOM 2550 C C . GLN B 1 123 ? -7.66 -22.078 -21.406 1 94.06 123 GLN B C 1
ATOM 2552 O O . GLN B 1 123 ? -8.375 -22.891 -21.984 1 94.06 123 GLN B O 1
ATOM 2557 N N . LEU B 1 124 ? -7.52 -22.016 -20.141 1 93.5 124 LEU B N 1
ATOM 2558 C CA . LEU B 1 124 ? -8.242 -22.969 -19.312 1 93.5 124 LEU B CA 1
ATOM 2559 C C . LEU B 1 124 ? -9.555 -22.359 -18.812 1 93.5 124 LEU B C 1
ATOM 2561 O O . LEU B 1 124 ? -10.539 -23.078 -18.609 1 93.5 124 LEU B O 1
ATOM 2565 N N . MET B 1 125 ? -9.508 -21.125 -18.547 1 92.31 125 MET B N 1
ATOM 2566 C CA . MET B 1 125 ? -10.664 -20.438 -17.984 1 92.31 125 MET B CA 1
ATOM 2567 C C . MET B 1 125 ? -10.602 -18.938 -18.25 1 92.31 125 MET B C 1
ATOM 2569 O O . MET B 1 125 ? -9.523 -18.344 -18.203 1 92.31 125 MET B O 1
ATOM 2573 N N . VAL B 1 126 ? -11.758 -18.359 -18.578 1 90.88 126 VAL B N 1
ATOM 2574 C CA . VAL B 1 126 ? -11.891 -16.906 -18.656 1 90.88 126 VAL B CA 1
ATOM 2575 C C . VAL B 1 126 ? -13.203 -16.469 -18 1 90.88 126 VAL B C 1
ATOM 2577 O O . VAL B 1 126 ? -14.242 -17.109 -18.203 1 90.88 126 VAL B O 1
ATOM 2580 N N . LYS B 1 127 ? -13.109 -15.562 -17.219 1 89.5 127 LYS B N 1
ATOM 2581 C CA . LYS B 1 127 ? -14.297 -15.031 -16.547 1 89.5 127 LYS B CA 1
ATOM 2582 C C . LYS B 1 127 ? -14.289 -13.508 -16.531 1 89.5 127 LYS B C 1
ATOM 2584 O O . LYS B 1 127 ? -13.258 -12.883 -16.281 1 89.5 127 LYS B O 1
ATOM 2589 N N . SER B 1 128 ? -15.562 -13.094 -16.906 1 77.5 128 SER B N 1
ATOM 2590 C CA . SER B 1 128 ? -15.703 -11.648 -16.828 1 77.5 128 SER B CA 1
ATOM 2591 C C . SER B 1 128 ? -15.68 -11.172 -15.375 1 77.5 128 SER B C 1
ATOM 2593 O O . SER B 1 128 ? -16.203 -11.844 -14.492 1 77.5 128 SER B O 1
ATOM 2595 N N . GLY B 1 129 ? -15.031 -10.227 -15.008 1 62.09 129 GLY B N 1
ATOM 2596 C CA . GLY B 1 129 ? -15.117 -9.695 -13.656 1 62.09 129 GLY B CA 1
ATOM 2597 C C . GLY B 1 129 ? -14.023 -8.695 -13.336 1 62.09 129 GLY B C 1
ATOM 2598 O O . GLY B 1 129 ? -12.836 -9.031 -13.359 1 62.09 129 GLY B O 1
ATOM 2599 N N . ARG B 1 130 ? -14.406 -7.496 -13.539 1 56.78 130 ARG B N 1
ATOM 2600 C CA . ARG B 1 130 ? -13.484 -6.469 -13.055 1 56.78 130 ARG B CA 1
ATOM 2601 C C . ARG B 1 130 ? -13.297 -6.559 -11.547 1 56.78 130 ARG B C 1
ATOM 2603 O O . ARG B 1 130 ? -14.258 -6.395 -10.789 1 56.78 130 ARG B O 1
ATOM 2610 N N . GLY B 1 131 ? -12.914 -7.844 -11.078 1 63.28 131 GLY B N 1
ATOM 2611 C CA . GLY B 1 131 ? -12.633 -7.633 -9.664 1 63.28 131 GLY B CA 1
ATOM 2612 C C . GLY B 1 131 ? -11.852 -6.359 -9.398 1 63.28 131 GLY B C 1
ATOM 2613 O O . GLY B 1 131 ? -11.523 -5.617 -10.328 1 63.28 131 GLY B O 1
ATOM 2614 N N . SER B 1 132 ? -11.906 -5.727 -8.172 1 72 132 SER B N 1
ATOM 2615 C CA . SER B 1 132 ? -11.445 -4.352 -8.008 1 72 132 SER B CA 1
ATOM 2616 C C . SER B 1 132 ? -10.109 -4.301 -7.266 1 72 132 SER B C 1
ATOM 2618 O O . SER B 1 132 ? -10.055 -4.555 -6.062 1 72 132 SER B O 1
ATOM 2620 N N . MET B 1 133 ? -9.039 -4.723 -8.039 1 83.19 133 MET B N 1
ATOM 2621 C CA . MET B 1 133 ? -7.777 -4.289 -7.453 1 83.19 133 MET B CA 1
ATOM 2622 C C . MET B 1 133 ? -7.746 -2.775 -7.281 1 83.19 133 MET B C 1
ATOM 2624 O O . MET B 1 133 ? -8.484 -2.055 -7.953 1 83.19 133 MET B O 1
ATOM 2628 N N . SER B 1 134 ? -7.145 -2.441 -6.254 1 87.06 134 SER B N 1
ATOM 2629 C CA . SER B 1 134 ? -7.035 -1.022 -5.934 1 87.06 134 SER B CA 1
ATOM 2630 C C . SER B 1 134 ? -5.633 -0.672 -5.449 1 87.06 134 SER B C 1
ATOM 2632 O O . SER B 1 134 ? -4.969 -1.491 -4.812 1 87.06 134 SER B O 1
ATOM 2634 N N . ARG B 1 135 ? -5.246 0.495 -5.82 1 88.69 135 ARG B N 1
ATOM 2635 C CA . ARG B 1 135 ? -3.984 0.974 -5.27 1 88.69 135 ARG B CA 1
ATOM 2636 C C . ARG B 1 135 ? -4.164 1.474 -3.838 1 88.69 135 ARG B C 1
ATOM 2638 O O . ARG B 1 135 ? -3.184 1.765 -3.148 1 88.69 135 ARG B O 1
ATOM 2645 N N . LEU B 1 136 ? -5.438 1.488 -3.357 1 89.62 136 LEU B N 1
ATOM 2646 C CA . LEU B 1 136 ? -5.699 2.1 -2.059 1 89.62 136 LEU B CA 1
ATOM 2647 C C . LEU B 1 136 ? -5.914 1.032 -0.99 1 89.62 136 LEU B C 1
ATOM 2649 O O . LEU B 1 136 ? -5.859 1.326 0.207 1 89.62 136 LEU B O 1
ATOM 2653 N N . GLU B 1 137 ? -6.172 -0.133 -1.484 1 92.5 137 GLU B N 1
ATOM 2654 C CA . GLU B 1 137 ? -6.461 -1.224 -0.559 1 92.5 137 GLU B CA 1
ATOM 2655 C C . GLU B 1 137 ? -6 -2.564 -1.123 1 92.5 137 GLU B C 1
ATOM 2657 O O . GLU B 1 137 ? -6.254 -2.873 -2.289 1 92.5 137 GLU B O 1
ATOM 2662 N N . PRO B 1 138 ? -5.309 -3.344 -0.217 1 96 138 PRO B N 1
ATOM 2663 C CA . PRO B 1 138 ? -4.914 -4.668 -0.707 1 96 138 PRO B CA 1
ATOM 2664 C C . PRO B 1 138 ? -6.113 -5.574 -0.977 1 96 138 PRO B C 1
ATOM 2666 O O . PRO B 1 138 ? -7.086 -5.562 -0.219 1 96 138 PRO B O 1
ATOM 2669 N N . PHE B 1 139 ? -6.105 -6.234 -2.123 1 95.5 139 PHE B N 1
ATOM 2670 C CA . PHE B 1 139 ? -7.055 -7.293 -2.449 1 95.5 139 PHE B CA 1
ATOM 2671 C C . PHE B 1 139 ? -6.559 -8.641 -1.937 1 95.5 139 PHE B C 1
ATOM 2673 O O . PHE B 1 139 ? -5.652 -9.234 -2.521 1 95.5 139 PHE B O 1
ATOM 2680 N N . MET B 1 140 ? -7.195 -9.164 -0.83 1 96.94 140 MET B N 1
ATOM 2681 C CA . MET B 1 140 ? -6.742 -10.383 -0.178 1 96.94 140 MET B CA 1
ATOM 2682 C C . MET B 1 140 ? -7.605 -11.57 -0.588 1 96.94 140 MET B C 1
ATOM 2684 O O . MET B 1 140 ? -8.828 -11.461 -0.655 1 96.94 140 MET B O 1
ATOM 2688 N N . PHE B 1 141 ? -6.914 -12.68 -0.826 1 96.62 141 PHE B N 1
ATOM 2689 C CA . PHE B 1 141 ? -7.676 -13.859 -1.224 1 96.62 141 PHE B CA 1
ATOM 2690 C C . PHE B 1 141 ? -6.906 -15.133 -0.916 1 96.62 141 PHE B C 1
ATOM 2692 O O . PHE B 1 141 ? -5.719 -15.086 -0.587 1 96.62 141 PHE B O 1
ATOM 2699 N N . THR B 1 142 ? -7.625 -16.234 -0.976 1 97.5 142 THR B N 1
ATOM 2700 C CA . THR B 1 142 ? -7.039 -17.562 -0.77 1 97.5 142 THR B CA 1
ATOM 2701 C C . THR B 1 142 ? -7.141 -18.391 -2.039 1 97.5 142 THR B C 1
ATOM 2703 O O . THR B 1 142 ? -8.211 -18.484 -2.648 1 97.5 142 THR B O 1
ATOM 2706 N N . LEU B 1 143 ? -6.027 -18.859 -2.496 1 97.06 143 LEU B N 1
ATOM 2707 C CA . LEU B 1 143 ? -5.98 -19.906 -3.514 1 97.06 143 LEU B CA 1
ATOM 2708 C C . LEU B 1 143 ? -6.023 -21.297 -2.875 1 97.06 143 LEU B C 1
ATOM 2710 O O . LEU B 1 143 ? -5.152 -21.641 -2.076 1 97.06 143 LEU B O 1
ATOM 2714 N N . ALA B 1 144 ? -7.051 -22.047 -3.178 1 96.75 144 ALA B N 1
ATOM 2715 C CA . ALA B 1 144 ? -7.164 -23.438 -2.721 1 96.75 144 ALA B CA 1
ATOM 2716 C C . ALA B 1 144 ? -6.996 -24.406 -3.879 1 96.75 144 ALA B C 1
ATOM 2718 O O . ALA B 1 144 ? -7.688 -24.312 -4.895 1 96.75 144 ALA B O 1
ATOM 2719 N N . ILE B 1 145 ? -6.043 -25.281 -3.721 1 94.81 145 ILE B N 1
ATOM 2720 C CA . ILE B 1 145 ? -5.805 -26.328 -4.715 1 94.81 145 ILE B CA 1
ATOM 2721 C C . ILE B 1 145 ? -6.238 -27.688 -4.156 1 94.81 145 ILE B C 1
ATOM 2723 O O . ILE B 1 145 ? -5.766 -28.109 -3.098 1 94.81 145 ILE B O 1
ATOM 2727 N N . TYR B 1 146 ? -7.055 -28.344 -4.93 1 94.5 146 TYR B N 1
ATOM 2728 C CA . TYR B 1 146 ? -7.641 -29.594 -4.465 1 94.5 146 TYR B CA 1
ATOM 2729 C C . TYR B 1 146 ? -6.926 -30.797 -5.078 1 94.5 146 TYR B C 1
ATOM 2731 O O . TYR B 1 146 ? -6.301 -30.672 -6.137 1 94.5 146 TYR B O 1
ATOM 2739 N N . PRO B 1 147 ? -7.031 -31.953 -4.426 1 92.06 147 PRO B N 1
ATOM 2740 C CA . PRO B 1 147 ? -6.336 -33.156 -4.898 1 92.06 147 PRO B CA 1
ATOM 2741 C C . PRO B 1 147 ? -6.742 -33.531 -6.312 1 92.06 147 PRO B C 1
ATOM 2743 O O . PRO B 1 147 ? -5.953 -34.156 -7.039 1 92.06 147 PRO B O 1
ATOM 2746 N N . ASP B 1 148 ? -7.926 -33.156 -6.777 1 91.12 148 ASP B N 1
ATOM 2747 C CA . ASP B 1 148 ? -8.406 -33.594 -8.086 1 91.12 148 ASP B CA 1
ATOM 2748 C C . ASP B 1 148 ? -7.938 -32.625 -9.18 1 91.12 148 ASP B C 1
ATOM 2750 O O . ASP B 1 148 ? -8.312 -32.781 -10.344 1 91.12 148 ASP B O 1
ATOM 2754 N N . GLY B 1 149 ? -7.199 -31.625 -8.844 1 89 149 GLY B N 1
ATOM 2755 C CA . GLY B 1 149 ? -6.668 -30.703 -9.828 1 89 149 GLY B CA 1
ATOM 2756 C C . GLY B 1 149 ? -7.504 -29.438 -9.961 1 89 149 GLY B C 1
ATOM 2757 O O . GLY B 1 149 ? -7.152 -28.531 -10.719 1 89 149 GLY B O 1
ATOM 2758 N N . SER B 1 150 ? -8.586 -29.422 -9.242 1 94.12 150 SER B N 1
ATOM 2759 C CA . SER B 1 150 ? -9.367 -28.188 -9.242 1 94.12 150 SER B CA 1
ATOM 2760 C C . SER B 1 150 ? -8.766 -27.141 -8.312 1 94.12 150 SER B C 1
ATOM 2762 O O . SER B 1 150 ? -8 -27.484 -7.406 1 94.12 150 SER B O 1
ATOM 2764 N N . ALA B 1 151 ? -9.078 -25.891 -8.641 1 95.62 151 ALA B N 1
ATOM 2765 C CA . ALA B 1 151 ? -8.594 -24.781 -7.812 1 95.62 151 ALA B CA 1
ATOM 2766 C C . ALA B 1 151 ? -9.641 -23.672 -7.719 1 95.62 151 ALA B C 1
ATOM 2768 O O . ALA B 1 151 ? -10.414 -23.453 -8.656 1 95.62 151 ALA B O 1
ATOM 2769 N N . THR B 1 152 ? -9.695 -23.016 -6.535 1 96 152 THR B N 1
ATOM 2770 C CA . THR B 1 152 ? -10.586 -21.875 -6.336 1 96 152 THR B CA 1
ATOM 2771 C C . THR B 1 152 ? -9.836 -20.703 -5.727 1 96 152 THR B C 1
ATOM 2773 O O . THR B 1 152 ? -8.867 -20.891 -4.984 1 96 152 THR B O 1
ATOM 2776 N N . LEU B 1 153 ? -10.195 -19.531 -6.137 1 95.69 153 LEU B N 1
ATOM 2777 C CA . LEU B 1 153 ? -9.773 -18.297 -5.488 1 95.69 153 LEU B CA 1
ATOM 2778 C C . LEU B 1 153 ? -10.953 -17.625 -4.789 1 95.69 153 LEU B C 1
ATOM 2780 O O . LEU B 1 153 ? -11.977 -17.344 -5.414 1 95.69 153 LEU B O 1
ATOM 2784 N N . THR B 1 154 ? -10.773 -17.391 -3.477 1 95.94 154 THR B N 1
ATOM 2785 C CA . THR B 1 154 ? -11.828 -16.797 -2.668 1 95.94 154 THR B CA 1
ATOM 2786 C C . THR B 1 154 ? -11.328 -15.547 -1.942 1 95.94 154 THR B C 1
ATOM 2788 O O . THR B 1 154 ? -10.328 -15.602 -1.223 1 95.94 154 THR B O 1
ATOM 2791 N N . LYS B 1 155 ? -12.008 -14.453 -2.16 1 95.31 155 LYS B N 1
ATOM 2792 C CA . LYS B 1 155 ? -11.656 -13.211 -1.479 1 95.31 155 LYS B CA 1
ATOM 2793 C C . LYS B 1 155 ? -11.828 -13.344 0.031 1 95.31 155 LYS B C 1
ATOM 2795 O O . LYS B 1 155 ? -12.758 -14 0.501 1 95.31 155 LYS B O 1
ATOM 2800 N N . ASP B 1 156 ? -10.891 -12.68 0.743 1 96 156 ASP B N 1
ATOM 2801 C CA . ASP B 1 156 ? -11.055 -12.656 2.193 1 96 156 ASP B CA 1
ATOM 2802 C C . ASP B 1 156 ? -12.453 -12.164 2.576 1 96 156 ASP B C 1
ATOM 2804 O O . ASP B 1 156 ? -12.922 -11.148 2.062 1 96 156 ASP B O 1
ATOM 2808 N N . GLY B 1 157 ? -13.117 -12.867 3.438 1 93.38 157 GLY B N 1
ATOM 2809 C CA . GLY B 1 157 ? -14.438 -12.492 3.914 1 93.38 157 GLY B CA 1
ATOM 2810 C C . GLY B 1 157 ? -15.562 -13.047 3.059 1 93.38 157 GLY B C 1
ATOM 2811 O O . GLY B 1 157 ? -16.719 -13.047 3.473 1 93.38 157 GLY B O 1
ATOM 2812 N N . ALA B 1 158 ? -15.25 -13.469 1.86 1 93.56 158 ALA B N 1
ATOM 2813 C CA . ALA B 1 158 ? -16.266 -14.047 0.989 1 93.56 158 ALA B CA 1
ATOM 2814 C C . ALA B 1 158 ? -16.469 -15.531 1.273 1 93.56 158 ALA B C 1
ATOM 2816 O O . ALA B 1 158 ? -15.539 -16.203 1.732 1 93.56 158 ALA B O 1
ATOM 2817 N N . THR B 1 159 ? -17.656 -16 0.979 1 92.62 159 THR B N 1
ATOM 2818 C CA . THR B 1 159 ? -17.938 -17.422 1.182 1 92.62 159 THR B CA 1
ATOM 2819 C C . THR B 1 159 ? -17.844 -18.188 -0.133 1 92.62 159 THR B C 1
ATOM 2821 O O . THR B 1 159 ? -17.641 -19.406 -0.134 1 92.62 159 THR B O 1
ATOM 2824 N N . GLU B 1 160 ? -17.969 -17.422 -1.232 1 94.62 160 GLU B N 1
ATOM 2825 C CA . GLU B 1 160 ? -17.906 -18.047 -2.545 1 94.62 160 GLU B CA 1
ATOM 2826 C C . GLU B 1 160 ? -16.641 -17.641 -3.299 1 94.62 160 GLU B C 1
ATOM 2828 O O . GLU B 1 160 ? -16.234 -16.484 -3.232 1 94.62 160 GLU B O 1
ATOM 2833 N N . PRO B 1 161 ? -16.109 -18.594 -4.043 1 95.25 161 PRO B N 1
ATOM 2834 C CA . PRO B 1 161 ? -14.945 -18.234 -4.859 1 95.25 161 PRO B CA 1
ATOM 2835 C C . PRO B 1 161 ? -15.305 -17.266 -5.988 1 95.25 161 PRO B C 1
ATOM 2837 O O . PRO B 1 161 ? -16.406 -17.344 -6.543 1 95.25 161 PRO B O 1
ATOM 2840 N N . PHE B 1 162 ? -14.328 -16.375 -6.309 1 93.19 162 PHE B N 1
ATOM 2841 C CA . PHE B 1 162 ? -14.547 -15.484 -7.445 1 93.19 162 PHE B CA 1
ATOM 2842 C C . PHE B 1 162 ? -13.953 -16.078 -8.719 1 93.19 162 PHE B C 1
ATOM 2844 O O . PHE B 1 162 ? -14.219 -15.594 -9.82 1 93.19 162 PHE B O 1
ATOM 2851 N N . LEU B 1 163 ? -13.203 -17.109 -8.578 1 94.06 163 LEU B N 1
ATOM 2852 C CA . LEU B 1 163 ? -12.625 -17.828 -9.711 1 94.06 163 LEU B CA 1
ATOM 2853 C C . LEU B 1 163 ? -12.477 -19.312 -9.398 1 94.06 163 LEU B C 1
ATOM 2855 O O . LEU B 1 163 ? -12.094 -19.672 -8.289 1 94.06 163 LEU B O 1
ATOM 2859 N N . GLU B 1 164 ? -12.812 -20.109 -10.359 1 95.06 164 GLU B N 1
ATOM 2860 C CA . GLU B 1 164 ? -12.625 -21.562 -10.289 1 95.06 164 GLU B CA 1
ATOM 2861 C C . GLU B 1 164 ? -12.102 -22.109 -11.609 1 95.06 164 GLU B C 1
ATOM 2863 O O . GLU B 1 164 ? -12.531 -21.688 -12.688 1 95.06 164 GLU B O 1
ATOM 2868 N N . PHE B 1 165 ? -11.18 -23.031 -11.469 1 95 165 PHE B N 1
ATOM 2869 C CA . PHE B 1 165 ? -10.672 -23.656 -12.688 1 95 165 PHE B CA 1
ATOM 2870 C C . PHE B 1 165 ? -10.164 -25.062 -12.391 1 95 165 PHE B C 1
ATOM 2872 O O . PHE B 1 165 ? -10.086 -25.469 -11.234 1 95 165 PHE B O 1
ATOM 2879 N N . GLN B 1 166 ? -9.914 -25.766 -13.484 1 93.56 166 GLN B N 1
ATOM 2880 C CA . GLN B 1 166 ? -9.398 -27.125 -13.406 1 93.56 166 GLN B CA 1
ATOM 2881 C C . GLN B 1 166 ? -8.172 -27.297 -14.289 1 93.56 166 GLN B C 1
ATOM 2883 O O . GLN B 1 166 ? -8.172 -26.891 -15.453 1 93.56 166 GLN B O 1
ATOM 2888 N N . ASP B 1 167 ? -7.176 -27.766 -13.633 1 89.94 167 ASP B N 1
ATOM 2889 C CA . ASP B 1 167 ? -5.973 -28.172 -14.352 1 89.94 167 ASP B CA 1
ATOM 2890 C C . ASP B 1 167 ? -5.281 -29.344 -13.664 1 89.94 167 ASP B C 1
ATOM 2892 O O . ASP B 1 167 ? -4.582 -29.156 -12.664 1 89.94 167 ASP B O 1
ATOM 2896 N N . THR B 1 168 ? -5.32 -30.453 -14.258 1 84.62 168 THR B N 1
ATOM 2897 C CA . THR B 1 168 ? -4.809 -31.672 -13.641 1 84.62 168 THR B CA 1
ATOM 2898 C C . THR B 1 168 ? -3.285 -31.719 -13.711 1 84.62 168 THR B C 1
ATOM 2900 O O . THR B 1 168 ? -2.65 -32.531 -13.055 1 84.62 168 THR B O 1
ATOM 2903 N N . THR B 1 169 ? -2.738 -30.828 -14.43 1 83.56 169 THR B N 1
ATOM 2904 C CA . THR B 1 169 ? -1.289 -30.859 -14.594 1 83.56 169 THR B CA 1
ATOM 2905 C C . THR B 1 169 ? -0.629 -29.766 -13.773 1 83.56 169 THR B C 1
ATOM 2907 O O . THR B 1 169 ? 0.59 -29.578 -13.828 1 83.56 169 THR B O 1
ATOM 2910 N N . ILE B 1 170 ? -1.394 -29.094 -13.07 1 79.31 170 ILE B N 1
ATOM 2911 C CA . ILE B 1 170 ? -0.923 -27.922 -12.344 1 79.31 170 ILE B CA 1
ATOM 2912 C C . ILE B 1 170 ? 0.114 -28.344 -11.305 1 79.31 170 ILE B C 1
ATOM 2914 O O . ILE B 1 170 ? -0.084 -29.312 -10.578 1 79.31 170 ILE B O 1
ATOM 2918 N N . SER B 1 171 ? 1.306 -27.766 -11.414 1 87.38 171 SER B N 1
ATOM 2919 C CA . SER B 1 171 ? 2.268 -27.875 -10.32 1 87.38 171 SER B CA 1
ATOM 2920 C C . SER B 1 171 ? 2.418 -26.547 -9.586 1 87.38 171 SER B C 1
ATOM 2922 O O . SER B 1 171 ? 2.574 -25.5 -10.219 1 87.38 171 SER B O 1
ATOM 2924 N N . PHE B 1 172 ? 2.33 -26.562 -8.258 1 88.44 172 PHE B N 1
ATOM 2925 C CA . PHE B 1 172 ? 2.439 -25.359 -7.441 1 88.44 172 PHE B CA 1
ATOM 2926 C C . PHE B 1 172 ? 3.676 -25.406 -6.551 1 88.44 172 PHE B C 1
ATOM 2928 O O . PHE B 1 172 ? 3.707 -24.797 -5.484 1 88.44 172 PHE B O 1
ATOM 2935 N N . ARG B 1 173 ? 4.59 -26.188 -7.004 1 94.44 173 ARG B N 1
ATOM 2936 C CA . ARG B 1 173 ? 5.836 -26.297 -6.25 1 94.44 173 ARG B CA 1
ATOM 2937 C C . ARG B 1 173 ? 6.547 -24.953 -6.172 1 94.44 173 ARG B C 1
ATOM 2939 O O . ARG B 1 173 ? 7.207 -24.656 -5.176 1 94.44 173 ARG B O 1
ATOM 2946 N N . TYR B 1 174 ? 6.402 -24.234 -7.219 1 96.75 174 TYR B N 1
ATOM 2947 C CA . TYR B 1 174 ? 6.949 -22.875 -7.277 1 96.75 174 TYR B CA 1
ATOM 2948 C C . TYR B 1 174 ? 5.902 -21.891 -7.773 1 96.75 174 TYR B C 1
ATOM 2950 O O . TYR B 1 174 ? 5.066 -22.234 -8.609 1 96.75 174 TYR B O 1
ATOM 2958 N N . ILE B 1 175 ? 6.012 -20.734 -7.211 1 97.12 175 ILE B N 1
ATOM 2959 C CA . ILE B 1 175 ? 5.094 -19.688 -7.645 1 97.12 175 ILE B CA 1
ATOM 2960 C C . ILE B 1 175 ? 5.879 -18.422 -7.973 1 97.12 175 ILE B C 1
ATOM 2962 O O . ILE B 1 175 ? 6.824 -18.062 -7.266 1 97.12 175 ILE B O 1
ATOM 2966 N N . GLY B 1 176 ? 5.531 -17.797 -9.07 1 96.62 176 GLY B N 1
ATOM 2967 C CA . GLY B 1 176 ? 6.055 -16.5 -9.469 1 96.62 176 GLY B CA 1
ATOM 2968 C C . GLY B 1 176 ? 4.98 -15.445 -9.594 1 96.62 176 GLY B C 1
ATOM 2969 O O . GLY B 1 176 ? 3.793 -15.758 -9.695 1 96.62 176 GLY B O 1
ATOM 2970 N N . PHE B 1 177 ? 5.391 -14.219 -9.508 1 97.44 177 PHE B N 1
ATOM 2971 C CA . PHE B 1 177 ? 4.5 -13.062 -9.602 1 97.44 177 PHE B CA 1
ATOM 2972 C C . PHE B 1 177 ? 4.961 -12.109 -10.688 1 97.44 177 PHE B C 1
ATOM 2974 O O . PHE B 1 177 ? 6.152 -11.82 -10.812 1 97.44 177 PHE B O 1
ATOM 2981 N N . ALA B 1 178 ? 4.004 -11.703 -11.445 1 95.19 178 ALA B N 1
ATOM 2982 C CA . ALA B 1 178 ? 4.359 -10.797 -12.531 1 95.19 178 ALA B CA 1
ATOM 2983 C C . ALA B 1 178 ? 3.273 -9.742 -12.75 1 95.19 178 ALA B C 1
ATOM 2985 O O . ALA B 1 178 ? 2.129 -9.93 -12.328 1 95.19 178 ALA B O 1
ATOM 2986 N N . ASP B 1 179 ? 3.703 -8.648 -13.25 1 92.56 179 ASP B N 1
ATOM 2987 C CA . ASP B 1 179 ? 2.789 -7.609 -13.727 1 92.56 179 ASP B CA 1
ATOM 2988 C C . ASP B 1 179 ? 2.838 -7.484 -15.242 1 92.56 179 ASP B C 1
ATOM 2990 O O . ASP B 1 179 ? 3.654 -8.133 -15.898 1 92.56 179 ASP B O 1
ATOM 2994 N N . PHE B 1 180 ? 1.94 -6.777 -15.836 1 87.69 180 PHE B N 1
ATOM 2995 C CA . PHE B 1 180 ? 1.998 -6.516 -17.266 1 87.69 180 PHE B CA 1
ATOM 2996 C C . PHE B 1 180 ? 2.494 -5.102 -17.547 1 87.69 180 PHE B C 1
ATOM 2998 O O . PHE B 1 180 ? 3.652 -4.906 -17.922 1 87.69 180 PHE B O 1
ATOM 3005 N N . SER B 1 181 ? 1.655 -4.074 -17.25 1 80.69 181 SER B N 1
ATOM 3006 C CA . SER B 1 181 ? 2.021 -2.713 -17.625 1 80.69 181 SER B CA 1
ATOM 3007 C C . SER B 1 181 ? 2.008 -1.785 -16.406 1 80.69 181 SER B C 1
ATOM 3009 O O . SER B 1 181 ? 2.486 -0.652 -16.484 1 80.69 181 SER B O 1
ATOM 3011 N N . SER B 1 182 ? 1.479 -2.27 -15.367 1 86.44 182 SER B N 1
ATOM 3012 C CA . SER B 1 182 ? 1.406 -1.488 -14.133 1 86.44 182 SER B CA 1
ATOM 3013 C C . SER B 1 182 ? 1.957 -2.273 -12.953 1 86.44 182 SER B C 1
ATOM 3015 O O . SER B 1 182 ? 1.702 -3.473 -12.82 1 86.44 182 SER B O 1
ATOM 3017 N N . PRO B 1 183 ? 2.734 -1.54 -12.109 1 91.62 183 PRO B N 1
ATOM 3018 C CA . PRO B 1 183 ? 3.299 -2.236 -10.953 1 91.62 183 PRO B CA 1
ATOM 3019 C C . PRO B 1 183 ? 2.229 -2.859 -10.055 1 91.62 183 PRO B C 1
ATOM 3021 O O . PRO B 1 183 ? 1.144 -2.293 -9.906 1 91.62 183 PRO B O 1
ATOM 3024 N N . VAL B 1 184 ? 2.543 -4.02 -9.562 1 94.88 184 VAL B N 1
ATOM 3025 C CA . VAL B 1 184 ? 1.69 -4.711 -8.609 1 94.88 184 VAL B CA 1
ATOM 3026 C C . VAL B 1 184 ? 2.521 -5.16 -7.406 1 94.88 184 VAL B C 1
ATOM 3028 O O . VAL B 1 184 ? 3.623 -5.688 -7.566 1 94.88 184 VAL B O 1
ATOM 3031 N N . ILE B 1 185 ? 2.07 -4.863 -6.23 1 97.12 185 ILE B N 1
ATOM 3032 C CA . ILE B 1 185 ? 2.643 -5.445 -5.02 1 97.12 185 ILE B CA 1
ATOM 3033 C C . ILE B 1 185 ? 1.938 -6.758 -4.695 1 97.12 185 ILE B C 1
ATOM 3035 O O . ILE B 1 185 ? 0.708 -6.809 -4.617 1 97.12 185 ILE B O 1
ATOM 3039 N N . PHE B 1 186 ? 2.74 -7.758 -4.562 1 97.94 186 PHE B N 1
ATOM 3040 C CA . PHE B 1 186 ? 2.213 -9.055 -4.156 1 97.94 186 PHE B CA 1
ATOM 3041 C C . PHE B 1 186 ? 2.572 -9.352 -2.703 1 97.94 186 PHE B C 1
ATOM 3043 O O . PHE B 1 186 ? 3.736 -9.242 -2.312 1 97.94 186 PHE B O 1
ATOM 3050 N N . PHE B 1 187 ? 1.545 -9.648 -1.979 1 98.25 187 PHE B N 1
ATOM 3051 C CA . PHE B 1 187 ? 1.732 -10.211 -0.648 1 98.25 187 PHE B CA 1
ATOM 3052 C C . PHE B 1 187 ? 1.56 -11.727 -0.674 1 98.25 187 PHE B C 1
ATOM 3054 O O . PHE B 1 187 ? 0.557 -12.234 -1.182 1 98.25 187 PHE B O 1
ATOM 3061 N N . PHE B 1 188 ? 2.543 -12.422 -0.148 1 98.31 188 PHE B N 1
ATOM 3062 C CA . PHE B 1 188 ? 2.486 -13.883 -0.234 1 98.31 188 PHE B CA 1
ATOM 3063 C C . PHE B 1 188 ? 2.963 -14.516 1.065 1 98.31 188 PHE B C 1
ATOM 3065 O O . PHE B 1 188 ? 3.467 -13.828 1.953 1 98.31 188 PHE B O 1
ATOM 3072 N N . ASP B 1 189 ? 2.705 -15.852 1.16 1 98.12 189 ASP B N 1
ATOM 3073 C CA . ASP B 1 189 ? 2.949 -16.578 2.404 1 98.12 189 ASP B CA 1
ATOM 3074 C C . ASP B 1 189 ? 2.287 -15.875 3.588 1 98.12 189 ASP B C 1
ATOM 3076 O O . ASP B 1 189 ? 2.916 -15.672 4.629 1 98.12 189 ASP B O 1
ATOM 3080 N N . CYS B 1 190 ? 1.047 -15.422 3.297 1 98.06 190 CYS B N 1
ATOM 3081 C CA . CYS B 1 190 ? 0.318 -14.656 4.301 1 98.06 190 CYS B CA 1
ATOM 3082 C C . CYS B 1 190 ? -0.296 -15.57 5.352 1 98.06 190 CYS B C 1
ATOM 3084 O O . CYS B 1 190 ? -0.835 -16.625 5.02 1 98.06 190 CYS B O 1
ATOM 3086 N N . PRO B 1 191 ? -0.275 -15.094 6.617 1 97.44 191 PRO B N 1
ATOM 3087 C CA . PRO B 1 191 ? -1.022 -15.867 7.613 1 97.44 191 PRO B CA 1
ATOM 3088 C C . PRO B 1 191 ? -2.523 -15.891 7.336 1 97.44 191 PRO B C 1
ATOM 3090 O O . PRO B 1 191 ? -3.088 -14.898 6.875 1 97.44 191 PRO B O 1
ATOM 3093 N N . HIS B 1 192 ? -3.117 -17.078 7.582 1 95.94 192 HIS B N 1
ATOM 3094 C CA . HIS B 1 192 ? -4.562 -17.188 7.438 1 95.94 192 HIS B CA 1
ATOM 3095 C C . HIS B 1 192 ? -5.285 -16.578 8.641 1 95.94 192 HIS B C 1
ATOM 3097 O O . HIS B 1 192 ? -4.773 -16.625 9.758 1 95.94 192 HIS B O 1
ATOM 3103 N N . LYS B 1 193 ? -6.359 -15.844 8.305 1 81.12 193 LYS B N 1
ATOM 3104 C CA . LYS B 1 193 ? -7.148 -15.305 9.406 1 81.12 193 LYS B CA 1
ATOM 3105 C C . LYS B 1 193 ? -7.742 -16.422 10.258 1 81.12 193 LYS B C 1
ATOM 3107 O O . LYS B 1 193 ? -8.148 -17.469 9.734 1 81.12 193 LYS B O 1
ATOM 3112 N N . GLN B 1 194 ? -7.492 -16.469 11.625 1 64 194 GLN B N 1
ATOM 3113 C CA . GLN B 1 194 ? -8.094 -17.438 12.523 1 64 194 GLN B CA 1
ATOM 3114 C C . GLN B 1 194 ? -9.609 -17.297 12.555 1 64 194 GLN B C 1
ATOM 3116 O O . GLN B 1 194 ? -10.141 -16.203 12.328 1 64 194 GLN B O 1
#